Protein AF-A0A812R673-F1 (afdb_monomer)

pLDDT: mean 73.46, std 26.39, range [25.3, 98.25]

Mean predicted aligned error: 16.54 Å

Radius of gyration: 38.3 Å; Cα contacts (8 Å, |Δi|>4): 446; chains: 1; bounding box: 120×103×93 Å

Solvent-accessible surface area (backbone atoms only — not comparable to full-atom values): 29411 Å² total; per-residue (Å²): 122,59,68,70,57,53,52,60,63,57,44,80,26,54,55,66,61,60,43,48,50,53,52,46,51,51,54,51,50,53,51,51,48,54,63,72,39,43,70,60,51,56,53,49,36,55,54,49,43,68,72,67,70,51,92,73,71,56,69,68,57,50,46,28,68,72,68,40,36,44,42,67,71,54,26,68,77,39,49,78,39,70,48,79,56,46,72,45,74,73,44,93,46,26,31,48,30,37,25,42,39,27,25,50,32,30,79,77,47,77,74,57,78,71,90,54,84,81,55,72,41,72,48,46,75,46,69,60,80,48,94,73,61,86,46,89,30,67,60,64,72,54,28,63,67,53,59,49,48,31,40,35,44,42,58,36,61,46,80,79,87,62,93,72,97,59,52,66,70,58,50,53,39,63,66,45,92,74,38,51,60,64,60,36,47,51,54,47,43,54,49,51,52,54,50,50,52,53,56,59,60,41,44,37,61,43,41,47,62,26,82,59,41,81,52,67,68,49,36,50,53,41,46,67,51,58,68,45,67,48,99,84,70,48,56,38,60,49,55,56,43,78,79,78,98,61,68,61,82,80,49,43,81,41,83,39,60,27,41,76,47,71,78,51,82,48,36,17,44,31,38,32,38,31,34,38,73,50,88,65,60,85,91,47,68,90,77,58,57,48,30,30,58,46,76,48,78,42,56,30,51,30,79,66,72,75,69,71,70,73,72,78,76,77,73,75,81,76,85,74,88,78,80,86,83,86,87,86,88,82,83,89,82,86,88,76,94,74,90,78,78,82,85,75,88,77,78,87,79,84,79,78,78,87,82,81,84,80,82,86,82,83,89,81,88,84,84,90,85,83,89,84,90,82,90,83,90,89,87,83,85,90,89,84,88,86,89,86,84,87,84,83,89,84,90,86,83,87,84,86,79,80,86,79,84,81,85,81,90,80,83,92,82,83,92,78,91,82,82,88,84,83,84,89,80,85,82,84,80,91,81,86,88,83,89,81,93,83,86,86,89,84,87,87,81,90,80,91,131

Secondary structure (DSSP, 8-state):
--HHHHHHHHSSSS-HHHHHHHHHHHHHHHHHHHHHTHHHHHHHHHHHHHHH--SPPPHHHHHHHHHSEE-HHHHHHSTT-EEEEEEEEEETTEEEEEEEEEE---HHHHT---S-TT--EE-EEE-TT-TT-SSTHHHHHSGGG--EEEEEEEEEE----S-----HHHHHHHTSSSS-HHHHHHHHHHHHHHHHHHHHHTHHHHHHH-TT---HHHHHHHHT--EEE-TTS-EEE-SEE---SS-HHHHBT-EEEEEEEESSSSEEEEEEEEEEE----GGGTTTS-SEEEEEEEEEEE---------------------------------------------------------PPP---------------------------------------PPPPPPPPP---------------PPP----------------------

Structure (mmCIF, N/CA/C/O backbone):
data_AF-A0A812R673-F1
#
_entry.id   AF-A0A812R673-F1
#
loop_
_atom_site.group_PDB
_atom_site.id
_atom_site.type_symbol
_atom_site.label_atom_id
_atom_site.label_alt_id
_atom_site.label_comp_id
_atom_site.label_asym_id
_atom_site.label_entity_id
_atom_site.label_seq_id
_atom_site.pdbx_PDB_ins_code
_atom_site.Cartn_x
_atom_site.Cartn_y
_atom_site.Cartn_z
_atom_site.occupancy
_atom_site.B_iso_or_equiv
_atom_site.auth_seq_id
_atom_site.auth_comp_id
_atom_site.auth_asym_id
_atom_site.auth_atom_id
_atom_site.pdbx_PDB_model_num
ATOM 1 N N . MET A 1 1 ? -15.086 3.740 0.510 1.00 82.44 1 MET A N 1
ATOM 2 C CA . MET A 1 1 ? -14.031 4.280 -0.382 1.00 82.44 1 MET A CA 1
ATOM 3 C C . MET A 1 1 ? -14.686 5.306 -1.304 1.00 82.44 1 MET A C 1
ATOM 5 O O . MET A 1 1 ? -15.832 5.070 -1.662 1.00 82.44 1 MET A O 1
ATOM 9 N N . SER A 1 2 ? -14.056 6.445 -1.611 1.00 89.38 2 SER A N 1
ATOM 10 C CA . SER A 1 2 ? -14.635 7.411 -2.562 1.00 89.38 2 SER A CA 1
ATOM 11 C C . SER A 1 2 ? -14.553 6.874 -3.992 1.00 89.38 2 SER A C 1
ATOM 13 O O . SER A 1 2 ? -13.580 6.197 -4.334 1.00 89.38 2 SER A O 1
ATOM 15 N N . ASP A 1 3 ? -15.546 7.197 -4.822 1.00 91.00 3 ASP A N 1
ATOM 16 C CA . ASP A 1 3 ? -15.572 6.797 -6.235 1.00 91.00 3 ASP A CA 1
ATOM 17 C C . ASP A 1 3 ? -14.331 7.316 -6.981 1.00 91.00 3 ASP A C 1
ATOM 19 O O . ASP A 1 3 ? -13.692 6.561 -7.712 1.00 91.00 3 ASP A O 1
ATOM 23 N N . ASP A 1 4 ? -13.895 8.542 -6.673 1.00 94.06 4 ASP A N 1
ATOM 24 C CA . ASP A 1 4 ? -12.683 9.153 -7.233 1.00 94.06 4 ASP A CA 1
ATOM 25 C C . ASP A 1 4 ? -11.416 8.306 -6.996 1.00 94.06 4 ASP A C 1
ATOM 27 O O . ASP A 1 4 ? -10.576 8.164 -7.888 1.00 94.06 4 ASP A O 1
ATOM 31 N N . LEU A 1 5 ? -11.267 7.711 -5.801 1.00 93.94 5 LEU A N 1
ATOM 32 C CA . LEU A 1 5 ? -10.113 6.857 -5.502 1.00 93.94 5 LEU A CA 1
ATOM 33 C C . LEU A 1 5 ? -10.188 5.559 -6.312 1.00 93.94 5 LEU A C 1
ATOM 35 O O . LEU A 1 5 ? -9.176 5.106 -6.843 1.00 93.94 5 LEU A O 1
ATOM 39 N N . LEU A 1 6 ? -11.375 4.959 -6.424 1.00 94.19 6 LEU A N 1
ATOM 40 C CA . LEU A 1 6 ? -11.558 3.743 -7.216 1.00 94.19 6 LEU A CA 1
ATOM 41 C C . LEU A 1 6 ? -11.249 3.987 -8.694 1.00 94.19 6 LEU A C 1
ATOM 43 O O . LEU A 1 6 ? -10.590 3.156 -9.317 1.00 94.19 6 LEU A O 1
ATOM 47 N N . GLU A 1 7 ? -11.659 5.128 -9.248 1.00 94.81 7 GLU A N 1
ATOM 48 C CA . GLU A 1 7 ? -11.306 5.526 -10.613 1.00 94.81 7 GLU A CA 1
ATOM 49 C C . GLU A 1 7 ? -9.788 5.666 -10.793 1.00 94.81 7 GLU A C 1
ATOM 51 O O . GLU A 1 7 ? -9.229 5.105 -11.739 1.00 94.81 7 GLU A O 1
ATOM 56 N N . GLN A 1 8 ? -9.098 6.325 -9.855 1.00 95.19 8 GLN A N 1
ATOM 57 C CA . GLN A 1 8 ? -7.638 6.466 -9.880 1.00 95.19 8 GLN A CA 1
ATOM 58 C C . GLN A 1 8 ? -6.917 5.109 -9.813 1.00 95.19 8 GLN A C 1
ATOM 60 O O . GLN A 1 8 ? -5.958 4.861 -10.546 1.00 95.19 8 GLN A O 1
ATOM 65 N N . VAL A 1 9 ? -7.379 4.212 -8.943 1.00 95.94 9 VAL A N 1
ATOM 66 C CA . VAL A 1 9 ? -6.784 2.885 -8.716 1.00 95.94 9 VAL A CA 1
ATOM 67 C C . VAL A 1 9 ? -7.033 1.958 -9.917 1.00 95.94 9 VAL A C 1
ATOM 69 O O . VAL A 1 9 ? -6.160 1.158 -10.275 1.00 95.94 9 VAL A O 1
ATOM 72 N N . ARG A 1 10 ? -8.179 2.107 -10.596 1.00 94.56 10 ARG A N 1
ATOM 73 C CA . ARG A 1 10 ? -8.529 1.383 -11.832 1.00 94.56 10 ARG A CA 1
ATOM 74 C C . ARG A 1 10 ? -7.826 1.909 -13.074 1.00 94.56 10 ARG A C 1
ATOM 76 O O . ARG A 1 10 ? -7.692 1.152 -14.035 1.00 94.56 10 ARG A O 1
ATOM 83 N N . ALA A 1 11 ? -7.422 3.179 -13.083 1.00 93.44 11 ALA A N 1
ATOM 84 C CA . ALA A 1 11 ? -6.811 3.795 -14.251 1.00 93.44 11 ALA A CA 1
ATOM 85 C C . ALA A 1 11 ? -5.630 2.933 -14.739 1.00 93.44 11 ALA A C 1
ATOM 87 O O . ALA A 1 11 ? -4.723 2.645 -13.958 1.00 93.44 11 ALA A O 1
ATOM 88 N N . PRO A 1 12 ? -5.629 2.464 -15.996 1.00 89.25 12 PRO A N 1
ATOM 89 C CA . PRO A 1 12 ? -4.572 1.590 -16.479 1.00 89.25 12 PRO A CA 1
ATOM 90 C C . PRO A 1 12 ? -3.210 2.296 -16.493 1.00 89.25 12 PRO A C 1
ATOM 92 O O . PRO A 1 12 ? -3.111 3.469 -16.851 1.00 89.25 12 PRO A O 1
ATOM 95 N N . GLY A 1 13 ? -2.146 1.559 -16.161 1.00 88.19 13 GLY A N 1
ATOM 96 C CA . GLY A 1 13 ? -0.803 2.127 -16.028 1.00 88.19 13 GLY A CA 1
ATOM 97 C C . GLY A 1 13 ? -0.655 3.002 -14.780 1.00 88.19 13 GLY A C 1
ATOM 98 O O . GLY A 1 13 ? -1.366 2.807 -13.796 1.00 88.19 13 GLY A O 1
ATOM 99 N N . GLY A 1 14 ? 0.286 3.949 -14.811 1.00 93.31 14 GLY A N 1
ATOM 100 C CA . GLY A 1 14 ? 0.672 4.724 -13.627 1.00 93.31 14 GLY A CA 1
ATOM 101 C C . GLY A 1 14 ? 1.470 3.895 -12.618 1.00 93.31 14 GLY A C 1
ATOM 102 O O . GLY A 1 14 ? 1.566 2.673 -12.739 1.00 93.31 14 GLY A O 1
ATOM 103 N N . SER A 1 15 ? 2.079 4.567 -11.642 1.00 96.38 15 SER A N 1
ATOM 104 C CA . SER A 1 15 ? 2.863 3.890 -10.611 1.00 96.38 15 SER A CA 1
ATOM 105 C C . SER A 1 15 ? 1.959 3.073 -9.692 1.00 96.38 15 SER A C 1
ATOM 107 O O . SER A 1 15 ? 1.047 3.615 -9.065 1.00 96.38 15 SER A O 1
ATOM 109 N N . LEU A 1 16 ? 2.205 1.762 -9.608 1.00 96.75 16 LEU A N 1
ATOM 110 C CA . LEU A 1 16 ? 1.490 0.896 -8.668 1.00 96.75 16 LEU A CA 1
ATOM 111 C C . LEU A 1 16 ? 1.815 1.270 -7.214 1.00 96.75 16 LEU A C 1
ATOM 113 O O . LEU A 1 16 ? 0.937 1.206 -6.358 1.00 96.75 16 LEU A O 1
ATOM 117 N N . GLU A 1 17 ? 3.043 1.723 -6.951 1.00 97.38 17 GLU A N 1
ATOM 118 C CA . GLU A 1 17 ? 3.450 2.262 -5.651 1.00 97.38 17 GLU A CA 1
ATOM 119 C C . GLU A 1 17 ? 2.589 3.470 -5.255 1.00 97.38 17 GLU A C 1
ATOM 121 O O . GLU A 1 17 ? 1.993 3.459 -4.181 1.00 97.38 17 GLU A O 1
ATOM 126 N N . GLU A 1 18 ? 2.422 4.455 -6.144 1.00 97.44 18 GLU A N 1
ATOM 127 C CA . GLU A 1 18 ? 1.600 5.645 -5.859 1.00 97.44 18 GLU A CA 1
ATOM 128 C C . GLU A 1 18 ? 0.132 5.274 -5.599 1.00 97.44 18 GLU A C 1
ATOM 130 O O . GLU A 1 18 ? -0.520 5.839 -4.718 1.00 97.44 18 GLU A O 1
ATOM 135 N N . LYS A 1 19 ? -0.401 4.294 -6.343 1.00 97.69 19 LYS A N 1
ATOM 136 C CA . LYS A 1 19 ? -1.763 3.786 -6.126 1.00 97.69 19 LYS A CA 1
ATOM 137 C C . LYS A 1 19 ? -1.907 3.092 -4.773 1.00 97.69 19 LYS A C 1
ATOM 139 O O . LYS A 1 19 ? -2.900 3.320 -4.084 1.00 97.69 19 LYS A O 1
ATOM 144 N N . LEU A 1 20 ? -0.943 2.252 -4.391 1.00 97.56 20 LEU A N 1
ATOM 145 C CA . LEU A 1 20 ? -0.923 1.583 -3.088 1.00 97.56 20 LEU A CA 1
ATOM 146 C C . LEU A 1 20 ? -0.871 2.601 -1.948 1.00 97.56 20 LEU A C 1
ATOM 148 O O . LEU A 1 20 ? -1.656 2.497 -1.007 1.00 97.56 20 LEU A O 1
ATOM 152 N N . GLU A 1 21 ? -0.003 3.608 -2.051 1.00 97.69 21 GLU A N 1
ATOM 153 C CA . GLU A 1 21 ? 0.109 4.680 -1.058 1.00 97.69 21 GLU A CA 1
ATOM 154 C C . GLU A 1 21 ? -1.198 5.471 -0.920 1.00 97.69 21 GLU A C 1
ATOM 156 O O . GLU A 1 21 ? -1.676 5.667 0.199 1.00 97.69 21 GLU A O 1
ATOM 161 N N . ALA A 1 22 ? -1.844 5.827 -2.037 1.00 97.44 22 ALA A N 1
ATOM 162 C CA . ALA A 1 22 ? -3.135 6.515 -2.017 1.00 97.44 22 ALA A CA 1
ATOM 163 C C . ALA A 1 22 ? -4.229 5.696 -1.303 1.00 97.44 22 ALA A C 1
ATOM 165 O O . ALA A 1 22 ? -4.982 6.235 -0.487 1.00 97.44 22 ALA A O 1
ATOM 166 N N . VAL A 1 23 ? -4.303 4.384 -1.562 1.00 97.25 23 VAL A N 1
ATOM 167 C CA . VAL A 1 23 ? -5.256 3.491 -0.878 1.00 97.25 23 VAL A CA 1
ATOM 168 C C . VAL A 1 23 ? -4.935 3.385 0.616 1.00 97.25 23 VAL A C 1
ATOM 170 O O . VAL A 1 23 ? -5.840 3.507 1.446 1.00 97.25 23 VAL A O 1
ATOM 173 N N . ILE A 1 24 ? -3.658 3.200 0.970 1.00 96.81 24 ILE A N 1
ATOM 174 C CA . ILE A 1 24 ? -3.188 3.140 2.362 1.00 96.81 24 ILE A CA 1
ATOM 175 C C . ILE A 1 24 ? -3.589 4.406 3.122 1.00 96.81 24 ILE A C 1
ATOM 177 O O . ILE A 1 24 ? -4.087 4.316 4.247 1.00 96.81 24 ILE A O 1
ATOM 181 N N . ASP A 1 25 ? -3.397 5.579 2.525 1.00 95.81 25 ASP A N 1
ATOM 182 C CA . ASP A 1 25 ? -3.699 6.849 3.174 1.00 95.81 25 ASP A CA 1
ATOM 183 C C . ASP A 1 25 ? -5.196 7.057 3.391 1.00 95.81 25 ASP A C 1
ATOM 185 O O . ASP A 1 25 ? -5.590 7.507 4.472 1.00 95.81 25 ASP A O 1
ATOM 189 N N . VAL A 1 26 ? -6.044 6.656 2.438 1.00 96.44 26 VAL A N 1
ATOM 190 C CA . VAL A 1 26 ? -7.503 6.688 2.628 1.00 96.44 26 VAL A CA 1
ATOM 191 C C . VAL A 1 26 ? -7.931 5.738 3.745 1.00 96.44 26 VAL A C 1
ATOM 193 O O . VAL A 1 26 ? -8.687 6.143 4.628 1.00 96.44 26 VAL A O 1
ATOM 196 N N . PHE A 1 27 ? -7.412 4.509 3.778 1.00 95.31 27 PHE A N 1
ATOM 197 C CA . PHE A 1 27 ? -7.747 3.544 4.834 1.00 95.31 27 PHE A CA 1
ATOM 198 C C . PHE A 1 27 ? -7.297 4.029 6.210 1.00 95.31 27 PHE A C 1
ATOM 200 O O . PHE A 1 27 ? -8.052 3.960 7.181 1.00 95.31 27 PHE A O 1
ATOM 207 N N . ARG A 1 28 ? -6.096 4.604 6.286 1.00 94.88 28 ARG A N 1
ATOM 208 C CA . ARG A 1 28 ? -5.552 5.199 7.506 1.00 94.88 28 ARG A CA 1
ATOM 209 C C . ARG A 1 28 ? -6.363 6.417 7.954 1.00 94.88 28 ARG A C 1
ATOM 211 O O . ARG A 1 28 ? -6.562 6.609 9.153 1.00 94.88 28 ARG A O 1
ATOM 218 N N . ALA A 1 29 ? -6.841 7.244 7.024 1.00 94.81 29 ALA A N 1
ATOM 219 C CA . ALA A 1 29 ? -7.709 8.376 7.336 1.00 94.81 29 ALA A CA 1
ATOM 220 C C . ALA A 1 29 ? -9.068 7.913 7.885 1.00 94.81 29 ALA A C 1
ATOM 222 O O . ALA A 1 29 ? -9.503 8.425 8.918 1.00 94.81 29 ALA A O 1
ATOM 223 N N . SER A 1 30 ? -9.694 6.909 7.261 1.00 95.12 30 SER A N 1
ATOM 224 C CA . SER A 1 30 ? -10.937 6.293 7.747 1.00 95.12 30 SER A CA 1
ATOM 225 C C . SER A 1 30 ? -10.768 5.677 9.137 1.00 95.12 30 SER A C 1
ATOM 227 O O . SER A 1 30 ? -11.584 5.929 10.022 1.00 95.12 30 SER A O 1
ATOM 229 N N . GLN A 1 31 ? -9.672 4.949 9.370 1.00 94.38 31 GLN A N 1
ATOM 230 C CA . GLN A 1 31 ? -9.340 4.390 10.682 1.00 94.38 31 GLN A CA 1
ATOM 231 C C . GLN A 1 31 ? -9.244 5.487 11.755 1.00 94.38 31 GLN A C 1
ATOM 233 O O . GLN A 1 31 ? -9.931 5.427 12.774 1.00 94.38 31 GLN A O 1
ATOM 238 N N . ARG A 1 32 ? -8.437 6.530 11.509 1.00 94.38 32 ARG A N 1
ATOM 239 C CA . ARG A 1 32 ? -8.271 7.664 12.438 1.00 94.38 32 ARG A CA 1
ATOM 240 C C . ARG A 1 32 ? -9.584 8.395 12.701 1.00 94.38 32 ARG A C 1
ATOM 242 O O . ARG A 1 32 ? -9.807 8.871 13.812 1.00 94.38 32 ARG A O 1
ATOM 249 N N . HIS A 1 33 ? -10.445 8.502 11.689 1.00 95.56 33 HIS A N 1
ATOM 250 C CA . HIS A 1 33 ? -11.757 9.114 11.845 1.00 95.56 33 HIS A CA 1
ATOM 251 C C . HIS A 1 33 ? -12.608 8.337 12.856 1.00 95.56 33 HIS A C 1
ATOM 253 O O . HIS A 1 33 ? -13.083 8.933 13.825 1.00 95.56 33 HIS A O 1
ATOM 259 N N . LEU A 1 34 ? -12.714 7.013 12.709 1.00 95.31 34 LEU A N 1
ATOM 260 C CA . LEU A 1 34 ? -13.446 6.173 13.661 1.00 95.31 34 LEU A CA 1
ATOM 261 C C . LEU A 1 34 ? -12.851 6.234 15.072 1.00 95.31 34 LEU A C 1
ATOM 263 O O . LEU A 1 34 ? -13.588 6.388 16.048 1.00 95.31 34 LEU A O 1
ATOM 267 N N . GLU A 1 35 ? -11.521 6.217 15.187 1.00 94.00 35 GLU A N 1
ATOM 268 C CA . GLU A 1 35 ? -10.837 6.382 16.474 1.00 94.00 35 GLU A CA 1
ATOM 269 C C . GLU A 1 35 ? -11.169 7.726 17.137 1.00 94.00 35 GLU A C 1
ATOM 271 O O . GLU A 1 35 ? -11.414 7.774 18.345 1.00 94.00 35 GLU A O 1
ATOM 276 N N . SER A 1 36 ? -11.248 8.809 16.356 1.00 94.94 36 SER A N 1
ATOM 277 C CA . SER A 1 36 ? -11.633 10.136 16.855 1.00 94.94 36 SER A CA 1
ATOM 278 C C . SER A 1 36 ? -13.097 10.198 17.312 1.00 94.94 36 SER A C 1
ATOM 280 O O . SER A 1 36 ? -13.434 10.940 18.235 1.00 94.94 36 SER A O 1
ATOM 282 N N . CYS A 1 37 ? -13.965 9.372 16.719 1.00 96.50 37 CYS A N 1
ATOM 283 C CA . CYS A 1 37 ? -15.386 9.274 17.046 1.00 96.50 37 CYS A CA 1
ATOM 284 C C . CYS A 1 37 ? -15.696 8.289 18.185 1.00 96.50 37 CYS A C 1
ATOM 286 O O . CYS A 1 37 ? -16.869 8.113 18.523 1.00 96.50 37 CYS A O 1
ATOM 288 N N . ARG A 1 38 ? -14.683 7.679 18.818 1.00 94.88 38 ARG A N 1
ATOM 289 C CA . ARG A 1 38 ? -14.840 6.628 19.842 1.00 94.88 38 ARG A CA 1
ATOM 290 C C . ARG A 1 38 ? -15.888 6.952 20.906 1.00 94.88 38 ARG A C 1
ATOM 292 O O . ARG A 1 38 ? -16.752 6.127 21.180 1.00 94.88 38 ARG A O 1
ATOM 299 N N . GLU A 1 39 ? -15.839 8.144 21.497 1.00 94.94 39 GLU A N 1
ATOM 300 C CA . GLU A 1 39 ? -16.765 8.525 22.574 1.00 94.94 39 GLU A CA 1
ATOM 301 C C . GLU A 1 39 ? -18.221 8.635 22.101 1.00 94.94 39 GLU A C 1
ATOM 303 O O . GLU A 1 39 ? -19.145 8.258 22.824 1.00 94.94 39 GLU A O 1
ATOM 308 N N . ALA A 1 40 ? -18.433 9.120 20.875 1.00 96.06 40 ALA A N 1
ATOM 309 C CA . ALA A 1 40 ? -19.758 9.206 20.273 1.00 96.06 40 ALA A CA 1
ATOM 310 C C . ALA A 1 40 ? -20.302 7.812 19.931 1.00 96.06 40 ALA A C 1
ATOM 312 O O . ALA A 1 40 ? -21.448 7.507 20.259 1.00 96.06 40 ALA A O 1
ATOM 313 N N . LEU A 1 41 ? -19.461 6.951 19.350 1.00 95.31 41 LEU A N 1
ATOM 314 C CA . LEU A 1 41 ? -19.811 5.570 19.007 1.00 95.31 41 LEU A CA 1
ATOM 315 C C . LEU A 1 41 ? -20.120 4.739 20.257 1.00 95.31 41 LEU A C 1
ATOM 317 O O . LEU A 1 41 ? -21.100 3.998 20.272 1.00 95.31 41 LEU A O 1
ATOM 321 N N . ARG A 1 42 ? -19.348 4.924 21.335 1.00 94.94 42 ARG A N 1
ATOM 322 C CA . ARG A 1 42 ? -19.589 4.308 22.648 1.00 94.94 42 ARG A CA 1
ATOM 323 C C . ARG A 1 42 ? -20.978 4.652 23.186 1.00 94.94 42 ARG A C 1
ATOM 325 O O . ARG A 1 42 ? -21.727 3.755 23.564 1.00 94.94 42 ARG A O 1
ATOM 332 N N . ARG A 1 43 ? -21.341 5.939 23.187 1.00 95.50 43 ARG A N 1
ATOM 333 C CA . ARG A 1 43 ? -22.666 6.397 23.638 1.00 95.50 43 ARG A CA 1
ATOM 334 C C . ARG A 1 43 ? -23.783 5.840 22.755 1.00 95.50 43 ARG A C 1
ATOM 336 O O . ARG A 1 43 ? -24.745 5.276 23.266 1.00 95.50 43 ARG A O 1
ATOM 343 N N . GLN A 1 44 ? -23.619 5.942 21.438 1.00 95.25 44 GLN A N 1
ATOM 344 C CA . GLN A 1 44 ? -24.608 5.475 20.472 1.00 95.25 44 GLN A CA 1
ATOM 345 C C . GLN A 1 44 ? -24.842 3.960 20.563 1.00 95.25 44 GLN A C 1
ATOM 347 O O . GLN A 1 44 ? -25.973 3.506 20.403 1.00 95.25 44 GLN A O 1
ATOM 352 N N . ALA A 1 45 ? -23.798 3.172 20.834 1.00 93.19 45 ALA A N 1
ATOM 353 C CA . ALA A 1 45 ? -23.914 1.728 21.015 1.00 93.19 45 ALA A CA 1
ATOM 354 C C . ALA A 1 45 ? -24.815 1.365 22.208 1.00 93.19 45 ALA A C 1
ATOM 356 O O . ALA A 1 45 ? -25.650 0.468 22.090 1.00 93.19 45 ALA A O 1
ATOM 357 N N . LEU A 1 46 ? -24.687 2.084 23.330 1.00 93.25 46 LEU A N 1
ATOM 358 C CA . LEU A 1 46 ? -25.543 1.892 24.505 1.00 93.25 46 LEU A CA 1
ATOM 359 C C . LEU A 1 46 ? -26.997 2.291 24.210 1.00 93.25 46 LEU A C 1
ATOM 361 O O . LEU A 1 46 ? -27.917 1.526 24.493 1.00 93.25 46 LEU A O 1
ATOM 365 N N . GLU A 1 47 ? -27.207 3.445 23.572 1.00 93.81 47 GLU A N 1
ATOM 366 C CA . GLU A 1 47 ? -28.543 3.938 23.204 1.00 93.81 47 GLU A CA 1
ATOM 367 C C . GLU A 1 47 ? -29.269 2.990 22.234 1.00 93.81 47 GLU A C 1
ATOM 369 O O . GLU A 1 47 ? -30.435 2.648 22.449 1.00 93.81 47 GLU A O 1
ATOM 374 N N . ARG A 1 48 ? -28.581 2.509 21.185 1.00 90.94 48 ARG A N 1
ATOM 375 C CA . ARG A 1 48 ? -29.163 1.572 20.207 1.00 90.94 48 ARG A CA 1
ATOM 376 C C . ARG A 1 48 ? -29.586 0.258 20.856 1.00 90.94 48 ARG A C 1
ATOM 378 O O . ARG A 1 48 ? -30.673 -0.231 20.567 1.00 90.94 48 ARG A O 1
ATOM 385 N N . ARG A 1 49 ? -28.776 -0.304 21.759 1.00 89.62 49 ARG A N 1
ATOM 386 C CA . ARG A 1 49 ? -29.119 -1.558 22.457 1.00 89.62 49 ARG A CA 1
ATOM 387 C C . ARG A 1 49 ? -30.345 -1.410 23.349 1.00 89.62 49 ARG A C 1
ATOM 389 O O . ARG A 1 49 ? -31.195 -2.299 23.364 1.00 89.62 49 ARG A O 1
ATOM 396 N N . GLN A 1 50 ? -30.463 -0.280 24.045 1.00 88.75 50 GLN A N 1
ATOM 397 C CA . GLN A 1 50 ? -31.645 0.025 24.850 1.00 88.75 50 GLN A CA 1
ATOM 398 C C . GLN A 1 50 ? -32.908 0.132 23.983 1.00 88.75 50 GLN A C 1
ATOM 400 O O . GLN A 1 50 ? -33.958 -0.371 24.381 1.00 88.75 50 GLN A O 1
ATOM 405 N N . ALA A 1 51 ? -32.798 0.736 22.795 1.00 90.81 51 ALA A N 1
ATOM 406 C CA . ALA A 1 51 ? -33.916 0.911 21.869 1.00 90.81 51 ALA A CA 1
ATOM 407 C C . ALA A 1 51 ? -34.328 -0.384 21.145 1.00 90.81 51 ALA A C 1
ATOM 409 O O . ALA A 1 51 ? -35.518 -0.648 20.986 1.00 90.81 51 ALA A O 1
ATOM 410 N N . GLU A 1 52 ? -33.366 -1.196 20.700 1.00 88.69 52 GLU A N 1
ATOM 411 C CA . GLU A 1 52 ? -33.626 -2.385 19.875 1.00 88.69 52 GLU A CA 1
ATOM 412 C C . GLU A 1 52 ? -34.073 -3.609 20.689 1.00 88.69 52 GLU A C 1
ATOM 414 O O . GLU A 1 52 ? -34.536 -4.590 20.108 1.00 88.69 52 GLU A O 1
ATOM 419 N N . GLY A 1 53 ? 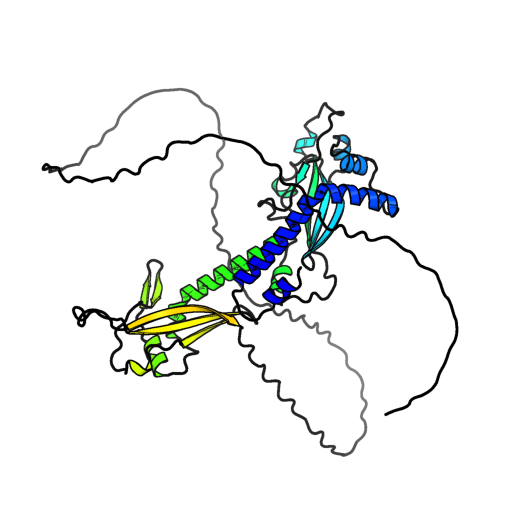-33.918 -3.593 22.019 1.00 82.62 53 GLY A N 1
ATOM 420 C CA . GLY A 1 53 ? -34.276 -4.724 22.884 1.00 82.62 53 GLY A CA 1
ATOM 421 C C . GLY A 1 53 ? -33.501 -6.016 22.586 1.00 82.62 53 GLY A C 1
ATOM 422 O O . GLY A 1 53 ? -33.895 -7.085 23.051 1.00 82.62 53 GLY A O 1
ATOM 423 N N . ARG A 1 54 ? -32.419 -5.928 21.799 1.00 75.38 54 ARG A N 1
ATOM 424 C CA . ARG A 1 54 ? -31.488 -7.030 21.516 1.00 75.38 54 ARG A CA 1
ATOM 425 C C . ARG A 1 54 ? -30.706 -7.411 22.774 1.00 75.38 54 ARG A C 1
ATOM 427 O O . ARG A 1 54 ? -30.792 -6.705 23.776 1.00 75.38 54 ARG A O 1
ATOM 434 N N . GLU A 1 55 ? -29.972 -8.530 22.708 1.00 77.06 55 GLU A N 1
ATOM 435 C CA . GLU A 1 55 ? -29.111 -9.054 23.783 1.00 77.06 55 GLU A CA 1
ATOM 436 C C . GLU A 1 55 ? -28.475 -7.923 24.595 1.00 77.06 55 GLU A C 1
ATOM 438 O O . GLU A 1 55 ? -27.576 -7.207 24.136 1.00 77.06 55 GLU A O 1
ATOM 443 N N . ARG A 1 56 ? -29.015 -7.729 25.802 1.00 85.12 56 ARG A N 1
ATOM 444 C CA . ARG A 1 56 ? -28.527 -6.711 26.722 1.00 85.12 56 ARG A CA 1
ATOM 445 C C . ARG A 1 56 ? -27.131 -7.113 27.155 1.00 85.12 56 ARG A C 1
ATOM 447 O O . ARG A 1 56 ? -26.893 -8.277 27.479 1.00 85.12 56 ARG A O 1
ATOM 454 N N . LEU A 1 57 ? -26.222 -6.143 27.154 1.00 93.56 57 LEU A N 1
ATOM 455 C CA . LEU A 1 57 ? -24.948 -6.348 27.821 1.00 93.56 57 LEU A CA 1
ATOM 456 C C . LEU A 1 57 ? -25.238 -6.581 29.309 1.00 93.56 57 LEU A C 1
ATOM 458 O O . LEU A 1 57 ? -26.229 -6.057 29.830 1.00 93.56 57 LEU A O 1
ATOM 462 N N . PRO A 1 58 ? -24.412 -7.370 30.008 1.00 96.06 58 PRO A N 1
ATOM 463 C CA . PRO A 1 58 ? -24.530 -7.456 31.452 1.00 96.06 58 PRO A CA 1
ATOM 464 C C . PRO A 1 58 ? -24.460 -6.056 32.074 1.00 96.06 58 PRO A C 1
ATOM 466 O O . PRO A 1 58 ? -23.693 -5.208 31.613 1.00 96.06 58 PRO A O 1
ATOM 469 N N . ALA A 1 59 ? -25.258 -5.809 33.114 1.00 95.19 59 ALA A N 1
ATOM 470 C CA . ALA A 1 59 ? -25.381 -4.479 33.711 1.00 95.19 59 ALA A CA 1
ATOM 471 C C . ALA A 1 59 ? -24.028 -3.928 34.193 1.00 95.19 59 ALA A C 1
ATOM 473 O O . ALA A 1 59 ? -23.769 -2.735 34.041 1.00 95.19 59 ALA A O 1
ATOM 474 N N . GLU A 1 60 ? -23.135 -4.791 34.698 1.00 97.06 60 GLU A N 1
ATOM 475 C CA . GLU A 1 60 ? -21.791 -4.362 35.097 1.00 97.06 60 GLU A CA 1
ATOM 476 C C . GLU A 1 60 ? -20.950 -3.914 33.892 1.00 97.06 60 GLU A C 1
ATOM 478 O O . GLU A 1 60 ? -20.213 -2.938 33.984 1.00 97.06 60 GLU A O 1
ATOM 483 N N . VAL A 1 61 ? -21.085 -4.573 32.737 1.00 97.00 61 VAL A N 1
ATOM 484 C CA . VAL A 1 61 ? -20.386 -4.182 31.501 1.00 97.00 61 VAL A CA 1
ATOM 485 C C . VAL A 1 61 ? -20.914 -2.827 31.016 1.00 97.00 61 VAL A C 1
ATOM 487 O O . VAL A 1 61 ? -20.123 -1.967 30.635 1.00 97.00 61 VAL A O 1
ATOM 490 N N . GLU A 1 62 ? -22.229 -2.590 31.073 1.00 96.25 62 GLU A N 1
ATOM 491 C CA . GLU A 1 62 ? -22.818 -1.286 30.730 1.00 96.25 62 GLU A CA 1
ATOM 492 C C . GLU A 1 62 ? -22.337 -0.165 31.667 1.00 96.25 62 GLU A C 1
ATOM 494 O O . GLU A 1 62 ? -22.017 0.932 31.193 1.00 96.25 62 GLU A O 1
ATOM 499 N N . GLU A 1 63 ? -22.225 -0.430 32.975 1.00 96.62 63 GLU A N 1
ATOM 500 C CA . GLU A 1 63 ? -21.651 0.517 33.942 1.00 96.62 63 GLU A CA 1
ATOM 501 C C . GLU A 1 63 ? -20.186 0.823 33.604 1.00 96.62 63 GLU A C 1
ATOM 503 O O . GLU A 1 63 ? -19.806 1.991 33.546 1.00 96.62 63 GLU A O 1
ATOM 508 N N . VAL A 1 64 ? -19.377 -0.193 33.294 1.00 97.31 64 VAL A N 1
ATOM 509 C CA . VAL A 1 64 ? -17.964 -0.006 32.926 1.00 97.31 64 VAL A CA 1
ATOM 510 C C . VAL A 1 64 ? -17.822 0.788 31.625 1.00 97.31 64 VAL A C 1
ATOM 512 O O . VAL A 1 64 ? -17.018 1.720 31.549 1.00 97.31 64 VAL A O 1
ATOM 515 N N . ILE A 1 65 ? -18.626 0.481 30.601 1.00 96.62 65 ILE A N 1
ATOM 516 C CA . ILE A 1 65 ? -18.590 1.192 29.315 1.00 96.62 65 ILE A CA 1
ATOM 517 C C . ILE A 1 65 ? -19.032 2.643 29.488 1.00 96.62 65 ILE A C 1
ATOM 519 O O . ILE A 1 65 ? -18.414 3.529 28.904 1.00 96.62 65 ILE A O 1
ATOM 523 N N . SER A 1 66 ? -20.088 2.910 30.258 1.00 96.00 66 SER A N 1
ATOM 524 C CA . SER A 1 66 ? -20.613 4.268 30.447 1.00 96.00 66 SER A CA 1
ATOM 525 C C . SER A 1 66 ? -19.745 5.101 31.394 1.00 96.00 66 SER A C 1
ATOM 527 O O . SER A 1 66 ? -19.388 6.234 31.066 1.00 96.00 66 SER A O 1
ATOM 529 N N . GLY A 1 67 ? -19.365 4.525 32.534 1.00 95.88 67 GLY A N 1
ATOM 530 C CA . GLY A 1 67 ? -18.585 5.168 33.585 1.00 95.88 67 GLY A CA 1
ATOM 531 C C . GLY A 1 67 ? -17.093 5.266 33.279 1.00 95.88 67 GLY A C 1
ATOM 532 O O . GLY A 1 67 ? -16.422 6.125 33.841 1.00 95.88 67 GLY A O 1
ATOM 533 N N . GLY A 1 68 ? -16.564 4.420 32.390 1.00 96.12 68 GLY A N 1
ATOM 534 C CA . GLY A 1 68 ? -15.139 4.395 32.053 1.00 96.12 68 GLY A CA 1
ATOM 535 C C . GLY A 1 68 ? -14.243 3.930 33.201 1.00 96.12 68 GLY A C 1
ATOM 536 O O . GLY A 1 68 ? -13.040 4.156 33.147 1.00 96.12 68 GLY A O 1
ATOM 537 N N . THR A 1 69 ? -14.810 3.291 34.227 1.00 96.94 69 THR A N 1
ATOM 538 C CA . THR A 1 69 ? -14.070 2.728 35.361 1.00 96.94 69 THR A CA 1
ATOM 539 C C . THR A 1 69 ? -14.578 1.329 35.686 1.00 96.94 69 THR A C 1
ATOM 541 O O . THR A 1 69 ? -15.746 1.035 35.447 1.00 96.94 69 THR A O 1
ATOM 544 N N . TYR A 1 70 ? -13.719 0.465 36.223 1.00 96.38 70 TYR A N 1
ATOM 545 C CA . TYR A 1 70 ? -14.056 -0.903 36.626 1.00 96.38 70 TYR A CA 1
ATOM 546 C C . TYR A 1 70 ? -13.462 -1.252 37.995 1.00 96.38 70 TYR A C 1
ATOM 548 O O . TYR A 1 70 ? -12.554 -0.582 38.486 1.00 96.38 70 TYR A O 1
ATOM 556 N N . LEU A 1 71 ? -13.993 -2.307 38.612 1.00 95.50 71 LEU A N 1
ATOM 557 C CA . LEU A 1 71 ? -13.482 -2.905 39.849 1.00 95.50 71 LEU A CA 1
ATOM 558 C C . LEU A 1 71 ? -12.769 -4.225 39.545 1.00 95.50 71 LEU A C 1
ATOM 560 O O . LEU A 1 71 ? -13.005 -4.846 38.513 1.00 95.50 71 LEU A O 1
ATOM 564 N N . ASP A 1 72 ? -11.952 -4.708 40.473 1.00 92.44 72 ASP A N 1
ATOM 565 C CA . ASP A 1 72 ? -11.276 -6.001 40.320 1.00 92.44 72 ASP A CA 1
ATOM 566 C C . ASP A 1 72 ? -12.236 -7.190 40.200 1.00 92.44 72 ASP A C 1
ATOM 568 O O . ASP A 1 72 ? -12.008 -8.090 39.393 1.00 92.44 72 ASP A O 1
ATOM 572 N N . SER A 1 73 ? -13.359 -7.159 40.922 1.00 93.50 73 SER A N 1
ATOM 573 C CA . SER A 1 73 ? -14.401 -8.188 40.819 1.00 93.50 73 SER A CA 1
ATOM 574 C C . SER A 1 73 ? -14.983 -8.305 39.406 1.00 93.50 73 SER A C 1
ATOM 576 O O . SER A 1 73 ? -15.362 -9.395 38.983 1.00 93.50 73 SER A O 1
ATOM 578 N N . PHE A 1 74 ? -15.018 -7.200 38.653 1.00 95.69 74 PHE A N 1
ATOM 579 C CA . PHE A 1 74 ? -15.443 -7.200 37.255 1.00 95.69 74 PHE A CA 1
ATOM 580 C C . PHE A 1 74 ? -14.452 -7.966 36.369 1.00 95.69 74 PHE A C 1
ATOM 582 O O . PHE A 1 74 ? -14.872 -8.734 35.506 1.00 95.69 74 PHE A O 1
ATOM 589 N N . LEU A 1 75 ? -13.144 -7.803 36.602 1.00 94.19 75 LEU A N 1
ATOM 590 C CA . LEU A 1 75 ? -12.121 -8.526 35.844 1.00 94.19 75 LEU A CA 1
ATOM 591 C C . LEU A 1 75 ? -12.195 -10.035 36.075 1.00 94.19 75 LEU A C 1
ATOM 593 O O . LEU A 1 75 ? -12.039 -10.799 35.131 1.00 94.19 75 LEU A O 1
ATOM 597 N N . GLU A 1 76 ? -12.430 -10.460 37.317 1.00 92.12 76 GLU A N 1
ATOM 598 C CA . GLU A 1 76 ? -12.563 -11.879 37.659 1.00 92.12 76 GLU A CA 1
ATOM 599 C C . GLU A 1 76 ? -13.811 -12.507 37.025 1.00 92.12 76 GLU A C 1
ATOM 601 O O . GLU A 1 76 ? -13.755 -13.637 36.540 1.00 92.12 76 GLU A O 1
ATOM 606 N N . ALA A 1 77 ? -14.928 -11.772 37.000 1.00 95.81 77 ALA A N 1
ATOM 607 C CA . ALA A 1 77 ? -16.195 -12.257 36.455 1.00 95.81 77 ALA A CA 1
ATOM 608 C C . ALA A 1 77 ? -16.183 -12.400 34.924 1.00 95.81 77 ALA A C 1
ATOM 610 O O . ALA A 1 77 ? -16.810 -13.313 34.382 1.00 95.81 77 ALA A O 1
ATOM 611 N N . TYR A 1 78 ? -15.476 -11.507 34.230 1.00 96.31 78 TYR A N 1
ATOM 612 C CA . TYR A 1 78 ? -15.514 -11.389 32.770 1.00 96.31 78 TYR A CA 1
ATOM 613 C C . TYR A 1 78 ? -14.167 -11.670 32.093 1.00 96.31 78 TYR A C 1
ATOM 615 O O . TYR A 1 78 ? -13.963 -11.283 30.945 1.00 96.31 78 TYR A O 1
ATOM 623 N N . ASP A 1 79 ? -13.251 -12.356 32.777 1.00 94.31 79 ASP A N 1
ATOM 624 C CA . ASP A 1 79 ? -11.924 -12.670 32.246 1.00 94.31 79 ASP A CA 1
ATOM 625 C C . ASP A 1 79 ? -11.976 -13.379 30.883 1.00 94.31 79 ASP A C 1
ATOM 627 O O . ASP A 1 79 ? -12.689 -14.370 30.698 1.00 94.31 79 ASP A O 1
ATOM 631 N N . GLY A 1 80 ? -11.203 -12.868 29.924 1.00 91.00 80 GLY A N 1
ATOM 632 C CA . GLY A 1 80 ? -11.100 -13.398 28.568 1.00 91.00 80 GLY A CA 1
ATOM 633 C C . GLY A 1 80 ? -12.314 -13.113 27.682 1.00 91.00 80 GLY A C 1
ATOM 634 O O . GLY A 1 80 ? -12.378 -13.632 26.566 1.00 91.00 80 GLY A O 1
ATOM 635 N N . GLN A 1 81 ? -13.281 -12.319 28.152 1.00 95.62 81 GLN A N 1
ATOM 636 C CA . GLN A 1 81 ? -14.451 -11.944 27.363 1.00 95.62 81 GLN A CA 1
ATOM 637 C C . GLN A 1 81 ? -14.219 -10.642 26.590 1.00 95.62 81 GLN A C 1
ATOM 639 O O . GLN A 1 81 ? -13.556 -9.712 27.059 1.00 95.62 81 GLN A O 1
ATOM 644 N N . SER A 1 82 ? -14.830 -10.571 25.406 1.00 94.81 82 SER A N 1
ATOM 645 C CA . SER A 1 82 ? -14.820 -9.390 24.546 1.00 94.81 82 SER A CA 1
ATOM 646 C C . SER A 1 82 ? -16.242 -8.983 24.192 1.00 94.81 82 SER A C 1
ATOM 648 O O . SER A 1 82 ? -17.003 -9.760 23.613 1.00 94.81 82 SER A O 1
ATOM 650 N N . PHE A 1 83 ? -16.589 -7.736 24.492 1.00 96.00 83 PHE A N 1
ATOM 651 C CA . PHE A 1 83 ? -17.906 -7.170 24.227 1.00 96.00 83 PHE A CA 1
ATOM 652 C C . PHE A 1 83 ? -17.814 -6.187 23.064 1.00 96.00 83 PHE A C 1
ATOM 654 O O . PHE A 1 83 ? -17.295 -5.081 23.212 1.00 96.00 83 PHE A O 1
ATOM 661 N N . LEU A 1 84 ? -18.317 -6.582 21.892 1.00 95.44 84 LEU A N 1
ATOM 662 C CA . LEU A 1 84 ? -18.356 -5.717 20.712 1.00 95.44 84 LEU A CA 1
ATOM 663 C C . LEU A 1 84 ? -19.259 -4.509 20.979 1.00 95.44 84 LEU A C 1
ATOM 665 O O . LEU A 1 84 ? -20.402 -4.689 21.378 1.00 95.44 84 LEU A O 1
ATOM 669 N N . LEU A 1 85 ? -18.787 -3.294 20.726 1.00 95.25 85 LEU A N 1
ATOM 670 C CA . LEU A 1 85 ? -19.568 -2.060 20.873 1.00 95.25 85 LEU A CA 1
ATOM 671 C C . LEU A 1 85 ? -20.010 -1.527 19.520 1.00 95.25 85 LEU A C 1
ATOM 673 O O . LEU A 1 85 ? -21.167 -1.151 19.345 1.00 95.25 85 LEU A O 1
ATOM 677 N N . HIS A 1 86 ? -19.083 -1.514 18.572 1.00 95.75 86 HIS A N 1
ATOM 678 C CA . HIS A 1 86 ? -19.302 -0.984 17.243 1.00 95.75 86 HIS A CA 1
ATOM 679 C C . HIS A 1 86 ? -18.432 -1.737 16.242 1.00 95.75 86 HIS A C 1
ATOM 681 O O . HIS A 1 86 ? -17.302 -2.108 16.551 1.00 95.75 86 HIS A O 1
ATOM 687 N N . ASN A 1 87 ? -18.954 -1.951 15.046 1.00 95.81 87 ASN A N 1
ATOM 688 C CA . ASN A 1 87 ? -18.207 -2.440 13.905 1.00 95.81 87 ASN A CA 1
ATOM 689 C C . ASN A 1 87 ? -18.648 -1.669 12.667 1.00 95.81 87 ASN A C 1
ATOM 691 O O . ASN A 1 87 ? -19.838 -1.418 12.472 1.00 95.81 87 ASN A O 1
ATOM 695 N N . GLU A 1 88 ? -17.680 -1.311 11.838 1.00 95.69 88 GLU A N 1
ATOM 696 C CA . GLU A 1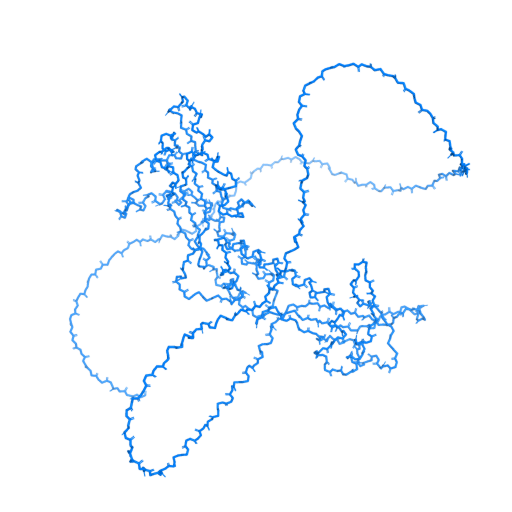 88 ? -17.931 -0.694 10.545 1.00 95.69 88 GLU A CA 1
ATOM 697 C C . GLU A 1 88 ? -16.987 -1.298 9.513 1.00 95.69 88 GLU A C 1
ATOM 699 O O . GLU A 1 88 ? -15.782 -1.434 9.745 1.00 95.69 88 GLU A O 1
ATOM 704 N N . GLU A 1 89 ? -17.544 -1.687 8.373 1.00 95.00 89 GLU A N 1
ATOM 705 C CA . GLU A 1 89 ? -16.756 -2.109 7.228 1.00 95.00 89 GLU A CA 1
ATOM 706 C C . GLU A 1 89 ? -16.217 -0.868 6.512 1.00 95.00 89 GLU A C 1
ATOM 708 O O . GLU A 1 89 ? -16.924 -0.196 5.763 1.00 95.00 89 GLU A O 1
ATOM 713 N N . ILE A 1 90 ? -14.948 -0.551 6.761 1.00 93.06 90 ILE A N 1
ATOM 714 C CA . ILE A 1 90 ? -14.268 0.585 6.119 1.00 93.06 90 ILE A CA 1
ATOM 715 C C . ILE A 1 90 ? -13.464 0.174 4.886 1.00 93.06 90 ILE A C 1
ATOM 717 O O . ILE A 1 90 ? -13.179 1.004 4.018 1.00 93.06 90 ILE A O 1
ATOM 721 N N . VAL A 1 91 ? -13.119 -1.108 4.801 1.00 92.56 91 VAL A N 1
ATOM 722 C CA . VAL A 1 91 ? -12.362 -1.720 3.714 1.00 92.56 91 VAL A CA 1
ATOM 723 C C . VAL A 1 91 ? -13.106 -2.985 3.290 1.00 92.56 91 VAL A C 1
ATOM 725 O O . VAL A 1 91 ? -13.547 -3.719 4.169 1.00 92.56 91 VAL A O 1
ATOM 728 N N . PRO A 1 92 ? -13.223 -3.279 1.985 1.00 92.31 92 PRO A N 1
ATOM 729 C CA . PRO A 1 92 ? -13.823 -4.521 1.507 1.00 92.31 92 PRO A CA 1
ATOM 730 C C . PRO A 1 92 ? -13.322 -5.760 2.254 1.00 92.31 92 PRO A C 1
ATOM 732 O O . PRO A 1 92 ? -12.108 -5.963 2.372 1.00 92.31 92 PRO A O 1
ATOM 735 N N . CYS A 1 93 ? -14.253 -6.564 2.769 1.00 92.62 93 CYS A N 1
ATOM 736 C CA . CYS A 1 93 ? -13.994 -7.768 3.572 1.00 92.62 93 CYS A CA 1
ATOM 737 C C . CYS A 1 93 ? -13.294 -7.515 4.921 1.00 92.62 93 CYS A C 1
ATOM 739 O O . CYS A 1 93 ? -12.805 -8.457 5.545 1.00 92.62 93 CYS A O 1
ATOM 741 N N . HIS A 1 94 ? -13.195 -6.269 5.387 1.00 95.00 94 HIS A N 1
ATOM 742 C CA . HIS A 1 94 ? -12.470 -5.921 6.607 1.00 95.00 94 HIS A CA 1
ATOM 743 C C . HIS A 1 94 ? -13.257 -4.913 7.451 1.00 95.00 94 HIS A C 1
ATOM 745 O O . HIS A 1 94 ? -13.413 -3.736 7.115 1.00 95.00 94 HIS A O 1
ATOM 751 N N . GLU A 1 95 ? -13.699 -5.379 8.612 1.00 95.62 95 GLU A N 1
ATOM 752 C CA . GLU A 1 95 ? -14.359 -4.549 9.609 1.00 95.62 95 GLU A CA 1
ATOM 753 C C . GLU A 1 95 ? -13.352 -3.978 10.603 1.00 95.62 95 GLU A C 1
ATOM 755 O O . GLU A 1 95 ? -12.440 -4.672 11.065 1.00 95.62 95 GLU A O 1
ATOM 760 N N . TYR A 1 96 ? -13.571 -2.725 10.994 1.00 95.81 96 TYR A N 1
ATOM 761 C CA . TYR A 1 96 ? -12.885 -2.099 12.112 1.00 95.81 96 TYR A CA 1
ATOM 762 C C . TYR A 1 96 ? -13.812 -2.079 13.325 1.00 95.81 96 TYR A C 1
ATOM 764 O O . TYR A 1 96 ? -14.870 -1.445 13.323 1.00 95.81 96 TYR A O 1
ATOM 772 N N . ARG A 1 97 ? -13.445 -2.852 14.349 1.00 95.69 97 ARG A N 1
ATOM 773 C CA . ARG A 1 97 ? -14.293 -3.183 15.494 1.00 95.69 97 ARG A CA 1
ATOM 774 C C . ARG A 1 97 ? -13.800 -2.481 16.746 1.00 95.69 97 ARG A C 1
ATOM 776 O O . ARG A 1 97 ? -12.645 -2.641 17.117 1.00 95.69 97 ARG A O 1
ATOM 783 N N . LEU A 1 98 ? -14.686 -1.764 17.422 1.00 96.06 98 LEU A N 1
ATOM 784 C CA . LEU A 1 98 ? -14.484 -1.272 18.779 1.00 96.06 98 LEU A CA 1
ATOM 785 C C . LEU A 1 98 ? -15.132 -2.252 19.750 1.00 96.06 98 LEU A C 1
ATOM 787 O O . LEU A 1 98 ? -16.341 -2.484 19.675 1.00 96.06 98 LEU A O 1
ATOM 791 N N . GLY A 1 99 ? -14.355 -2.784 20.686 1.00 95.75 99 GLY A N 1
ATOM 792 C CA . GLY A 1 99 ? -14.855 -3.658 21.743 1.00 95.75 99 GLY A CA 1
ATOM 793 C C . GLY A 1 99 ? -14.250 -3.338 23.105 1.00 95.75 99 GLY A C 1
ATOM 794 O O . GLY A 1 99 ? -13.184 -2.733 23.194 1.00 95.75 99 GLY A O 1
ATOM 795 N N . LEU A 1 100 ? -14.947 -3.745 24.166 1.00 96.31 100 LEU A N 1
ATOM 796 C CA . LEU A 1 100 ? -14.381 -3.837 25.510 1.00 96.31 100 LEU A CA 1
ATOM 797 C C . LEU A 1 100 ? -13.774 -5.234 25.680 1.00 96.31 100 LEU A C 1
ATOM 799 O O . LEU A 1 100 ? -14.507 -6.220 25.686 1.00 96.31 100 LEU A O 1
ATOM 803 N N . GLU A 1 101 ? -12.455 -5.309 25.810 1.00 94.69 101 GLU A N 1
ATOM 804 C CA . GLU A 1 101 ? -11.704 -6.535 26.090 1.00 94.69 101 GLU A CA 1
ATOM 805 C C . GLU A 1 101 ? -11.369 -6.575 27.588 1.00 94.69 101 GLU A C 1
ATOM 807 O O . GLU A 1 101 ? -10.843 -5.601 28.136 1.00 94.69 101 GLU A O 1
ATOM 812 N N . VAL A 1 102 ? -11.680 -7.686 28.261 1.00 94.88 102 VAL A N 1
ATOM 813 C CA . VAL A 1 102 ? -11.462 -7.849 29.705 1.00 94.88 102 VAL A CA 1
ATOM 814 C C . VAL A 1 102 ? -10.439 -8.949 29.957 1.00 94.88 102 VAL A C 1
ATOM 816 O O . VAL A 1 102 ? -10.602 -10.074 29.496 1.00 94.88 102 VAL A O 1
ATOM 819 N N . ASN A 1 103 ? -9.385 -8.624 30.708 1.00 92.56 103 ASN A N 1
ATOM 820 C CA . ASN A 1 103 ? -8.335 -9.569 31.077 1.00 92.56 103 ASN A CA 1
ATOM 821 C C . ASN A 1 103 ? -8.039 -9.461 32.580 1.00 92.56 103 ASN A C 1
ATOM 823 O O . ASN A 1 103 ? -7.649 -8.401 33.069 1.00 92.56 103 ASN A O 1
ATOM 827 N N . SER A 1 104 ? -8.168 -10.557 33.323 1.00 90.50 104 SER A N 1
ATOM 828 C CA . SER A 1 104 ? -7.827 -10.624 34.755 1.00 90.50 104 SER A CA 1
ATOM 829 C C . SER A 1 104 ? -6.316 -10.628 35.008 1.00 90.50 104 SER A C 1
ATOM 831 O O . SER A 1 104 ? -5.852 -10.391 36.125 1.00 90.50 104 SER A O 1
ATOM 833 N N . GLY A 1 105 ? -5.538 -10.840 33.945 1.00 83.19 105 GLY A N 1
ATOM 834 C CA . GLY A 1 105 ? -4.121 -11.120 34.038 1.00 83.19 105 GLY A CA 1
ATOM 835 C C . GLY A 1 105 ? -3.878 -12.588 34.400 1.00 83.19 105 GLY A C 1
ATOM 836 O O . GLY A 1 105 ? -4.600 -13.224 35.157 1.00 83.19 105 GLY A O 1
ATOM 837 N N . GLY A 1 106 ? -2.834 -13.166 33.826 1.00 82.44 106 GLY A N 1
ATOM 838 C CA . GLY A 1 106 ? -2.447 -14.556 34.032 1.00 82.44 106 GLY A CA 1
ATOM 839 C C . GLY A 1 106 ? -1.962 -14.858 35.449 1.00 82.44 106 GLY A C 1
ATOM 840 O O . GLY A 1 106 ? -2.099 -14.071 36.383 1.00 82.44 106 GLY A O 1
ATOM 841 N N . ALA A 1 107 ? -1.332 -16.025 35.611 1.00 82.62 107 ALA A N 1
ATOM 842 C CA . ALA A 1 107 ? -0.935 -16.570 36.914 1.00 82.62 107 ALA A CA 1
ATOM 843 C C . ALA A 1 107 ? -0.131 -15.602 37.805 1.00 82.62 107 ALA A C 1
ATOM 845 O O . ALA A 1 107 ? -0.242 -15.677 39.026 1.00 82.62 107 ALA A O 1
ATOM 846 N N . TYR A 1 108 ? 0.627 -14.678 37.207 1.00 81.56 108 TYR A N 1
ATOM 847 C CA . TYR A 1 108 ? 1.366 -13.638 37.922 1.00 81.56 108 TYR A CA 1
ATOM 848 C C . TYR A 1 108 ? 0.465 -12.770 38.819 1.00 81.56 108 TYR A C 1
ATOM 850 O O . TYR A 1 108 ? 0.818 -12.482 39.960 1.00 81.56 108 TYR A O 1
ATOM 858 N N . TRP A 1 109 ? -0.725 -12.401 38.342 1.00 83.06 109 TRP A N 1
ATOM 859 C CA . TRP A 1 109 ? -1.619 -11.485 39.052 1.00 83.06 109 TRP A CA 1
ATOM 860 C C . TRP A 1 109 ? -2.434 -12.160 40.151 1.00 83.06 109 TRP A C 1
ATOM 862 O O . TRP A 1 109 ? -2.811 -11.497 41.113 1.00 83.06 109 TRP A O 1
ATOM 872 N N . LYS A 1 110 ? -2.629 -13.483 40.070 1.00 81.94 110 LYS A N 1
ATOM 873 C CA . LYS A 1 110 ? -3.377 -14.263 41.073 1.00 81.94 110 LYS A CA 1
ATOM 874 C C . LYS A 1 110 ? -2.722 -14.265 42.459 1.00 81.94 110 LYS A C 1
ATOM 876 O O . LYS A 1 110 ? -3.407 -14.490 43.449 1.00 81.94 110 LYS A O 1
ATOM 881 N N . GLY A 1 111 ? -1.408 -14.037 42.538 1.00 79.69 111 GLY A N 1
ATOM 882 C CA . GLY A 1 111 ? -0.663 -13.974 43.803 1.00 79.69 111 GLY A CA 1
ATOM 883 C C . GLY A 1 111 ? -0.598 -12.581 44.433 1.00 79.69 111 GLY A C 1
ATOM 884 O O . GLY A 1 111 ? -0.193 -12.452 45.587 1.00 79.69 111 GLY A O 1
ATOM 885 N N . ILE A 1 112 ? -0.987 -11.537 43.695 1.00 80.69 112 ILE A N 1
ATOM 886 C CA . ILE A 1 112 ? -0.980 -10.160 44.184 1.00 80.69 112 ILE A CA 1
ATOM 887 C C . ILE A 1 112 ? -2.359 -9.898 44.786 1.00 80.69 112 ILE A C 1
ATOM 889 O O . ILE A 1 112 ? -3.294 -9.522 44.082 1.00 80.69 112 ILE A O 1
ATOM 893 N N . SER A 1 113 ? -2.494 -10.130 46.095 1.00 72.94 113 SER A N 1
ATOM 894 C CA . SER A 1 113 ? -3.711 -9.777 46.825 1.00 72.94 113 SER A CA 1
ATOM 895 C C . SER A 1 113 ? -3.861 -8.258 46.816 1.00 72.94 113 SER A C 1
ATOM 897 O O . SER A 1 113 ? -3.193 -7.559 47.584 1.00 72.94 113 SER A O 1
ATOM 899 N N . ILE A 1 114 ? -4.711 -7.739 45.937 1.00 72.88 114 ILE A N 1
ATOM 900 C CA . ILE A 1 114 ? -5.074 -6.328 45.960 1.00 72.88 114 ILE A CA 1
ATOM 901 C C . ILE A 1 114 ? -5.983 -6.150 47.173 1.00 72.88 114 ILE A C 1
ATOM 903 O O . ILE A 1 114 ? -7.141 -6.553 47.172 1.00 72.88 114 ILE A O 1
ATOM 907 N N . GLN A 1 115 ? -5.433 -5.603 48.259 1.00 67.62 115 GLN A N 1
ATOM 908 C CA . GLN A 1 115 ? -6.164 -5.349 49.510 1.00 67.62 115 GLN A CA 1
ATOM 909 C C . GLN A 1 115 ? -7.201 -4.213 49.375 1.00 67.62 115 GLN A C 1
ATOM 911 O O . GLN A 1 115 ? -7.801 -3.793 50.360 1.00 67.62 115 GLN A O 1
ATOM 916 N N . GLU A 1 116 ? -7.453 -3.740 48.156 1.00 67.44 116 GLU A N 1
ATOM 917 C CA . GLU A 1 116 ? -8.275 -2.581 47.828 1.00 67.44 116 GLU A CA 1
ATOM 918 C C . GLU A 1 116 ? -9.464 -2.973 46.938 1.00 67.44 116 GLU A C 1
ATOM 920 O O . GLU A 1 116 ? -9.629 -2.477 45.829 1.00 67.44 116 GLU A O 1
ATOM 925 N N . ALA A 1 117 ? -10.351 -3.836 47.443 1.00 67.31 117 ALA A N 1
ATOM 926 C CA . ALA A 1 117 ? -11.556 -4.281 46.725 1.00 67.31 117 ALA A CA 1
ATOM 927 C C . ALA A 1 117 ? -12.517 -3.143 46.294 1.00 67.31 117 ALA A C 1
ATOM 929 O O . ALA A 1 117 ? -13.475 -3.385 45.564 1.00 67.31 117 ALA A O 1
ATOM 930 N N . ALA A 1 118 ? -12.286 -1.908 46.753 1.00 83.38 118 ALA A N 1
ATOM 931 C CA . ALA A 1 118 ? -13.098 -0.733 46.441 1.00 83.38 118 ALA A CA 1
ATOM 932 C C . ALA A 1 118 ? -12.417 0.273 45.493 1.00 83.38 118 ALA A C 1
ATOM 934 O O . ALA A 1 118 ? -13.029 1.295 45.171 1.00 83.38 118 ALA A O 1
ATOM 935 N N . VAL A 1 119 ? -11.174 0.036 45.058 1.00 90.44 119 VAL A N 1
ATOM 936 C CA . VAL A 1 119 ? -10.493 0.959 44.141 1.00 90.44 119 VAL A CA 1
ATOM 937 C C . VAL A 1 119 ? -11.014 0.757 42.724 1.00 90.44 119 VAL A C 1
ATOM 939 O O . VAL A 1 119 ? -11.033 -0.348 42.188 1.00 90.44 119 VAL A O 1
ATOM 942 N N . ARG A 1 120 ? -11.479 1.858 42.129 1.00 94.19 120 ARG A N 1
ATOM 943 C CA . ARG A 1 120 ? -11.920 1.914 40.738 1.00 94.19 120 ARG A CA 1
ATOM 944 C C . ARG A 1 120 ? -10.722 2.215 39.847 1.00 94.19 120 ARG A C 1
ATOM 946 O O . ARG A 1 120 ? -9.991 3.172 40.096 1.00 94.19 120 ARG A O 1
ATOM 953 N N . HIS A 1 121 ? -10.551 1.414 38.808 1.00 93.62 121 HIS A N 1
ATOM 954 C CA . HIS A 1 121 ? -9.514 1.579 37.799 1.00 93.62 121 HIS A CA 1
ATOM 955 C C . HIS A 1 121 ? -10.114 2.147 36.518 1.00 93.62 121 HIS A C 1
ATOM 957 O O . HIS A 1 121 ? -11.213 1.755 36.130 1.00 93.62 121 HIS A O 1
ATOM 963 N N . ASP A 1 122 ? -9.394 3.039 35.843 1.00 96.25 122 ASP A N 1
ATOM 964 C CA . ASP A 1 122 ? -9.849 3.615 34.578 1.00 96.25 122 ASP A CA 1
ATOM 965 C C . ASP A 1 122 ? -9.746 2.599 33.432 1.00 96.25 122 ASP A C 1
ATOM 967 O O . ASP A 1 122 ? -8.742 1.894 33.276 1.00 96.25 122 ASP A O 1
ATOM 971 N N . VAL A 1 123 ? -10.778 2.559 32.590 1.00 94.81 123 VAL A N 1
ATOM 972 C CA . VAL A 1 123 ? -10.771 1.818 31.327 1.00 94.81 123 VAL A CA 1
ATOM 973 C C . VAL A 1 123 ? -9.841 2.539 30.363 1.00 94.81 123 VAL A C 1
ATOM 975 O O . VAL A 1 123 ? -10.114 3.655 29.914 1.00 94.81 123 VAL A O 1
ATOM 978 N N . GLN A 1 124 ? -8.733 1.892 30.018 1.00 92.38 124 GLN A N 1
ATOM 979 C CA . GLN A 1 124 ? -7.811 2.436 29.031 1.00 92.38 124 GLN A CA 1
ATOM 980 C C . GLN A 1 124 ? -8.366 2.234 27.628 1.00 92.38 124 GLN A C 1
ATOM 982 O O . GLN A 1 124 ? -9.078 1.270 27.356 1.00 92.38 124 GLN A O 1
ATOM 987 N N . ALA A 1 125 ? -8.015 3.133 26.717 1.00 90.06 125 ALA A N 1
ATOM 988 C CA . ALA A 1 125 ? -8.372 2.991 25.321 1.00 90.06 125 ALA A CA 1
ATOM 989 C C . ALA A 1 125 ? -7.118 2.798 24.474 1.00 90.06 125 ALA A C 1
ATOM 991 O O . ALA A 1 125 ? -6.192 3.608 24.528 1.00 90.06 125 ALA A O 1
ATOM 992 N N . VAL A 1 126 ? -7.113 1.732 23.682 1.00 87.19 126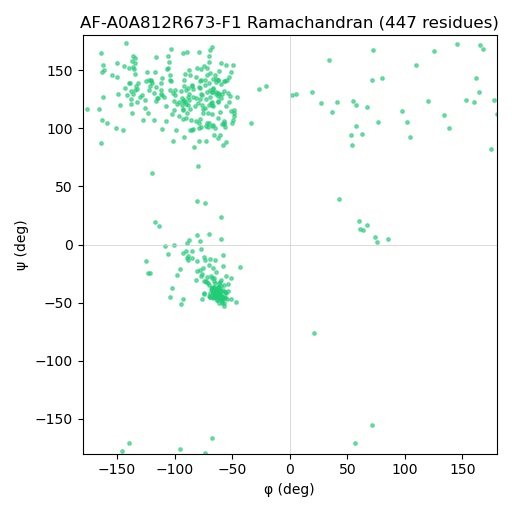 VAL A N 1
ATOM 993 C CA . VAL A 1 126 ? -6.018 1.358 22.791 1.00 87.19 126 VAL A CA 1
ATOM 994 C C . VAL A 1 126 ? -6.460 1.629 21.358 1.00 87.19 126 VAL A C 1
ATOM 996 O O . VAL A 1 126 ? -7.469 1.104 20.886 1.00 87.19 126 VAL A O 1
ATOM 999 N N . ALA A 1 127 ? -5.721 2.511 20.687 1.00 83.62 127 ALA A N 1
ATOM 1000 C CA . ALA A 1 127 ? -5.887 2.775 19.263 1.00 83.62 127 ALA A CA 1
ATOM 1001 C C . ALA A 1 127 ? -5.245 1.645 18.450 1.00 83.62 127 ALA A C 1
ATOM 1003 O O . ALA A 1 127 ? -4.152 1.191 18.799 1.00 83.62 127 ALA A O 1
ATOM 1004 N N . GLY A 1 128 ? -5.880 1.259 17.342 1.00 71.44 128 GLY A N 1
ATOM 1005 C CA . GLY A 1 128 ? -5.342 0.229 16.451 1.00 71.44 128 GLY A CA 1
ATOM 1006 C C . GLY A 1 128 ? -4.103 0.709 15.685 1.00 71.44 128 GLY A C 1
ATOM 1007 O O . GLY A 1 128 ? -3.306 -0.063 15.167 1.00 71.44 128 GLY A O 1
ATOM 1008 N N . ALA A 1 129 ? -3.881 2.025 15.622 1.00 61.19 129 ALA A N 1
ATOM 1009 C CA . ALA A 1 129 ? -2.745 2.603 14.906 1.00 61.19 129 ALA A CA 1
ATOM 1010 C C . ALA A 1 129 ? -1.399 2.513 15.657 1.00 61.19 129 ALA A C 1
ATOM 1012 O O . ALA A 1 129 ? -0.399 3.060 15.179 1.00 61.19 129 ALA A O 1
ATOM 1013 N N . SER A 1 130 ? -1.335 1.884 16.840 1.00 58.84 130 SER A N 1
ATOM 1014 C CA . SER A 1 130 ? -0.051 1.730 17.526 1.00 58.84 130 SER A CA 1
ATOM 1015 C C . SER A 1 130 ? 0.834 0.797 16.690 1.00 58.84 130 SER A C 1
ATOM 1017 O O . SER A 1 130 ? 0.477 -0.349 16.437 1.00 58.84 130 SER A O 1
ATOM 1019 N N . GLY A 1 131 ? 1.986 1.286 16.217 1.00 54.59 131 GLY A N 1
ATOM 1020 C CA . GLY A 1 131 ? 2.878 0.567 15.288 1.00 54.59 131 GLY A CA 1
ATOM 1021 C C . GLY A 1 131 ? 3.431 -0.780 15.788 1.00 54.59 131 GLY A C 1
ATOM 1022 O O . GLY A 1 131 ? 4.253 -1.387 15.107 1.00 54.59 131 GLY A O 1
ATOM 1023 N N . LEU A 1 132 ? 2.992 -1.249 16.961 1.00 51.41 132 LEU A N 1
ATOM 1024 C CA . LEU A 1 132 ? 3.215 -2.590 17.495 1.00 51.41 132 LEU A CA 1
ATOM 1025 C C . LEU A 1 132 ? 2.132 -3.616 17.102 1.00 51.41 132 LEU A C 1
ATOM 1027 O O . LEU A 1 132 ? 2.326 -4.798 17.378 1.00 51.41 132 LEU A O 1
ATOM 1031 N N . GLU A 1 133 ? 1.038 -3.238 16.426 1.00 49.94 133 GLU A N 1
ATOM 1032 C CA . GLU A 1 133 ? -0.080 -4.138 16.054 1.00 49.94 133 GLU A CA 1
ATOM 1033 C C . GLU A 1 133 ? 0.227 -5.122 14.908 1.00 49.94 133 GLU A C 1
ATOM 1035 O O . GLU A 1 133 ? -0.610 -5.525 14.104 1.00 49.94 133 GLU A O 1
ATOM 1040 N N . GLY A 1 134 ? 1.461 -5.607 14.864 1.00 41.69 134 GLY A N 1
ATOM 1041 C CA . GLY A 1 134 ? 1.901 -6.670 13.985 1.00 41.69 134 GLY A CA 1
ATOM 1042 C C . GLY A 1 134 ? 1.538 -8.073 14.476 1.00 41.69 134 GLY A C 1
ATOM 1043 O O . GLY A 1 134 ? 2.360 -8.968 14.310 1.00 41.69 134 GLY A O 1
ATOM 1044 N N . SER A 1 135 ? 0.371 -8.309 15.078 1.00 39.69 135 SER A N 1
ATOM 1045 C CA . SER A 1 135 ? -0.287 -9.624 15.275 1.00 39.69 135 SER A CA 1
ATOM 1046 C C . SER A 1 135 ? -1.448 -9.462 16.264 1.00 39.69 135 SER A C 1
ATOM 1048 O O . SER A 1 135 ? -1.523 -8.459 16.967 1.00 39.69 135 SER A O 1
ATOM 1050 N N . MET A 1 136 ? -2.304 -10.483 16.389 1.00 45.09 136 MET A N 1
ATOM 1051 C CA . MET A 1 136 ? -3.209 -10.695 17.544 1.00 45.09 136 MET A CA 1
ATOM 1052 C C . MET A 1 136 ? -2.524 -10.440 18.911 1.00 45.09 136 MET A C 1
ATOM 1054 O O . MET A 1 136 ? -3.164 -10.182 19.919 1.00 45.09 136 MET A O 1
ATOM 1058 N N . ASN A 1 137 ? -1.201 -10.472 18.883 1.00 45.00 137 ASN A N 1
ATOM 1059 C CA . ASN A 1 137 ? -0.185 -9.638 19.492 1.00 45.00 137 ASN A CA 1
ATOM 1060 C C . ASN A 1 137 ? -0.543 -8.786 20.719 1.00 45.00 137 ASN A C 1
ATOM 1062 O O . ASN A 1 137 ? -0.045 -9.124 21.754 1.00 45.00 137 ASN A O 1
ATOM 1066 N N . ILE A 1 138 ? -1.242 -7.642 20.718 1.00 49.06 138 ILE A N 1
ATOM 1067 C CA . ILE A 1 138 ? -1.121 -6.756 21.920 1.00 49.06 138 ILE A CA 1
ATOM 1068 C C . ILE A 1 138 ? -1.436 -7.491 23.247 1.00 49.06 138 ILE A C 1
ATOM 1070 O O . ILE A 1 138 ? -0.629 -7.425 24.168 1.00 49.06 138 ILE A O 1
ATOM 1074 N N . ILE A 1 139 ? -2.440 -8.371 23.297 1.00 49.94 139 ILE A N 1
ATOM 1075 C CA . ILE A 1 139 ? -2.640 -9.249 24.469 1.00 49.94 139 ILE A CA 1
ATOM 1076 C C . ILE A 1 139 ? -1.613 -10.405 24.538 1.00 49.94 139 ILE A C 1
ATOM 1078 O O . ILE A 1 139 ? -1.201 -10.810 25.615 1.00 49.94 139 ILE A O 1
ATOM 1082 N N . SER A 1 140 ? -1.121 -10.936 23.423 1.00 47.97 140 SER A N 1
ATOM 1083 C CA . SER A 1 140 ? -0.104 -12.008 23.359 1.00 47.97 140 SER A CA 1
ATOM 1084 C C . SER A 1 140 ? 1.381 -11.563 23.348 1.00 47.97 140 SER A C 1
ATOM 1086 O O . SER A 1 140 ? 2.259 -12.399 23.523 1.00 47.97 140 SER A O 1
ATOM 1088 N N . GLN A 1 141 ? 1.693 -10.275 23.198 1.00 45.47 141 GLN A N 1
ATOM 1089 C CA . GLN A 1 141 ? 3.007 -9.611 23.186 1.00 45.47 141 GLN A CA 1
ATOM 1090 C C . GLN A 1 141 ? 3.218 -8.942 24.539 1.00 45.47 141 GLN A C 1
ATOM 1092 O O . GLN A 1 141 ? 4.315 -9.036 25.080 1.00 45.47 141 GLN A O 1
ATOM 1097 N N . PHE A 1 142 ? 2.161 -8.368 25.132 1.00 50.31 142 PHE A N 1
ATOM 1098 C CA . PHE A 1 142 ? 2.122 -8.140 26.579 1.00 50.31 142 PHE A CA 1
ATOM 1099 C C . PHE A 1 142 ? 1.818 -9.430 27.359 1.00 50.31 142 PHE A C 1
ATOM 1101 O O . PHE A 1 142 ? 1.901 -9.446 28.585 1.00 50.31 142 PHE A O 1
ATOM 1108 N N . GLY A 1 143 ? 1.558 -10.533 26.647 1.00 50.41 143 GLY A N 1
ATOM 1109 C CA . GLY A 1 143 ? 1.318 -11.861 27.194 1.00 50.41 143 GLY A CA 1
ATOM 1110 C C . GLY A 1 143 ? 0.161 -11.884 28.189 1.00 50.41 143 GLY A C 1
ATOM 1111 O O . GLY A 1 143 ? -0.518 -10.893 28.450 1.00 50.41 143 GLY A O 1
ATOM 1112 N N . ALA A 1 144 ? 0.004 -13.015 28.864 1.00 54.25 144 ALA A N 1
ATOM 1113 C CA . ALA A 1 144 ? -0.845 -13.148 30.044 1.00 54.25 144 ALA A CA 1
ATOM 1114 C C . ALA A 1 144 ? -0.429 -12.218 31.219 1.00 54.25 144 ALA A C 1
ATOM 1116 O O . ALA A 1 144 ? -0.688 -12.537 32.372 1.00 54.25 144 ALA A O 1
ATOM 1117 N N . ALA A 1 145 ? 0.262 -11.100 30.986 1.00 61.78 145 ALA A N 1
ATOM 1118 C CA . ALA A 1 145 ? 0.648 -10.121 31.986 1.00 61.78 145 ALA A CA 1
ATOM 1119 C C . ALA A 1 145 ? -0.179 -8.827 31.922 1.00 61.78 145 ALA A C 1
ATOM 1121 O O . ALA A 1 145 ? -0.063 -8.032 32.851 1.00 61.78 145 ALA A O 1
ATOM 1122 N N . GLN A 1 146 ? -1.037 -8.604 30.918 1.00 77.69 146 GLN A N 1
ATOM 1123 C CA . GLN A 1 146 ? -1.943 -7.452 30.949 1.00 77.69 146 GLN A CA 1
ATOM 1124 C C . GLN A 1 146 ? -3.190 -7.771 31.787 1.00 77.69 146 GLN A C 1
ATOM 1126 O O . GLN A 1 146 ? -3.934 -8.704 31.490 1.00 77.69 146 GLN A O 1
ATOM 1131 N N . ARG A 1 147 ? -3.391 -6.997 32.855 1.00 88.56 147 ARG A N 1
ATOM 1132 C CA . ARG A 1 147 ? -4.578 -7.020 33.713 1.00 88.56 147 ARG A CA 1
ATOM 1133 C C . ARG A 1 147 ? -5.345 -5.718 33.513 1.00 88.56 147 ARG A C 1
ATOM 1135 O O . ARG A 1 147 ? -4.746 -4.647 33.595 1.00 88.56 147 ARG A O 1
ATOM 1142 N N . GLY A 1 148 ? -6.641 -5.809 33.250 1.00 92.69 148 GLY A N 1
ATOM 1143 C CA . GLY A 1 148 ? -7.534 -4.666 33.122 1.00 92.69 148 GLY A CA 1
ATOM 1144 C C . GLY A 1 148 ? -8.637 -4.848 32.084 1.00 92.69 148 GLY A C 1
ATOM 1145 O O . GLY A 1 148 ? -8.656 -5.813 31.319 1.00 92.69 148 GLY A O 1
ATOM 1146 N N . ALA A 1 149 ? -9.550 -3.880 32.063 1.00 94.38 149 ALA A N 1
ATOM 1147 C CA . ALA A 1 149 ? -10.550 -3.721 31.018 1.00 94.38 149 ALA A CA 1
ATOM 1148 C C . ALA A 1 149 ? -10.111 -2.601 30.068 1.00 94.38 149 ALA A C 1
ATOM 1150 O O . ALA A 1 149 ? -9.732 -1.510 30.510 1.00 94.38 149 ALA A O 1
ATOM 1151 N N . VAL A 1 150 ? -10.136 -2.878 28.765 1.00 94.12 150 VAL A N 1
ATOM 1152 C CA . VAL A 1 150 ? -9.594 -1.992 27.733 1.00 94.12 150 VAL A CA 1
ATOM 1153 C C . VAL A 1 150 ? -10.594 -1.841 26.594 1.00 94.12 150 VAL A C 1
ATOM 1155 O O . VAL A 1 150 ? -11.131 -2.821 26.090 1.00 94.12 150 VAL A O 1
ATOM 1158 N N . LEU A 1 151 ? -10.819 -0.604 26.157 1.00 94.25 151 LEU A N 1
ATOM 1159 C CA . LEU A 1 151 ? -11.494 -0.320 24.895 1.00 94.25 151 LEU A CA 1
ATOM 1160 C C . LEU A 1 151 ? -10.480 -0.438 23.762 1.00 94.25 151 LEU A C 1
ATOM 1162 O O . LEU A 1 151 ? -9.620 0.430 23.610 1.00 94.25 151 LEU A O 1
ATOM 1166 N N . ALA A 1 152 ? -10.574 -1.506 22.982 1.00 92.94 152 ALA A N 1
ATOM 1167 C CA . ALA A 1 152 ? -9.642 -1.794 21.905 1.00 92.94 152 ALA A CA 1
ATOM 1168 C C . ALA A 1 152 ? -10.326 -1.667 20.545 1.00 92.94 152 ALA A C 1
ATOM 1170 O O . ALA A 1 152 ? -11.462 -2.115 20.352 1.00 92.94 152 ALA A O 1
ATOM 1171 N N . TRP A 1 153 ? -9.603 -1.075 19.599 1.00 93.81 153 TRP A N 1
ATOM 1172 C CA . TRP A 1 153 ? -9.925 -1.192 18.187 1.00 93.81 153 TRP A CA 1
ATOM 1173 C C . TRP A 1 153 ? -9.202 -2.391 17.583 1.00 93.81 153 TRP A C 1
ATOM 1175 O O . TRP A 1 153 ? -8.005 -2.567 17.795 1.00 93.81 153 TRP A O 1
ATOM 1185 N N . ARG A 1 154 ? -9.924 -3.216 16.826 1.00 92.62 154 ARG A N 1
ATOM 1186 C CA . ARG A 1 154 ? -9.387 -4.404 16.164 1.00 92.62 154 ARG A CA 1
ATOM 1187 C C . ARG A 1 154 ? -9.871 -4.463 14.732 1.00 92.62 154 ARG A C 1
ATOM 1189 O O . ARG A 1 154 ? -11.064 -4.346 14.460 1.00 92.62 154 ARG A O 1
ATOM 1196 N N . TRP A 1 155 ? -8.944 -4.720 13.825 1.00 94.25 155 TRP A N 1
ATOM 1197 C CA . TRP A 1 155 ? -9.307 -5.169 12.496 1.00 94.25 155 TRP A CA 1
ATOM 1198 C C . TRP A 1 155 ? -9.780 -6.617 12.533 1.00 94.25 155 TRP A C 1
ATOM 1200 O O . TRP A 1 155 ? -9.212 -7.451 13.243 1.00 94.25 155 TRP A O 1
ATOM 1210 N N . GLN A 1 156 ? -10.793 -6.922 11.734 1.00 94.56 156 GLN A N 1
ATOM 1211 C CA . GLN A 1 156 ? -11.267 -8.277 11.531 1.00 94.56 156 GLN A CA 1
ATOM 1212 C C . GLN A 1 156 ? -11.579 -8.508 10.062 1.00 94.56 156 GLN A C 1
ATOM 1214 O O . GLN A 1 156 ? -12.392 -7.798 9.475 1.00 94.56 156 GLN A O 1
ATOM 1219 N N . HIS A 1 157 ? -10.967 -9.544 9.495 1.00 93.50 157 HIS A N 1
ATOM 1220 C CA . HIS A 1 157 ? -11.364 -10.038 8.189 1.00 93.50 157 HIS A CA 1
ATOM 1221 C C . HIS A 1 157 ? -12.720 -10.748 8.300 1.00 93.50 157 HIS A C 1
ATOM 1223 O O . HIS A 1 157 ? -12.931 -11.579 9.191 1.00 93.50 157 HIS A O 1
ATOM 1229 N N . VAL A 1 158 ? -13.639 -10.407 7.406 1.00 93.19 158 VAL A N 1
ATOM 1230 C CA . VAL A 1 158 ? -15.000 -10.942 7.355 1.00 93.19 158 VAL A CA 1
ATOM 1231 C C . VAL A 1 158 ? -15.182 -11.681 6.039 1.00 93.19 158 VAL A C 1
ATOM 1233 O O . VAL A 1 158 ? -14.551 -11.356 5.037 1.00 93.19 158 VAL A O 1
ATOM 1236 N N . LEU A 1 159 ? -16.011 -12.724 6.061 1.00 86.44 159 LEU A N 1
ATOM 1237 C CA . LEU A 1 159 ? -16.363 -13.444 4.844 1.00 86.44 159 LEU A CA 1
ATOM 1238 C C . LEU A 1 159 ? -17.035 -12.489 3.858 1.00 86.44 159 LEU A C 1
ATOM 1240 O O . LEU A 1 159 ? -17.858 -11.666 4.251 1.00 86.44 159 LEU A O 1
ATOM 1244 N N . ASP A 1 160 ? -16.645 -12.642 2.599 1.00 82.94 160 ASP A N 1
ATOM 1245 C CA . ASP A 1 160 ? -16.989 -11.773 1.481 1.00 82.94 160 ASP A CA 1
ATOM 1246 C C . ASP A 1 160 ? -18.502 -11.481 1.431 1.00 82.94 160 ASP A C 1
ATOM 1248 O O . ASP A 1 160 ? -19.318 -12.391 1.245 1.00 82.94 160 ASP A O 1
ATOM 1252 N N . ALA A 1 161 ? -18.884 -10.220 1.674 1.00 77.00 161 ALA A N 1
ATOM 1253 C CA . ALA A 1 161 ? -20.283 -9.801 1.783 1.00 77.00 161 ALA A CA 1
ATOM 1254 C C . ALA A 1 161 ? -20.924 -9.494 0.419 1.00 77.00 161 ALA A C 1
ATOM 1256 O O . ALA A 1 161 ? -22.132 -9.255 0.338 1.00 77.00 161 ALA A O 1
ATOM 1257 N N . GLY A 1 162 ? -20.150 -9.520 -0.667 1.00 77.69 162 GLY A N 1
ATOM 1258 C CA . GLY A 1 162 ? -20.671 -9.310 -2.007 1.00 77.69 162 GLY A CA 1
ATOM 1259 C C . GLY A 1 162 ? -19.575 -9.037 -3.028 1.00 77.69 162 GLY A C 1
ATOM 1260 O O . GLY A 1 162 ? -18.421 -8.847 -2.673 1.00 77.69 162 GLY A O 1
ATOM 1261 N N . PRO A 1 163 ? -19.917 -8.992 -4.322 1.00 84.94 163 PRO A N 1
ATOM 1262 C CA . PRO A 1 163 ? -18.939 -8.671 -5.346 1.00 84.94 163 PRO A CA 1
ATOM 1263 C C . PRO A 1 163 ? -18.486 -7.217 -5.182 1.00 84.94 163 PRO A C 1
ATOM 1265 O O . PRO A 1 163 ? -19.196 -6.286 -5.566 1.00 84.94 163 PRO A O 1
ATOM 1268 N N . TYR A 1 164 ? -17.299 -7.017 -4.615 1.00 88.50 164 TYR A N 1
ATOM 1269 C CA . TYR A 1 164 ? -16.651 -5.716 -4.631 1.00 88.50 164 TYR A CA 1
ATOM 1270 C C . TYR A 1 164 ? -16.047 -5.476 -6.013 1.00 88.50 164 TYR A C 1
ATOM 1272 O O . TYR A 1 164 ? -15.307 -6.304 -6.544 1.00 88.50 164 TYR A O 1
ATOM 1280 N N . ASP A 1 165 ? -16.339 -4.317 -6.594 1.00 92.25 165 ASP A N 1
ATOM 1281 C CA . ASP A 1 165 ? -15.759 -3.889 -7.866 1.00 92.25 165 ASP A CA 1
ATOM 1282 C C . ASP A 1 165 ? -14.335 -3.342 -7.645 1.00 92.25 165 ASP A C 1
ATOM 1284 O O . ASP A 1 165 ? -14.074 -2.138 -7.727 1.00 92.25 165 ASP A O 1
ATOM 1288 N N . LEU A 1 166 ? -13.408 -4.225 -7.269 1.00 94.00 166 LEU A N 1
ATOM 1289 C CA . LEU A 1 166 ? -12.011 -3.883 -7.000 1.00 94.00 166 LEU A CA 1
ATOM 1290 C C . LEU A 1 166 ? -11.104 -4.312 -8.152 1.00 94.00 166 LEU A C 1
ATOM 1292 O O . LEU A 1 166 ? -11.308 -5.381 -8.730 1.00 94.00 166 LEU A O 1
ATOM 1296 N N . PRO A 1 167 ? -10.041 -3.540 -8.444 1.00 94.94 167 PRO A N 1
ATOM 1297 C CA . PRO A 1 167 ? -8.956 -4.023 -9.284 1.00 94.94 167 PRO A CA 1
ATOM 1298 C C . PRO A 1 167 ? -8.365 -5.315 -8.724 1.00 94.94 167 PRO A C 1
ATOM 1300 O O . PRO A 1 167 ? -8.178 -5.450 -7.513 1.00 94.94 167 PRO A O 1
ATOM 1303 N N . GLU A 1 168 ? -8.028 -6.240 -9.618 1.00 93.50 168 GLU A N 1
ATOM 1304 C CA . GLU A 1 168 ? -7.554 -7.577 -9.256 1.00 93.50 168 GLU A CA 1
ATOM 1305 C C . GLU A 1 168 ? -6.337 -7.543 -8.325 1.00 93.50 168 GLU A C 1
ATOM 1307 O O . GLU A 1 168 ? -6.298 -8.279 -7.340 1.00 93.50 168 GLU A O 1
ATOM 1312 N N . TRP A 1 169 ? -5.381 -6.644 -8.575 1.00 95.56 169 TRP A N 1
ATOM 1313 C CA . TRP A 1 169 ? -4.201 -6.482 -7.723 1.00 95.56 169 TRP A CA 1
ATOM 1314 C C . TRP A 1 169 ? -4.575 -6.105 -6.281 1.00 95.56 169 TRP A C 1
ATOM 1316 O O . TRP A 1 169 ? -4.004 -6.639 -5.331 1.00 95.56 169 TRP A O 1
ATOM 1326 N N . LEU A 1 170 ? -5.575 -5.235 -6.100 1.00 96.00 170 LEU A N 1
ATOM 1327 C CA . LEU A 1 170 ? -6.012 -4.773 -4.783 1.00 96.00 170 LEU A CA 1
ATOM 1328 C C . LEU A 1 170 ? -6.803 -5.867 -4.067 1.00 96.00 170 LEU A C 1
ATOM 1330 O O . LEU A 1 170 ? -6.577 -6.117 -2.884 1.00 96.00 170 LEU A O 1
ATOM 1334 N N . ALA A 1 171 ? -7.687 -6.555 -4.794 1.00 95.31 171 ALA A N 1
ATOM 1335 C CA . ALA A 1 171 ? -8.406 -7.713 -4.276 1.00 95.31 171 ALA A CA 1
ATOM 1336 C C . ALA A 1 171 ? -7.428 -8.803 -3.808 1.00 95.31 171 ALA A C 1
ATOM 1338 O O . ALA A 1 171 ? -7.550 -9.308 -2.694 1.00 95.31 171 ALA A O 1
ATOM 1339 N N . LYS A 1 172 ? -6.401 -9.105 -4.613 1.00 95.38 172 LYS A N 1
ATOM 1340 C CA . LYS A 1 172 ? -5.347 -10.068 -4.277 1.00 95.38 172 LYS A CA 1
ATOM 1341 C C . LYS A 1 172 ? -4.552 -9.642 -3.042 1.00 95.38 172 LYS A C 1
ATOM 1343 O O . LYS A 1 172 ? -4.334 -10.472 -2.161 1.00 95.38 172 LYS A O 1
ATOM 1348 N N . ALA A 1 173 ? -4.161 -8.370 -2.949 1.00 96.25 173 ALA A N 1
ATOM 1349 C CA . ALA A 1 173 ? -3.443 -7.844 -1.790 1.00 96.25 173 ALA A CA 1
ATOM 1350 C C . ALA A 1 173 ? -4.279 -7.967 -0.503 1.00 96.25 173 ALA A C 1
ATOM 1352 O O . ALA A 1 173 ? -3.783 -8.440 0.520 1.00 96.25 173 ALA A O 1
ATOM 1353 N N . LEU A 1 174 ? -5.568 -7.618 -0.554 1.00 95.50 174 LEU A N 1
ATOM 1354 C CA . LEU A 1 174 ? -6.479 -7.710 0.593 1.00 95.50 174 LEU A CA 1
ATOM 1355 C C . LEU A 1 174 ? -6.850 -9.154 0.964 1.00 95.50 174 LEU A C 1
ATOM 1357 O O . LEU A 1 174 ? -7.091 -9.432 2.139 1.00 95.50 174 LEU A O 1
ATOM 1361 N N . ALA A 1 175 ? -6.837 -10.075 0.000 1.00 94.44 175 ALA A N 1
ATOM 1362 C CA . ALA A 1 175 ? -7.095 -11.497 0.220 1.00 94.44 175 ALA A CA 1
ATOM 1363 C C . ALA A 1 175 ? -5.932 -12.244 0.900 1.00 94.44 175 ALA A C 1
ATOM 1365 O O . ALA A 1 175 ? -6.106 -13.392 1.309 1.00 94.44 175 ALA A O 1
ATOM 1366 N N . THR A 1 176 ? -4.752 -11.625 1.034 1.00 95.00 176 THR A N 1
ATOM 1367 C CA . THR A 1 176 ? -3.632 -12.223 1.780 1.00 95.00 176 THR A CA 1
ATOM 1368 C C . THR A 1 176 ? -4.009 -12.496 3.240 1.00 95.00 176 THR A C 1
ATOM 1370 O O . THR A 1 176 ? -4.928 -11.887 3.790 1.00 95.00 176 THR A O 1
ATOM 1373 N N . GLU A 1 177 ? -3.328 -13.443 3.888 1.00 93.06 177 GLU A N 1
ATOM 1374 C CA . GLU A 1 177 ? -3.645 -13.828 5.266 1.00 93.06 177 GLU A CA 1
ATOM 1375 C C . GLU A 1 177 ? -3.451 -12.669 6.259 1.00 93.06 177 GLU A C 1
ATOM 1377 O O . GLU A 1 177 ? -2.500 -11.891 6.179 1.00 93.06 177 GLU A O 1
ATOM 1382 N N . GLY A 1 178 ? -4.354 -12.579 7.238 1.00 91.81 178 GLY A N 1
ATOM 1383 C CA . GLY A 1 178 ? -4.313 -11.584 8.307 1.00 91.81 178 GLY A CA 1
ATOM 1384 C C . GLY A 1 178 ? -5.598 -10.769 8.412 1.00 91.81 178 GLY A C 1
ATOM 1385 O O . GLY A 1 178 ? -6.447 -10.795 7.524 1.00 91.81 178 GLY A O 1
ATOM 1386 N N . ASN A 1 179 ? -5.738 -10.042 9.517 1.00 93.12 179 ASN A N 1
ATOM 1387 C CA . ASN A 1 179 ? -6.917 -9.214 9.768 1.00 93.12 179 ASN A CA 1
ATOM 1388 C C . ASN A 1 179 ? -6.713 -7.745 9.408 1.00 93.12 179 ASN A C 1
ATOM 1390 O O . ASN A 1 179 ? -7.691 -7.077 9.129 1.00 93.12 179 ASN A O 1
ATOM 1394 N N . ASP A 1 180 ? -5.482 -7.237 9.436 1.00 93.00 180 ASP A N 1
ATOM 1395 C CA . ASP A 1 180 ? -5.200 -5.815 9.227 1.00 93.00 180 ASP A CA 1
ATOM 1396 C C . ASP A 1 180 ? -4.956 -5.516 7.734 1.00 93.00 180 ASP A C 1
ATOM 1398 O O . ASP A 1 180 ? -3.903 -5.898 7.208 1.00 93.00 180 ASP A O 1
ATOM 1402 N N . PRO A 1 181 ? -5.883 -4.825 7.041 1.00 95.31 181 PRO A N 1
ATOM 1403 C CA . PRO A 1 181 ? -5.722 -4.495 5.632 1.00 95.31 181 PRO A CA 1
ATOM 1404 C C . PRO A 1 181 ? -4.569 -3.517 5.387 1.00 95.31 181 PRO A C 1
ATOM 1406 O O . PRO A 1 181 ? -3.906 -3.619 4.357 1.00 95.31 181 PRO A O 1
ATOM 1409 N N . LEU A 1 182 ? -4.262 -2.605 6.318 1.00 94.94 182 LEU A N 1
ATOM 1410 C CA . LEU A 1 182 ? -3.137 -1.684 6.153 1.00 94.94 182 LEU A CA 1
ATOM 1411 C C . LEU A 1 182 ? -1.827 -2.455 6.125 1.00 94.94 182 LEU A C 1
ATOM 1413 O O . LEU A 1 182 ? -0.986 -2.195 5.266 1.00 94.94 182 LEU A O 1
ATOM 1417 N N . ARG A 1 183 ? -1.651 -3.429 7.019 1.00 93.19 183 ARG A N 1
ATOM 1418 C CA . ARG A 1 183 ? -0.450 -4.268 7.022 1.00 93.19 183 ARG A CA 1
ATOM 1419 C C . ARG A 1 183 ? -0.300 -5.065 5.728 1.00 93.19 183 ARG A C 1
ATOM 1421 O O . ARG A 1 183 ? 0.811 -5.138 5.207 1.00 93.19 183 ARG A O 1
ATOM 1428 N N . LYS A 1 184 ? -1.395 -5.626 5.204 1.00 95.31 184 LYS A N 1
ATOM 1429 C CA . LYS A 1 184 ? -1.398 -6.331 3.912 1.00 95.31 184 LYS A CA 1
ATOM 1430 C C . LYS A 1 184 ? -0.938 -5.415 2.779 1.00 95.31 184 LYS A C 1
ATOM 1432 O O . LYS A 1 184 ? -0.038 -5.774 2.028 1.00 95.31 184 LYS A O 1
ATOM 1437 N N . LEU A 1 185 ? -1.479 -4.198 2.718 1.00 96.50 185 LEU A N 1
ATOM 1438 C CA . LEU A 1 185 ? -1.104 -3.215 1.700 1.00 96.50 185 LEU A CA 1
ATOM 1439 C C . LEU A 1 185 ? 0.346 -2.733 1.837 1.00 96.50 185 LEU A C 1
ATOM 1441 O O . LEU A 1 185 ? 1.021 -2.579 0.826 1.00 96.50 185 LEU A O 1
ATOM 1445 N N . HIS A 1 186 ? 0.862 -2.537 3.055 1.00 96.50 186 HIS A N 1
ATOM 1446 C CA . HIS A 1 186 ? 2.282 -2.205 3.244 1.00 96.50 186 HIS A CA 1
ATOM 1447 C C . HIS A 1 186 ? 3.194 -3.366 2.834 1.00 96.50 186 HIS A C 1
ATOM 1449 O O . HIS A 1 186 ? 4.251 -3.135 2.254 1.00 96.50 186 HIS A O 1
ATOM 1455 N N . ALA A 1 187 ? 2.804 -4.611 3.120 1.00 96.00 187 ALA A N 1
ATOM 1456 C CA . ALA A 1 187 ? 3.562 -5.778 2.682 1.00 96.00 187 ALA A CA 1
ATOM 1457 C C . ALA A 1 187 ? 3.619 -5.8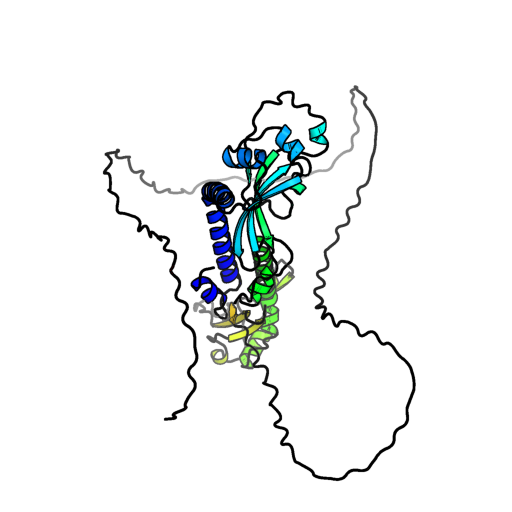68 1.148 1.00 96.00 187 ALA A C 1
ATOM 1459 O O . ALA A 1 187 ? 4.687 -6.146 0.599 1.00 96.00 187 ALA A O 1
ATOM 1460 N N . GLU A 1 188 ? 2.503 -5.574 0.474 1.00 97.75 188 GLU A N 1
ATOM 1461 C CA . GLU A 1 188 ? 2.442 -5.496 -0.987 1.00 97.75 188 GLU A CA 1
ATOM 1462 C C . GLU A 1 188 ? 3.294 -4.339 -1.528 1.00 97.75 188 GLU A C 1
ATOM 1464 O O . GLU A 1 188 ? 4.104 -4.545 -2.427 1.00 97.75 188 GLU A O 1
ATOM 1469 N N . LEU A 1 189 ? 3.213 -3.148 -0.928 1.00 97.88 189 LEU A N 1
ATOM 1470 C CA . LEU A 1 189 ? 4.044 -1.994 -1.288 1.00 97.88 189 LEU A CA 1
ATOM 1471 C C . LEU A 1 189 ? 5.543 -2.313 -1.196 1.00 97.88 189 LEU A C 1
ATOM 1473 O O . LEU A 1 189 ? 6.303 -2.046 -2.125 1.00 97.88 189 LEU A O 1
ATOM 1477 N N . GLU A 1 190 ? 5.976 -2.957 -0.114 1.00 97.81 190 GLU A N 1
ATOM 1478 C CA . GLU A 1 190 ? 7.365 -3.394 0.044 1.00 97.81 190 GLU A CA 1
ATOM 1479 C C . GLU A 1 190 ? 7.745 -4.529 -0.923 1.00 97.81 190 GLU A C 1
ATOM 1481 O O . GLU A 1 190 ? 8.916 -4.684 -1.281 1.00 97.81 190 GLU A O 1
ATOM 1486 N N . ALA A 1 191 ? 6.790 -5.355 -1.361 1.00 97.38 191 ALA A N 1
ATOM 1487 C CA . ALA A 1 191 ? 7.022 -6.337 -2.418 1.00 97.38 191 ALA A CA 1
ATOM 1488 C C . ALA A 1 191 ? 7.223 -5.657 -3.782 1.00 97.38 191 ALA A C 1
ATOM 1490 O O . ALA A 1 191 ? 8.188 -5.989 -4.475 1.00 97.38 191 ALA A O 1
ATOM 1491 N N . VAL A 1 192 ? 6.385 -4.672 -4.126 1.00 98.00 192 VAL A N 1
ATOM 1492 C CA . VAL A 1 192 ? 6.508 -3.853 -5.345 1.00 98.00 192 VAL A CA 1
ATOM 1493 C C . VAL A 1 192 ? 7.850 -3.124 -5.370 1.00 98.00 192 VAL A C 1
ATOM 1495 O O . VAL A 1 192 ? 8.584 -3.253 -6.345 1.00 98.00 192 VAL A O 1
ATOM 1498 N N . ARG A 1 193 ? 8.238 -2.451 -4.278 1.00 97.94 193 ARG A N 1
ATOM 1499 C CA . ARG A 1 193 ? 9.524 -1.736 -4.173 1.00 97.94 193 ARG A CA 1
ATOM 1500 C C . ARG A 1 193 ? 10.731 -2.644 -4.373 1.00 97.94 193 ARG A C 1
ATOM 1502 O O . ARG A 1 193 ? 11.656 -2.304 -5.109 1.00 97.94 193 ARG A O 1
ATOM 1509 N N . ARG A 1 194 ? 10.735 -3.819 -3.732 1.00 98.12 194 ARG A N 1
ATOM 1510 C CA . ARG A 1 194 ? 11.817 -4.805 -3.896 1.00 98.12 194 ARG A CA 1
ATOM 1511 C C . ARG A 1 194 ? 11.887 -5.329 -5.323 1.00 98.12 194 ARG A C 1
ATOM 1513 O O . ARG A 1 194 ? 12.984 -5.462 -5.862 1.00 98.12 194 ARG A O 1
ATOM 1520 N N . TRP A 1 195 ? 10.736 -5.615 -5.926 1.00 98.00 195 TRP A N 1
ATOM 1521 C CA . TRP A 1 195 ? 10.666 -6.041 -7.318 1.00 98.00 195 TRP A CA 1
ATOM 1522 C C . TRP A 1 195 ? 11.172 -4.949 -8.267 1.00 98.00 195 TRP A C 1
ATOM 1524 O O . TRP A 1 195 ? 12.030 -5.228 -9.099 1.00 98.00 195 TRP A O 1
ATOM 1534 N N . GLU A 1 196 ? 10.724 -3.703 -8.104 1.00 97.44 196 GLU A N 1
ATOM 1535 C CA . GLU A 1 196 ? 11.167 -2.574 -8.922 1.00 97.44 196 GLU A CA 1
ATOM 1536 C C . GLU A 1 196 ? 12.678 -2.371 -8.799 1.00 97.44 196 GLU A C 1
ATOM 1538 O O . GLU A 1 196 ? 13.376 -2.282 -9.810 1.00 97.44 196 GLU A O 1
ATOM 1543 N N . HIS A 1 197 ? 13.208 -2.389 -7.575 1.00 97.06 197 HIS A N 1
ATOM 1544 C CA . HIS A 1 197 ? 14.643 -2.280 -7.347 1.00 97.06 197 HIS A CA 1
ATOM 1545 C C . HIS A 1 197 ? 15.423 -3.401 -8.048 1.00 97.06 197 HIS A C 1
ATOM 1547 O O . HIS A 1 197 ? 16.421 -3.133 -8.716 1.00 97.06 197 HIS A O 1
ATOM 1553 N N . GLN A 1 198 ? 14.944 -4.646 -7.963 1.00 97.00 198 GLN A N 1
ATOM 1554 C CA . GLN A 1 198 ? 15.555 -5.783 -8.652 1.00 97.00 198 GLN A CA 1
ATOM 1555 C C . GLN A 1 198 ? 15.539 -5.606 -10.179 1.00 97.00 198 GLN A C 1
ATOM 1557 O O . GLN A 1 198 ? 16.542 -5.853 -10.848 1.00 97.00 198 GLN A O 1
ATOM 1562 N N . VAL A 1 199 ? 14.420 -5.146 -10.742 1.00 97.00 199 VAL A N 1
ATOM 1563 C CA . VAL A 1 199 ? 14.292 -4.873 -12.181 1.00 97.00 199 VAL A CA 1
ATOM 1564 C C . VAL A 1 199 ? 15.250 -3.761 -12.617 1.00 97.00 199 VAL A C 1
ATOM 1566 O O . VAL A 1 199 ? 15.891 -3.871 -13.664 1.00 97.00 199 VAL A O 1
ATOM 1569 N N . GLN A 1 200 ? 15.407 -2.719 -11.800 1.00 96.19 200 GLN A N 1
ATOM 1570 C CA . GLN A 1 200 ? 16.344 -1.629 -12.062 1.00 96.19 200 GLN A CA 1
ATOM 1571 C C . GLN A 1 200 ? 17.810 -2.084 -11.980 1.00 96.19 200 GLN A C 1
ATOM 1573 O O . GLN A 1 200 ? 18.618 -1.654 -12.808 1.00 96.19 200 GLN A O 1
ATOM 1578 N N . GLN A 1 201 ? 18.169 -2.980 -11.057 1.00 96.00 201 GLN A N 1
ATOM 1579 C CA . GLN A 1 201 ? 19.513 -3.575 -11.013 1.00 96.00 201 GLN A CA 1
ATOM 1580 C C . GLN A 1 201 ? 19.831 -4.372 -12.290 1.00 96.00 201 GLN A C 1
ATOM 1582 O O . GLN A 1 201 ? 20.954 -4.330 -12.791 1.00 96.00 201 GLN A O 1
ATOM 1587 N N . ASP A 1 202 ? 18.821 -4.999 -12.894 1.00 96.94 202 ASP A N 1
ATOM 1588 C CA . ASP A 1 202 ? 18.949 -5.766 -14.137 1.00 96.94 202 ASP A CA 1
ATOM 1589 C C . ASP A 1 202 ? 18.967 -4.893 -15.416 1.00 96.94 202 ASP A C 1
ATOM 1591 O O . ASP A 1 202 ? 18.958 -5.418 -16.534 1.00 96.94 202 ASP A O 1
ATOM 1595 N N . THR A 1 203 ? 19.040 -3.558 -15.302 1.00 97.25 203 THR A N 1
ATOM 1596 C CA . THR A 1 203 ? 19.004 -2.630 -16.454 1.00 97.25 203 THR A CA 1
ATOM 1597 C C . THR A 1 203 ? 20.013 -3.000 -17.547 1.00 97.25 203 THR A C 1
ATOM 1599 O O . THR A 1 203 ? 19.651 -3.053 -18.723 1.00 97.25 203 THR A O 1
ATOM 1602 N N . CYS A 1 204 ? 21.270 -3.297 -17.192 1.00 96.94 204 CYS A N 1
ATOM 1603 C CA . CYS A 1 204 ? 22.301 -3.632 -18.183 1.00 96.94 204 CYS A CA 1
ATOM 1604 C C . CYS A 1 204 ? 21.958 -4.910 -18.966 1.00 96.94 204 CYS A C 1
ATOM 1606 O O . CYS A 1 204 ? 22.080 -4.956 -20.193 1.00 96.94 204 CYS A O 1
ATOM 1608 N N . LYS A 1 205 ? 21.446 -5.927 -18.267 1.00 97.12 205 LYS A N 1
ATOM 1609 C CA . LYS A 1 205 ? 20.988 -7.188 -18.858 1.00 97.12 205 LYS A CA 1
ATOM 1610 C C . LYS A 1 205 ? 19.828 -6.964 -19.834 1.00 97.12 205 LYS A C 1
ATOM 1612 O O . LYS A 1 205 ? 19.823 -7.536 -20.928 1.00 97.12 205 LYS A O 1
ATOM 1617 N N . TYR A 1 206 ? 18.869 -6.105 -19.486 1.00 97.69 206 TYR A N 1
ATOM 1618 C CA . TYR A 1 206 ? 17.757 -5.767 -20.381 1.00 97.69 206 TYR A CA 1
ATOM 1619 C C . TYR A 1 206 ? 18.210 -4.987 -21.621 1.00 97.69 206 TYR A C 1
ATOM 1621 O O . TYR A 1 206 ? 17.748 -5.266 -22.726 1.00 97.69 206 TYR A O 1
ATOM 1629 N N . ILE A 1 207 ? 19.183 -4.084 -21.481 1.00 97.00 207 ILE A N 1
ATOM 1630 C CA . ILE A 1 207 ? 19.764 -3.340 -22.613 1.00 97.00 207 ILE A CA 1
ATOM 1631 C C . ILE A 1 207 ? 20.464 -4.267 -23.602 1.00 97.00 207 ILE A C 1
ATOM 1633 O O . ILE A 1 207 ? 20.308 -4.110 -24.813 1.00 97.00 207 ILE A O 1
ATOM 1637 N N . LYS A 1 208 ? 21.194 -5.265 -23.100 1.00 95.69 208 LYS A N 1
ATOM 1638 C CA . LYS A 1 208 ? 21.900 -6.229 -23.950 1.00 95.69 208 LYS A CA 1
ATOM 1639 C C . LYS A 1 208 ? 20.967 -7.225 -24.640 1.00 95.69 208 LYS A C 1
ATOM 1641 O O . LYS A 1 208 ? 21.276 -7.653 -25.748 1.00 95.69 208 LYS A O 1
ATOM 1646 N N . SER A 1 209 ? 19.859 -7.597 -23.995 1.00 95.31 209 SER A N 1
ATOM 1647 C CA . SER A 1 209 ? 18.871 -8.534 -24.558 1.00 95.31 209 SER A CA 1
ATOM 1648 C C . SER A 1 209 ? 17.891 -7.886 -25.536 1.00 95.31 209 SER A C 1
ATOM 1650 O O . SER A 1 209 ? 17.466 -8.569 -26.458 1.00 95.31 209 SER A O 1
ATOM 1652 N N . ASN A 1 210 ? 17.564 -6.597 -25.358 1.00 89.75 210 ASN A N 1
ATOM 1653 C CA . ASN A 1 210 ? 16.898 -5.710 -26.328 1.00 89.75 210 ASN A CA 1
ATOM 1654 C C . ASN A 1 210 ? 15.705 -6.291 -27.120 1.00 89.75 210 ASN A C 1
ATOM 1656 O O . ASN A 1 210 ? 15.514 -5.968 -28.297 1.00 89.75 210 ASN A O 1
ATOM 1660 N N . ASN A 1 211 ? 14.859 -7.086 -26.461 1.00 89.62 211 ASN A N 1
ATOM 1661 C CA . ASN A 1 211 ? 13.787 -7.849 -27.110 1.00 89.62 211 ASN A CA 1
ATOM 1662 C C . ASN A 1 211 ? 12.755 -6.978 -27.856 1.00 89.62 211 ASN A C 1
ATOM 1664 O O . ASN A 1 211 ? 12.231 -7.399 -28.886 1.00 89.62 211 ASN A O 1
ATOM 1668 N N . GLU A 1 212 ? 12.483 -5.758 -27.378 1.00 93.00 212 GLU A N 1
ATOM 1669 C CA . GLU A 1 212 ? 11.455 -4.870 -27.953 1.00 93.00 212 GLU A CA 1
ATOM 1670 C C . GLU A 1 212 ? 11.984 -3.968 -29.085 1.00 93.00 212 GLU A C 1
ATOM 1672 O O . GLU A 1 212 ? 11.215 -3.349 -29.830 1.00 93.00 212 GLU A O 1
ATOM 1677 N N . VAL A 1 213 ? 13.308 -3.872 -29.252 1.00 95.81 213 VAL A N 1
ATOM 1678 C CA . VAL A 1 213 ? 13.923 -2.918 -30.185 1.00 95.81 213 VAL A CA 1
ATOM 1679 C C . VAL A 1 213 ? 13.838 -3.453 -31.612 1.00 95.81 213 VAL A C 1
ATOM 1681 O O . VAL A 1 213 ? 14.601 -4.337 -31.996 1.00 95.81 213 VAL A O 1
ATOM 1684 N N . LYS A 1 214 ? 12.929 -2.910 -32.429 1.00 95.88 214 LYS A N 1
ATOM 1685 C CA . LYS A 1 214 ? 12.731 -3.339 -33.831 1.00 95.88 214 LYS A CA 1
ATOM 1686 C C . LYS A 1 214 ? 13.846 -2.898 -34.785 1.00 95.88 214 LYS A C 1
ATOM 1688 O O . LYS A 1 214 ? 14.114 -3.590 -35.761 1.00 95.88 214 LYS A O 1
ATOM 1693 N N . ASP A 1 215 ? 14.469 -1.752 -34.523 1.00 95.94 215 ASP A N 1
ATOM 1694 C CA . ASP A 1 215 ? 15.539 -1.209 -35.364 1.00 95.94 215 ASP A CA 1
ATOM 1695 C C . ASP A 1 215 ? 16.846 -1.983 -35.129 1.00 95.94 215 ASP A C 1
ATOM 1697 O O . ASP A 1 215 ? 17.396 -1.979 -34.026 1.00 95.94 215 ASP A O 1
ATOM 1701 N N . ILE A 1 216 ? 17.336 -2.650 -36.177 1.00 94.75 216 ILE A N 1
ATOM 1702 C CA . ILE A 1 216 ? 18.513 -3.528 -36.129 1.00 94.75 216 ILE A CA 1
ATOM 1703 C C . ILE A 1 216 ? 19.776 -2.749 -35.739 1.00 94.75 216 ILE A C 1
ATOM 1705 O O . ILE A 1 216 ? 20.601 -3.267 -34.987 1.00 94.75 216 ILE A O 1
ATOM 1709 N N . TYR A 1 217 ? 19.926 -1.502 -36.197 1.00 93.31 217 TYR A N 1
ATOM 1710 C CA . TYR A 1 217 ? 21.119 -0.703 -35.910 1.00 93.31 217 TYR A CA 1
ATOM 1711 C C . TYR A 1 217 ? 21.172 -0.308 -34.439 1.00 93.31 217 TYR A C 1
ATOM 1713 O O . TYR A 1 217 ? 22.197 -0.459 -33.781 1.00 93.31 217 TYR A O 1
ATOM 1721 N N . ILE A 1 218 ? 20.042 0.147 -33.903 1.00 95.50 218 ILE A N 1
ATOM 1722 C CA . ILE A 1 218 ? 19.923 0.519 -32.492 1.00 95.50 218 ILE A CA 1
ATOM 1723 C C . ILE A 1 218 ? 20.137 -0.712 -31.614 1.00 95.50 218 ILE A C 1
ATOM 1725 O O . ILE A 1 218 ? 20.852 -0.641 -30.614 1.00 95.50 218 ILE A O 1
ATOM 1729 N N . ARG A 1 219 ? 19.538 -1.842 -31.998 1.00 95.81 219 ARG A N 1
ATOM 1730 C CA . ARG A 1 219 ? 19.700 -3.112 -31.296 1.00 95.81 219 ARG A CA 1
ATOM 1731 C C . ARG A 1 219 ? 21.177 -3.474 -31.151 1.00 95.81 219 ARG A C 1
ATOM 1733 O O . ARG A 1 219 ? 21.625 -3.784 -30.051 1.00 95.81 219 ARG A O 1
ATOM 1740 N N . GLU A 1 220 ? 21.939 -3.364 -32.235 1.00 94.50 220 GLU A N 1
ATOM 1741 C CA . GLU A 1 220 ? 23.367 -3.672 -32.226 1.00 94.50 220 GLU A CA 1
ATOM 1742 C C . GLU A 1 220 ? 24.177 -2.689 -31.367 1.00 94.50 220 GLU A C 1
ATOM 1744 O O . GLU A 1 220 ? 25.017 -3.119 -30.575 1.00 94.50 220 GLU A O 1
ATOM 1749 N N . VAL A 1 221 ? 23.872 -1.385 -31.437 1.00 95.88 221 VAL A N 1
ATOM 1750 C CA . VAL A 1 221 ? 24.507 -0.368 -30.577 1.00 95.88 221 VAL A CA 1
ATOM 1751 C C . VAL A 1 221 ? 24.272 -0.661 -29.094 1.00 95.88 221 VAL A C 1
ATOM 1753 O O . VAL A 1 221 ? 25.210 -0.599 -28.303 1.00 95.88 221 VAL A O 1
ATOM 1756 N N . LEU A 1 222 ? 23.039 -0.998 -28.704 1.00 96.75 222 LEU A N 1
ATOM 1757 C CA . LEU A 1 222 ? 22.704 -1.321 -27.314 1.00 96.75 222 LEU A CA 1
ATOM 1758 C C . LEU A 1 222 ? 23.339 -2.644 -26.860 1.00 96.75 222 LEU A C 1
ATOM 1760 O O . LEU A 1 222 ? 23.826 -2.733 -25.735 1.00 96.75 222 LEU A O 1
ATOM 1764 N N . ARG A 1 223 ? 23.395 -3.654 -27.740 1.00 96.38 223 ARG A N 1
ATOM 1765 C CA . ARG A 1 223 ? 24.025 -4.956 -27.464 1.00 96.38 223 ARG A CA 1
ATOM 1766 C C . ARG A 1 223 ? 25.518 -4.827 -27.160 1.00 96.38 223 ARG A C 1
ATOM 1768 O O . ARG A 1 223 ? 26.029 -5.517 -26.281 1.00 96.38 223 ARG A O 1
ATOM 1775 N N . LEU A 1 224 ? 26.205 -3.965 -27.907 1.00 95.62 224 LEU A N 1
ATOM 1776 C CA . LEU A 1 224 ? 27.640 -3.707 -27.776 1.00 95.62 224 LEU A CA 1
ATOM 1777 C C . LEU A 1 224 ? 27.964 -2.598 -26.772 1.00 95.62 224 LEU A C 1
ATOM 1779 O O . LEU A 1 224 ? 29.135 -2.258 -26.595 1.00 95.62 224 LEU A O 1
ATOM 1783 N N . TRP A 1 225 ? 26.951 -2.022 -26.120 1.00 97.00 225 TRP A N 1
ATOM 1784 C CA . TRP A 1 225 ? 27.170 -0.923 -25.199 1.00 97.00 225 TRP A CA 1
ATOM 1785 C C . TRP A 1 225 ? 28.058 -1.376 -24.031 1.00 97.00 225 TRP A C 1
ATOM 1787 O O . TRP A 1 225 ? 27.756 -2.385 -23.384 1.00 97.00 225 TRP A O 1
ATOM 1797 N N . PRO A 1 226 ? 29.157 -0.658 -23.736 1.00 96.69 226 PRO A N 1
ATOM 1798 C CA . PRO A 1 226 ? 30.105 -1.102 -22.733 1.00 96.69 226 PRO A CA 1
ATOM 1799 C C . PRO A 1 226 ? 29.478 -1.087 -21.341 1.00 96.69 226 PRO A C 1
ATOM 1801 O O . PRO A 1 226 ? 28.737 -0.171 -20.967 1.00 96.69 226 PRO A O 1
ATOM 1804 N N . SER A 1 227 ? 29.835 -2.090 -20.554 1.00 97.25 227 SER A N 1
ATOM 1805 C CA . SER A 1 227 ? 29.454 -2.229 -19.156 1.00 97.25 227 SER A CA 1
ATOM 1806 C C . SER A 1 227 ? 30.676 -2.178 -18.243 1.00 97.25 227 SER A C 1
ATOM 1808 O O . SER A 1 227 ? 31.823 -2.330 -18.672 1.00 97.25 227 SER A O 1
ATOM 1810 N N . GLU A 1 228 ? 30.425 -1.906 -16.973 1.00 96.56 228 GLU A N 1
ATOM 1811 C CA . GLU A 1 228 ? 31.385 -1.989 -15.885 1.00 96.56 228 GLU A CA 1
ATOM 1812 C C . GLU A 1 228 ? 30.726 -2.661 -14.686 1.00 96.56 228 GLU A C 1
ATOM 1814 O O . GLU A 1 228 ? 29.508 -2.620 -14.530 1.00 96.56 228 GLU A O 1
ATOM 1819 N N . THR A 1 229 ? 31.526 -3.314 -13.859 1.00 97.06 229 THR A N 1
ATOM 1820 C CA . THR A 1 229 ? 31.044 -3.900 -12.613 1.00 97.06 229 THR A CA 1
ATOM 1821 C C . THR A 1 229 ? 31.132 -2.842 -11.523 1.00 97.06 229 THR A C 1
ATOM 1823 O O . THR A 1 229 ? 32.187 -2.229 -11.342 1.00 97.06 229 THR A O 1
ATOM 1826 N N . ASP A 1 230 ? 30.032 -2.603 -10.818 1.00 95.19 230 ASP A N 1
ATOM 1827 C CA . ASP A 1 230 ? 30.018 -1.686 -9.689 1.00 95.19 230 ASP A CA 1
ATOM 1828 C C . ASP A 1 230 ? 30.713 -2.286 -8.449 1.00 95.19 230 ASP A C 1
ATOM 1830 O O . ASP A 1 230 ? 31.221 -3.409 -8.446 1.00 95.19 230 ASP A O 1
ATOM 1834 N N . HIS A 1 231 ? 30.744 -1.520 -7.360 1.00 95.12 231 HIS A N 1
ATOM 1835 C CA . HIS A 1 231 ? 31.345 -1.937 -6.091 1.00 95.12 231 HIS A CA 1
ATOM 1836 C C . HIS A 1 231 ? 30.631 -3.127 -5.419 1.00 95.12 231 HIS A C 1
ATOM 1838 O O . HIS A 1 231 ? 31.185 -3.709 -4.488 1.00 95.12 231 HIS A O 1
ATOM 1844 N N . GLN A 1 232 ? 29.427 -3.486 -5.870 1.00 93.94 232 GLN A N 1
ATOM 1845 C CA . GLN A 1 232 ? 28.624 -4.600 -5.364 1.00 93.94 232 GLN A CA 1
ATOM 1846 C C . GLN A 1 232 ? 28.716 -5.840 -6.264 1.00 93.94 232 GLN A C 1
ATOM 1848 O O . GLN A 1 232 ? 28.121 -6.869 -5.950 1.00 93.94 232 GLN A O 1
ATOM 1853 N N . GLY A 1 233 ? 29.476 -5.775 -7.363 1.00 93.88 233 GLY A N 1
ATOM 1854 C CA . GLY A 1 233 ? 29.566 -6.870 -8.324 1.00 93.88 233 GLY A CA 1
ATOM 1855 C C . GLY A 1 233 ? 28.460 -6.858 -9.385 1.00 93.88 233 GLY A C 1
ATOM 1856 O O . GLY A 1 233 ? 28.399 -7.785 -10.192 1.00 93.88 233 GLY A O 1
ATOM 1857 N N . VAL A 1 234 ? 27.597 -5.837 -9.406 1.00 94.69 234 VAL A N 1
ATOM 1858 C CA . VAL A 1 234 ? 26.482 -5.711 -10.352 1.00 94.69 234 VAL A CA 1
ATOM 1859 C C . VAL A 1 234 ? 26.976 -5.068 -11.645 1.00 94.69 234 VAL A C 1
ATOM 1861 O O . VAL A 1 234 ? 27.755 -4.115 -11.640 1.00 94.69 234 VAL A O 1
ATOM 1864 N N . GLU A 1 235 ? 26.541 -5.603 -12.784 1.00 96.19 235 GLU A N 1
ATOM 1865 C CA . GLU A 1 235 ? 26.911 -5.072 -14.091 1.00 96.19 235 GLU A CA 1
ATOM 1866 C C . GLU A 1 235 ? 26.068 -3.837 -14.449 1.00 96.19 235 GLU A C 1
ATOM 1868 O O . GLU A 1 235 ? 24.845 -3.906 -14.560 1.00 96.19 235 GLU A O 1
ATOM 1873 N N . VAL A 1 236 ? 26.730 -2.705 -14.690 1.00 96.19 236 VAL A N 1
ATOM 1874 C CA . VAL A 1 236 ? 26.107 -1.416 -15.005 1.00 96.19 236 VAL A CA 1
ATOM 1875 C C . VAL A 1 236 ? 26.591 -0.922 -16.368 1.00 96.19 236 VAL A C 1
ATOM 1877 O O . VAL A 1 236 ? 27.776 -0.983 -16.690 1.00 96.19 236 VAL A O 1
ATOM 1880 N N . CYS A 1 237 ? 25.685 -0.411 -17.206 1.00 96.06 237 CYS A N 1
ATOM 1881 C CA . CYS A 1 237 ? 26.068 0.225 -18.469 1.00 96.06 237 CYS A CA 1
ATOM 1882 C C . CYS A 1 237 ? 26.854 1.515 -18.210 1.00 96.06 237 CYS A C 1
ATOM 1884 O O . CYS A 1 237 ? 26.413 2.379 -17.447 1.00 96.06 237 CYS A O 1
ATOM 1886 N N . LYS A 1 238 ? 27.968 1.711 -18.922 1.00 96.56 238 LYS A N 1
ATOM 1887 C CA . LYS A 1 238 ? 28.689 2.986 -18.873 1.00 96.56 238 LYS A CA 1
ATOM 1888 C C . LYS A 1 238 ? 27.798 4.110 -19.388 1.00 96.56 238 LYS A C 1
ATOM 1890 O O . LYS A 1 238 ? 27.092 3.956 -20.380 1.00 96.56 238 LYS A O 1
ATOM 1895 N N . LYS A 1 239 ? 27.873 5.287 -18.768 1.00 94.94 239 LYS A N 1
ATOM 1896 C CA . LYS A 1 239 ? 27.061 6.446 -19.190 1.00 94.94 239 LYS A CA 1
ATOM 1897 C C . LYS A 1 239 ? 27.432 6.960 -20.584 1.00 94.94 239 LYS A C 1
ATOM 1899 O O . LYS A 1 239 ? 26.575 7.516 -21.265 1.00 94.94 239 LYS A O 1
ATOM 1904 N N . CYS A 1 240 ? 28.686 6.785 -21.004 1.00 94.31 240 CYS A N 1
ATOM 1905 C CA . CYS A 1 240 ? 29.198 7.281 -22.279 1.00 94.31 240 CYS A CA 1
ATOM 1906 C C . CYS A 1 240 ? 30.016 6.210 -23.009 1.00 94.31 240 CYS A C 1
ATOM 1908 O O . CYS A 1 240 ? 30.713 5.424 -22.364 1.00 94.31 240 CYS A O 1
ATOM 1910 N N . ALA A 1 241 ? 29.968 6.221 -24.341 1.00 93.62 241 ALA A N 1
ATOM 1911 C CA . ALA A 1 241 ? 30.706 5.288 -25.187 1.00 93.62 241 ALA A CA 1
ATOM 1912 C C . ALA A 1 241 ? 31.081 5.905 -26.544 1.00 93.62 241 ALA A C 1
ATOM 1914 O O . ALA A 1 241 ? 30.446 6.853 -27.018 1.00 93.62 241 ALA A O 1
ATOM 1915 N N . TRP A 1 242 ? 32.127 5.352 -27.159 1.00 92.00 242 TRP A N 1
ATOM 1916 C CA . TRP A 1 242 ? 32.424 5.547 -28.575 1.00 92.00 242 TRP A CA 1
ATOM 1917 C C . TRP A 1 242 ? 31.612 4.540 -29.386 1.00 92.00 242 TRP A C 1
ATOM 1919 O O . TRP A 1 242 ? 31.520 3.374 -29.011 1.00 92.00 242 TRP A O 1
ATOM 1929 N N . VAL A 1 243 ? 31.014 5.004 -30.479 1.00 91.25 243 VAL A N 1
ATOM 1930 C CA . VAL A 1 243 ? 30.315 4.154 -31.446 1.00 9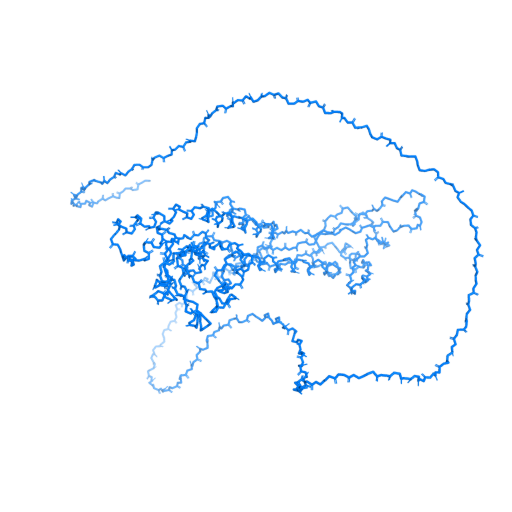1.25 243 VAL A CA 1
ATOM 1931 C C . VAL A 1 243 ? 30.973 4.408 -32.794 1.00 91.25 243 VAL A C 1
ATOM 1933 O O . VAL A 1 243 ? 30.906 5.524 -33.311 1.00 91.25 243 VAL A O 1
ATOM 1936 N N . GLU A 1 244 ? 31.649 3.393 -33.322 1.00 89.88 244 GLU A N 1
ATOM 1937 C CA . GLU A 1 244 ? 32.372 3.442 -34.594 1.00 89.88 244 GLU A CA 1
ATOM 1938 C C . GLU A 1 244 ? 31.620 2.649 -35.669 1.00 89.88 244 GLU A C 1
ATOM 1940 O O . GLU A 1 244 ? 30.904 1.695 -35.369 1.00 89.88 244 GLU A O 1
ATOM 1945 N N . GLY A 1 245 ? 31.770 3.044 -36.936 1.00 87.75 245 GLY A N 1
ATOM 1946 C CA . GLY A 1 245 ? 31.228 2.292 -38.076 1.00 87.75 245 GLY A CA 1
ATOM 1947 C C . GLY A 1 245 ? 29.716 2.409 -38.310 1.00 87.75 245 GLY A C 1
ATOM 1948 O O . GLY A 1 245 ? 29.210 1.801 -39.250 1.00 87.75 245 GLY A O 1
ATOM 1949 N N . LEU A 1 246 ? 28.994 3.202 -37.511 1.00 89.25 246 LEU A N 1
ATOM 1950 C CA . LEU A 1 246 ? 27.563 3.468 -37.681 1.00 89.25 246 LEU A CA 1
ATOM 1951 C C . LEU A 1 246 ? 27.293 4.965 -37.838 1.00 89.25 246 LEU A C 1
ATOM 1953 O O . LEU A 1 246 ? 27.902 5.794 -37.162 1.00 89.25 246 LEU A O 1
ATOM 1957 N N . ASP A 1 247 ? 26.346 5.308 -38.710 1.00 90.19 247 ASP A N 1
ATOM 1958 C CA . ASP A 1 247 ? 25.891 6.687 -38.870 1.00 90.19 247 ASP A CA 1
ATOM 1959 C C . ASP A 1 247 ? 25.103 7.130 -37.627 1.00 90.19 247 ASP A C 1
ATOM 1961 O O . ASP A 1 247 ? 24.063 6.562 -37.282 1.00 90.19 247 ASP A O 1
ATOM 1965 N N . ALA A 1 248 ? 25.602 8.177 -36.966 1.00 90.62 248 ALA A N 1
ATOM 1966 C CA . ALA A 1 248 ? 25.017 8.772 -35.770 1.00 90.62 248 ALA A CA 1
ATOM 1967 C C . ALA A 1 248 ? 23.542 9.153 -35.942 1.00 90.62 248 ALA A C 1
ATOM 1969 O O . ALA A 1 248 ? 22.756 9.058 -34.996 1.00 90.62 248 ALA A O 1
ATOM 1970 N N . THR A 1 249 ? 23.146 9.583 -37.141 1.00 92.00 249 THR A N 1
ATOM 1971 C CA . THR A 1 249 ? 21.774 10.030 -37.421 1.00 92.00 249 THR A CA 1
ATOM 1972 C C . THR A 1 249 ? 20.744 8.898 -37.325 1.00 92.00 249 THR A C 1
ATOM 1974 O O . THR A 1 249 ? 19.559 9.153 -37.097 1.00 92.00 249 THR A O 1
ATOM 1977 N N . LEU A 1 250 ? 21.188 7.639 -37.427 1.00 91.69 250 LEU A N 1
ATOM 1978 C CA . LEU A 1 250 ? 20.319 6.466 -37.343 1.00 91.69 250 LEU A CA 1
ATOM 1979 C C . LEU A 1 250 ? 19.910 6.126 -35.907 1.00 91.69 250 LEU A C 1
ATOM 1981 O O . LEU A 1 250 ? 18.838 5.560 -35.708 1.00 91.69 250 LEU A O 1
ATOM 1985 N N . PHE A 1 251 ? 20.723 6.474 -34.906 1.00 92.88 251 PHE A N 1
ATOM 1986 C CA . PHE A 1 251 ? 20.492 6.046 -33.520 1.00 92.88 251 PHE A CA 1
ATOM 1987 C C . PHE A 1 251 ? 20.411 7.186 -32.499 1.00 92.88 251 PHE A C 1
ATOM 1989 O O . PHE A 1 251 ? 19.947 6.964 -31.382 1.00 92.88 251 PHE A O 1
ATOM 1996 N N . THR A 1 252 ? 20.834 8.404 -32.845 1.00 94.19 252 THR A N 1
ATOM 1997 C CA . THR A 1 252 ? 20.777 9.543 -31.916 1.00 94.19 252 THR A CA 1
ATOM 1998 C C . THR A 1 252 ? 19.388 10.181 -31.826 1.00 94.19 252 THR A C 1
ATOM 2000 O O . THR A 1 252 ? 18.603 10.145 -32.773 1.00 94.19 252 THR A O 1
ATOM 2003 N N . SER A 1 253 ? 19.084 10.784 -30.670 1.00 91.31 253 SER A N 1
ATOM 2004 C CA . SER A 1 253 ? 17.863 11.571 -30.405 1.00 91.31 253 SER A CA 1
ATOM 2005 C C . SER A 1 253 ? 16.543 10.803 -30.550 1.00 91.31 253 SER A C 1
ATOM 2007 O O . SER A 1 253 ? 15.482 11.407 -30.706 1.00 91.31 253 SER A O 1
ATOM 2009 N N . ARG A 1 254 ? 16.588 9.469 -30.475 1.00 93.50 254 ARG A N 1
ATOM 2010 C CA . ARG A 1 254 ? 15.404 8.605 -30.442 1.00 93.50 254 ARG A CA 1
ATOM 2011 C C . ARG A 1 254 ? 15.192 8.100 -29.020 1.00 93.50 254 ARG A C 1
ATOM 2013 O O . ARG A 1 254 ? 16.137 7.633 -28.391 1.00 93.50 254 ARG A O 1
ATOM 2020 N N . ASN A 1 255 ? 13.957 8.184 -28.530 1.00 96.19 255 ASN A N 1
ATOM 2021 C CA . ASN A 1 255 ? 13.537 7.495 -27.312 1.00 96.19 255 ASN A CA 1
ATOM 2022 C C . ASN A 1 255 ? 12.948 6.138 -27.707 1.00 96.19 255 ASN A C 1
ATOM 2024 O O . ASN A 1 255 ? 12.037 6.070 -28.532 1.00 96.19 255 ASN A O 1
ATOM 2028 N N . ILE A 1 256 ? 13.509 5.069 -27.158 1.00 96.69 256 ILE A N 1
ATOM 2029 C CA . ILE A 1 256 ? 13.317 3.711 -27.649 1.00 96.69 256 ILE A CA 1
ATOM 2030 C C . ILE A 1 256 ? 12.890 2.844 -26.483 1.00 96.69 256 ILE A C 1
ATOM 2032 O O . ILE A 1 256 ? 13.549 2.829 -25.445 1.00 96.69 256 ILE A O 1
ATOM 2036 N N . LEU A 1 257 ? 11.802 2.106 -26.670 1.00 97.38 257 LEU A N 1
ATOM 2037 C CA . LEU A 1 257 ? 11.398 1.064 -25.741 1.00 97.38 257 LEU A CA 1
ATOM 2038 C C . LEU A 1 257 ? 12.333 -0.139 -25.907 1.00 97.38 257 LEU A C 1
ATOM 2040 O O . LEU A 1 257 ? 12.388 -0.740 -26.978 1.00 97.38 257 LEU A O 1
ATOM 2044 N N . VAL A 1 258 ? 13.071 -0.467 -24.852 1.00 97.38 258 VAL A N 1
ATOM 2045 C CA . VAL A 1 258 ? 14.063 -1.549 -24.841 1.00 97.38 258 VAL A CA 1
ATOM 2046 C C . VAL A 1 258 ? 13.454 -2.856 -24.354 1.00 97.38 258 VAL A C 1
ATOM 2048 O O . VAL A 1 258 ? 13.673 -3.906 -24.957 1.00 97.38 258 VAL A O 1
ATOM 2051 N N . GLN A 1 259 ? 12.707 -2.783 -23.254 1.00 97.50 259 GLN A N 1
ATOM 2052 C CA . GLN A 1 259 ? 12.119 -3.937 -22.586 1.00 97.50 259 GLN A CA 1
ATOM 2053 C C . GLN A 1 259 ? 10.881 -3.509 -21.800 1.00 97.50 259 GLN A C 1
ATOM 2055 O O . GLN A 1 259 ? 10.852 -2.421 -21.222 1.00 97.50 259 GLN A O 1
ATOM 2060 N N . ARG A 1 260 ? 9.886 -4.395 -21.732 1.00 96.88 260 ARG A N 1
ATOM 2061 C CA . ARG A 1 260 ? 8.798 -4.339 -20.750 1.00 96.88 260 ARG A CA 1
ATOM 2062 C C . ARG A 1 260 ? 8.929 -5.508 -19.787 1.00 96.88 260 ARG A C 1
ATOM 2064 O O . ARG A 1 260 ? 9.142 -6.637 -20.227 1.00 96.88 260 ARG A O 1
ATOM 2071 N N . VAL A 1 261 ? 8.826 -5.239 -18.494 1.00 97.06 261 VAL A N 1
ATOM 2072 C CA . VAL A 1 261 ? 8.873 -6.259 -17.446 1.00 97.06 261 VAL A CA 1
ATOM 2073 C C . VAL A 1 261 ? 7.533 -6.227 -16.711 1.00 97.06 261 VAL A C 1
ATOM 2075 O O . VAL A 1 261 ? 7.262 -5.244 -16.016 1.00 97.06 261 VAL A O 1
ATOM 2078 N N . PRO A 1 262 ? 6.659 -7.231 -16.907 1.00 96.12 262 PRO A N 1
ATOM 2079 C CA . PRO A 1 262 ? 5.359 -7.262 -16.249 1.00 96.12 262 PRO A CA 1
ATOM 2080 C C . PRO A 1 262 ? 5.519 -7.516 -14.747 1.00 96.12 262 PRO A C 1
ATOM 2082 O O . PRO A 1 262 ? 6.337 -8.345 -14.341 1.00 96.12 262 PRO A O 1
ATOM 2085 N N . TYR A 1 263 ? 4.733 -6.799 -13.942 1.00 95.50 263 TYR A N 1
ATOM 2086 C CA . TYR A 1 263 ? 4.526 -7.109 -12.526 1.00 95.50 263 TYR A CA 1
ATOM 2087 C C . TYR A 1 263 ? 3.271 -7.970 -12.358 1.00 95.50 263 TYR A C 1
ATOM 2089 O O . TYR A 1 263 ? 3.316 -9.045 -11.762 1.00 95.50 263 TYR A O 1
ATOM 2097 N N . ASP A 1 264 ? 2.171 -7.501 -12.950 1.00 94.00 264 ASP A N 1
ATOM 2098 C CA . ASP A 1 264 ? 0.871 -8.163 -13.003 1.00 94.00 264 ASP A CA 1
ATOM 2099 C C . ASP A 1 264 ? 0.229 -7.976 -14.397 1.00 94.00 264 ASP A C 1
ATOM 2101 O O . ASP A 1 264 ? 0.862 -7.484 -15.338 1.00 94.00 264 ASP A O 1
ATOM 2105 N N . ASP A 1 265 ? -1.038 -8.367 -14.539 1.00 91.94 265 ASP A N 1
ATOM 2106 C CA . ASP A 1 265 ? -1.784 -8.311 -15.804 1.00 91.94 265 ASP A CA 1
ATOM 2107 C C . ASP A 1 265 ? -2.107 -6.882 -16.285 1.00 91.94 265 ASP A C 1
ATOM 2109 O O . ASP A 1 265 ? -2.522 -6.673 -17.427 1.00 91.94 265 ASP A O 1
ATOM 2113 N N . SER A 1 266 ? -1.920 -5.879 -15.429 1.00 93.06 266 SER A N 1
ATOM 2114 C CA . SER A 1 266 ? -2.279 -4.477 -15.658 1.00 93.06 266 SER A CA 1
ATOM 2115 C C . SER A 1 266 ? -1.098 -3.504 -15.567 1.00 93.06 266 SER A C 1
ATOM 2117 O O . SER A 1 266 ? -1.130 -2.461 -16.227 1.00 93.06 266 SER A O 1
ATOM 2119 N N . HIS A 1 267 ? -0.030 -3.854 -14.848 1.00 95.69 267 HIS A N 1
ATOM 2120 C CA . HIS A 1 267 ? 1.132 -3.010 -14.587 1.00 95.69 267 HIS A CA 1
ATOM 2121 C C . HIS A 1 267 ? 2.425 -3.669 -15.068 1.00 95.69 267 HIS A C 1
ATOM 2123 O O . HIS A 1 267 ? 2.721 -4.831 -14.782 1.00 95.69 267 HIS A O 1
ATOM 2129 N N . ALA A 1 268 ? 3.240 -2.887 -15.771 1.00 96.88 268 ALA A N 1
ATOM 2130 C CA . ALA A 1 268 ? 4.580 -3.275 -16.180 1.00 96.88 268 ALA A CA 1
ATOM 2131 C C . ALA A 1 268 ? 5.546 -2.095 -16.035 1.00 96.88 268 ALA A C 1
ATOM 2133 O O . ALA A 1 268 ? 5.159 -0.936 -16.193 1.00 96.88 268 ALA A O 1
ATOM 2134 N N . LEU A 1 269 ? 6.823 -2.393 -15.806 1.00 97.56 269 LEU A N 1
ATOM 2135 C CA . LEU A 1 269 ? 7.900 -1.415 -15.916 1.00 97.56 269 LEU A CA 1
ATOM 2136 C C . LEU A 1 269 ? 8.478 -1.445 -17.331 1.00 97.56 269 LEU A C 1
ATOM 2138 O O . LEU A 1 269 ? 8.916 -2.487 -17.824 1.00 97.56 269 LEU A O 1
ATOM 2142 N N . ALA A 1 270 ? 8.483 -0.294 -17.995 1.00 97.56 270 ALA A N 1
ATOM 2143 C CA . ALA A 1 270 ? 9.087 -0.104 -19.304 1.00 97.56 270 ALA A CA 1
ATOM 2144 C C . ALA A 1 270 ? 10.453 0.567 -19.176 1.00 97.56 270 ALA A C 1
ATOM 2146 O O . ALA A 1 270 ? 10.568 1.678 -18.652 1.00 97.56 270 ALA A O 1
ATOM 2147 N N . LEU A 1 271 ? 11.476 -0.089 -19.720 1.00 98.25 271 LEU A N 1
ATOM 2148 C CA . LEU A 1 271 ? 12.800 0.487 -19.886 1.00 98.25 271 LEU A CA 1
ATOM 2149 C C . LEU A 1 271 ? 12.859 1.254 -21.199 1.00 98.25 271 LEU A C 1
ATOM 2151 O O . LEU A 1 271 ? 12.778 0.675 -22.285 1.00 98.25 271 LEU A O 1
ATOM 2155 N N . HIS A 1 272 ? 13.066 2.555 -21.082 1.00 98.06 272 HIS A N 1
ATOM 2156 C CA . HIS A 1 272 ? 13.341 3.438 -22.196 1.00 98.06 272 HIS A CA 1
ATOM 2157 C C . HIS A 1 272 ? 14.827 3.780 -22.252 1.00 98.06 272 HIS A C 1
ATOM 2159 O O . HIS A 1 272 ? 15.460 4.016 -21.221 1.00 98.06 272 HIS A O 1
ATOM 2165 N N . ALA A 1 273 ? 15.377 3.831 -23.461 1.00 97.81 273 ALA A N 1
ATOM 2166 C CA . ALA A 1 273 ? 16.734 4.284 -23.721 1.00 97.81 273 ALA A CA 1
ATOM 2167 C C . ALA A 1 273 ? 16.738 5.419 -24.747 1.00 97.81 273 ALA A C 1
ATOM 2169 O O . ALA A 1 273 ? 16.012 5.392 -25.741 1.00 97.81 273 ALA A O 1
ATOM 2170 N N . CYS A 1 274 ? 17.598 6.403 -24.511 1.00 97.38 274 CYS A N 1
ATOM 2171 C CA . CYS A 1 274 ? 17.894 7.485 -25.434 1.00 97.38 274 CYS A CA 1
ATOM 2172 C C . CYS A 1 274 ? 19.408 7.614 -25.581 1.00 97.38 274 CYS A C 1
ATOM 2174 O O . CYS A 1 274 ? 20.130 7.734 -24.588 1.00 97.38 274 CYS A O 1
ATOM 2176 N N . ILE A 1 275 ? 19.887 7.595 -26.824 1.00 96.81 275 ILE A N 1
ATOM 2177 C CA . ILE A 1 275 ? 21.292 7.844 -27.139 1.00 96.81 275 ILE A CA 1
ATOM 2178 C C . ILE A 1 275 ? 21.404 9.287 -27.621 1.00 96.81 275 ILE A C 1
ATOM 2180 O O . ILE A 1 275 ? 20.843 9.668 -28.648 1.00 96.81 275 ILE A O 1
ATOM 2184 N N . ALA A 1 276 ? 22.128 10.107 -26.869 1.00 95.50 276 ALA A N 1
ATOM 2185 C CA . ALA A 1 276 ? 22.336 11.513 -27.180 1.00 95.50 276 ALA A CA 1
ATOM 2186 C C . ALA A 1 276 ? 23.791 11.761 -27.574 1.00 95.50 276 ALA A C 1
ATOM 2188 O O . ALA A 1 276 ? 24.716 11.196 -26.986 1.00 95.50 276 ALA A O 1
ATOM 2189 N N . ARG A 1 277 ? 24.008 12.653 -28.543 1.00 93.38 277 ARG A N 1
ATOM 2190 C CA . ARG A 1 277 ? 25.349 13.164 -28.830 1.00 93.38 277 ARG A CA 1
ATOM 2191 C C . ARG A 1 277 ? 25.754 14.118 -27.708 1.00 93.38 277 ARG A C 1
ATOM 2193 O O . ARG A 1 277 ? 25.039 15.071 -27.407 1.00 93.38 277 ARG A O 1
ATOM 2200 N N . ARG A 1 278 ? 26.895 13.862 -27.079 1.00 87.69 278 ARG A N 1
ATOM 2201 C CA . ARG A 1 278 ? 27.493 14.766 -26.104 1.00 87.69 278 ARG A CA 1
ATOM 2202 C C . ARG A 1 278 ? 27.976 16.007 -26.847 1.00 87.69 278 ARG A C 1
ATOM 2204 O O . ARG A 1 278 ? 28.708 15.901 -27.829 1.00 87.69 278 ARG A O 1
ATOM 2211 N N . GLN A 1 279 ? 27.562 17.179 -26.381 1.00 81.00 279 GLN A N 1
ATOM 2212 C CA . GLN A 1 279 ? 28.151 18.432 -26.829 1.00 81.00 279 GLN A CA 1
ATOM 2213 C C . GLN A 1 279 ? 29.569 18.477 -26.252 1.00 81.00 279 GLN A C 1
ATOM 2215 O O . GLN A 1 279 ? 29.748 18.594 -25.041 1.00 81.00 279 GLN A O 1
ATOM 2220 N N . VAL A 1 280 ? 30.562 18.233 -27.102 1.00 75.62 280 VAL A N 1
ATOM 2221 C CA . VAL A 1 280 ? 31.974 18.332 -26.732 1.00 75.62 280 VAL A CA 1
ATOM 2222 C C . VAL A 1 280 ? 32.420 19.736 -27.113 1.00 75.62 280 VAL A C 1
ATOM 2224 O O . VAL A 1 280 ? 32.313 20.111 -28.284 1.00 75.62 280 VAL A O 1
ATOM 2227 N N . ASP A 1 281 ? 32.869 20.515 -26.129 1.00 71.75 281 ASP A N 1
ATOM 2228 C CA . ASP A 1 281 ? 33.501 21.807 -26.385 1.00 71.75 281 ASP A CA 1
ATOM 2229 C C . ASP A 1 281 ? 34.702 21.601 -27.308 1.00 71.75 281 ASP A C 1
ATOM 2231 O O . ASP A 1 281 ? 35.432 20.617 -27.182 1.00 71.75 281 ASP A O 1
ATOM 2235 N N . GLU A 1 282 ? 34.917 22.512 -28.263 1.00 64.81 282 GLU A N 1
ATOM 2236 C CA . GLU A 1 282 ? 35.828 22.249 -29.384 1.00 64.81 282 GLU A CA 1
ATOM 2237 C C . GLU A 1 282 ? 37.270 21.910 -28.991 1.00 64.81 282 GLU A C 1
ATOM 2239 O O . GLU A 1 282 ? 37.999 21.332 -29.794 1.00 64.81 282 GLU A O 1
ATOM 2244 N N . LYS A 1 283 ? 37.667 22.249 -27.764 1.00 72.81 283 LYS A N 1
ATOM 2245 C CA . LYS A 1 283 ? 39.000 22.003 -27.216 1.00 72.81 283 LYS A CA 1
ATOM 2246 C C . LYS A 1 283 ? 39.247 20.542 -26.814 1.00 72.81 283 LYS A C 1
ATOM 2248 O O . LYS A 1 283 ? 40.403 20.142 -26.786 1.00 72.81 283 LYS A O 1
ATOM 2253 N N . ASP A 1 284 ? 38.195 19.749 -26.593 1.00 67.06 284 ASP A N 1
ATOM 2254 C CA . ASP A 1 284 ? 38.289 18.374 -26.069 1.00 67.06 284 ASP A CA 1
ATOM 2255 C C . ASP A 1 284 ? 37.848 17.301 -27.085 1.00 67.06 284 ASP A C 1
ATOM 2257 O O . ASP A 1 284 ? 37.581 16.150 -26.711 1.00 67.06 284 ASP A O 1
ATOM 2261 N N . LYS A 1 285 ? 37.755 17.662 -28.377 1.00 62.12 285 LYS A N 1
ATOM 2262 C CA . LYS A 1 285 ? 37.237 16.790 -29.453 1.00 62.12 285 LYS A CA 1
ATOM 2263 C C . LYS A 1 285 ? 37.959 15.438 -29.553 1.00 62.12 285 LYS A C 1
ATOM 2265 O O . LYS A 1 285 ? 37.325 14.465 -29.949 1.00 62.12 285 LYS A O 1
ATOM 2270 N N . ASP A 1 286 ? 39.220 15.365 -29.129 1.00 64.38 286 ASP A N 1
ATOM 2271 C CA . ASP A 1 286 ? 40.056 14.171 -29.297 1.00 64.38 286 ASP A CA 1
ATOM 2272 C C . ASP A 1 286 ? 40.026 13.192 -28.106 1.00 64.38 286 ASP A C 1
ATOM 2274 O O . ASP A 1 286 ? 40.577 12.100 -28.216 1.00 64.38 286 ASP A O 1
ATOM 2278 N N . GLN A 1 287 ? 39.400 13.532 -26.965 1.00 65.56 287 GLN A N 1
ATOM 2279 C CA . GLN A 1 287 ? 39.525 12.711 -25.740 1.00 65.56 287 GLN A CA 1
ATOM 2280 C C . GLN A 1 287 ? 38.207 12.205 -25.133 1.00 65.56 287 GLN A C 1
ATOM 2282 O O . GLN A 1 287 ? 38.210 11.185 -24.443 1.00 65.56 287 GLN A O 1
ATOM 2287 N N . SER A 1 288 ? 37.070 12.869 -25.362 1.00 65.19 288 SER A N 1
ATOM 2288 C CA . SER A 1 288 ? 35.808 12.502 -24.696 1.00 65.19 288 SER A CA 1
ATOM 2289 C C . SER A 1 288 ? 34.880 11.649 -25.571 1.00 65.19 288 SER A C 1
ATOM 2291 O O . SER A 1 288 ? 34.595 12.056 -26.696 1.00 65.19 288 SER A O 1
ATOM 2293 N N . PRO A 1 289 ? 34.301 10.540 -25.050 1.00 73.38 289 PRO A N 1
ATOM 2294 C CA . PRO A 1 289 ? 33.328 9.747 -25.794 1.00 73.38 289 PRO A CA 1
ATOM 2295 C C . PRO A 1 289 ? 32.122 10.594 -26.247 1.00 73.38 289 PRO A C 1
ATOM 2297 O O . PRO A 1 289 ? 31.549 11.321 -25.423 1.00 73.38 289 PRO A O 1
ATOM 2300 N N . PRO A 1 290 ? 31.717 10.507 -27.527 1.00 86.19 290 PRO A N 1
ATOM 2301 C CA . PRO A 1 290 ? 30.796 11.445 -28.154 1.00 86.19 290 PRO A CA 1
ATOM 2302 C C . PRO A 1 290 ? 29.333 11.092 -27.914 1.00 86.19 290 PRO A C 1
ATOM 2304 O O . PRO A 1 290 ? 28.473 11.918 -28.209 1.00 86.19 290 PRO A O 1
ATOM 2307 N N . TYR A 1 291 ? 29.022 9.904 -27.389 1.00 94.75 291 TYR A N 1
ATOM 2308 C CA . TYR A 1 291 ? 27.646 9.471 -27.161 1.00 94.75 291 TYR A CA 1
ATOM 2309 C C . TYR A 1 291 ? 27.393 9.164 -25.693 1.00 94.75 291 TYR A C 1
ATOM 2311 O O . TYR A 1 291 ? 28.233 8.587 -25.002 1.00 94.75 291 TYR A O 1
ATOM 2319 N N . ARG A 1 292 ? 26.203 9.548 -25.234 1.00 95.69 292 ARG A N 1
ATOM 2320 C CA . ARG A 1 292 ? 25.689 9.312 -23.890 1.00 95.69 292 ARG A CA 1
ATOM 2321 C C . ARG A 1 292 ? 24.438 8.448 -23.979 1.00 95.69 292 ARG A C 1
ATOM 2323 O O . ARG A 1 292 ? 23.520 8.793 -24.720 1.00 95.69 292 ARG A O 1
ATOM 2330 N N . LEU A 1 293 ? 24.392 7.383 -23.189 1.00 96.81 293 LEU A N 1
ATOM 2331 C CA . LEU A 1 293 ? 23.197 6.569 -22.997 1.00 96.81 293 LEU A CA 1
ATOM 2332 C C . LEU A 1 293 ? 22.445 7.071 -21.765 1.00 96.81 293 LEU A C 1
ATOM 2334 O O . LEU A 1 293 ? 23.012 7.218 -20.680 1.00 96.81 293 LEU A O 1
ATOM 2338 N N . ILE A 1 294 ? 21.168 7.374 -21.956 1.00 97.19 294 ILE A N 1
ATOM 2339 C CA . ILE A 1 294 ? 20.240 7.785 -20.909 1.00 97.19 294 ILE A CA 1
ATOM 2340 C C . ILE A 1 294 ? 19.161 6.716 -20.837 1.00 97.19 294 ILE A C 1
ATOM 2342 O O . ILE A 1 294 ? 18.512 6.428 -21.839 1.00 97.19 294 ILE A O 1
ATOM 2346 N N . THR A 1 295 ? 18.984 6.135 -19.659 1.00 97.62 295 THR A N 1
ATOM 2347 C CA . THR A 1 295 ? 17.996 5.088 -19.401 1.00 97.62 295 THR A CA 1
ATOM 2348 C C . THR A 1 295 ? 16.983 5.593 -18.393 1.00 97.62 295 THR A C 1
ATOM 2350 O O . THR A 1 295 ? 17.364 6.192 -17.387 1.00 97.62 295 THR A O 1
ATOM 2353 N N . THR A 1 296 ? 15.706 5.343 -18.647 1.00 97.75 296 THR A N 1
ATOM 2354 C CA . THR A 1 296 ? 14.610 5.739 -17.760 1.00 97.75 296 THR A CA 1
ATOM 2355 C C . THR A 1 296 ? 13.626 4.591 -17.633 1.00 97.75 296 THR A C 1
ATOM 2357 O O . THR A 1 296 ? 13.177 4.052 -18.645 1.00 97.75 296 THR A O 1
ATOM 2360 N N . TRP A 1 297 ? 13.283 4.240 -16.398 1.00 97.88 297 TRP A N 1
ATOM 2361 C CA . TRP A 1 297 ? 12.202 3.310 -16.099 1.00 97.88 297 TRP A CA 1
ATOM 2362 C C . TRP A 1 297 ? 10.913 4.087 -15.891 1.00 97.88 297 TRP A C 1
ATOM 2364 O O . TRP A 1 297 ? 10.917 5.134 -15.246 1.00 97.88 297 TRP A O 1
ATOM 2374 N N . MET A 1 298 ? 9.824 3.595 -16.471 1.00 97.12 298 MET A N 1
ATOM 2375 C CA . MET A 1 298 ? 8.503 4.187 -16.303 1.00 97.12 298 MET A CA 1
ATOM 2376 C C . MET A 1 298 ? 7.463 3.090 -16.153 1.00 97.12 298 MET A C 1
ATOM 2378 O O . MET A 1 298 ? 7.490 2.098 -16.885 1.00 97.12 298 MET A O 1
ATOM 2382 N N . TRP A 1 299 ? 6.516 3.297 -15.248 1.00 97.06 299 TRP A N 1
ATOM 2383 C CA . TRP A 1 299 ? 5.338 2.452 -15.165 1.00 97.06 299 TRP A CA 1
ATOM 2384 C C . TRP A 1 299 ? 4.448 2.647 -16.393 1.00 97.06 299 TRP A C 1
ATOM 2386 O O . TRP A 1 299 ? 4.142 3.771 -16.797 1.00 97.06 299 TRP A O 1
ATOM 2396 N N . VAL A 1 300 ? 4.035 1.538 -16.997 1.00 96.44 300 VAL A N 1
ATOM 2397 C CA . VAL A 1 300 ? 3.146 1.500 -18.157 1.00 96.44 300 VAL A CA 1
ATOM 2398 C C . VAL A 1 300 ? 2.063 0.452 -17.951 1.00 96.44 300 VAL A C 1
ATOM 2400 O O . VAL A 1 300 ? 2.204 -0.472 -17.149 1.00 96.44 300 VAL A O 1
ATOM 2403 N N . GLN A 1 301 ? 0.977 0.578 -18.708 1.00 94.81 301 GLN A N 1
ATOM 2404 C CA . GLN A 1 301 ? -0.018 -0.481 -18.775 1.00 94.81 301 GLN A CA 1
ATOM 2405 C C . GLN A 1 301 ? 0.610 -1.733 -19.399 1.00 94.81 301 GLN A C 1
ATOM 2407 O O . GLN A 1 301 ? 1.245 -1.653 -20.459 1.00 94.81 301 GLN A O 1
ATOM 2412 N N . CYS A 1 302 ? 0.413 -2.885 -18.758 1.00 91.88 302 CYS A N 1
ATOM 2413 C CA . CYS A 1 302 ? 0.785 -4.160 -19.353 1.00 91.88 302 CYS A CA 1
ATOM 2414 C C . CYS A 1 302 ? -0.050 -4.351 -20.633 1.00 91.88 302 CYS A C 1
ATOM 2416 O O . CYS A 1 302 ? -1.281 -4.240 -20.579 1.00 91.88 302 CYS A O 1
ATOM 2418 N N . PRO A 1 303 ? 0.571 -4.549 -21.811 1.00 86.38 303 PRO A N 1
ATOM 2419 C CA . PRO A 1 303 ? -0.188 -4.837 -23.013 1.00 86.38 303 PRO A CA 1
ATOM 2420 C C . PRO A 1 303 ? -0.908 -6.154 -22.764 1.00 86.38 303 PRO A C 1
ATOM 2422 O O . PRO A 1 303 ? -0.276 -7.205 -22.714 1.00 86.38 303 PRO A O 1
ATOM 2425 N N . ARG A 1 304 ? -2.229 -6.092 -22.594 1.00 82.94 304 ARG A N 1
ATOM 2426 C CA . ARG A 1 304 ? -3.056 -7.289 -22.590 1.00 82.94 304 ARG A CA 1
ATOM 2427 C C . ARG A 1 304 ? -2.815 -7.918 -23.951 1.00 82.94 304 ARG A C 1
ATOM 2429 O O . ARG A 1 304 ? -3.262 -7.356 -24.954 1.00 82.94 304 ARG A O 1
ATOM 2436 N N . GLU A 1 305 ? -2.022 -8.992 -24.001 1.00 77.88 305 GLU A N 1
ATOM 2437 C CA . GLU A 1 305 ? -1.936 -9.806 -25.205 1.00 77.88 305 GLU A CA 1
ATOM 2438 C C . GLU A 1 305 ? -3.384 -10.050 -25.571 1.00 77.88 305 GLU A C 1
ATOM 2440 O O . GLU A 1 305 ? -4.157 -10.552 -24.750 1.00 77.88 305 GLU A O 1
ATOM 2445 N N . ALA A 1 306 ? -3.794 -9.532 -26.730 1.00 69.19 306 ALA A N 1
ATOM 2446 C CA . ALA A 1 306 ? -5.110 -9.802 -27.247 1.00 69.19 306 ALA A CA 1
ATOM 2447 C C . ALA A 1 306 ? -5.102 -11.310 -27.419 1.00 69.19 306 ALA A C 1
ATOM 2449 O O . ALA A 1 306 ? -4.540 -11.799 -28.398 1.00 69.19 306 ALA A O 1
ATOM 2450 N N . VAL A 1 307 ? -5.590 -12.024 -26.395 1.00 65.06 307 VAL A N 1
ATOM 2451 C CA . VAL A 1 307 ? -5.788 -13.462 -26.401 1.00 65.06 307 VAL A CA 1
ATOM 2452 C C . VAL A 1 307 ? -6.545 -13.647 -27.682 1.00 65.06 307 VAL A C 1
ATOM 2454 O O . VAL A 1 307 ? -7.674 -13.165 -27.776 1.00 65.06 307 VAL A O 1
ATOM 2457 N N . ALA A 1 308 ? -5.846 -14.151 -28.701 1.00 62.31 308 ALA A N 1
ATOM 2458 C CA . ALA A 1 308 ? -6.390 -14.257 -30.032 1.00 62.31 308 ALA A CA 1
ATOM 2459 C C . ALA A 1 308 ? -7.635 -15.093 -29.826 1.00 62.31 308 ALA A C 1
ATOM 2461 O O . ALA A 1 308 ? -7.515 -16.270 -29.479 1.00 62.31 308 ALA A O 1
ATOM 2462 N N . GLU A 1 309 ? -8.794 -14.428 -29.865 1.00 62.97 309 GLU A N 1
ATOM 2463 C CA . GLU A 1 309 ? -10.069 -15.031 -29.530 1.00 62.97 309 GLU A CA 1
ATOM 2464 C C . GLU A 1 309 ? -10.091 -16.294 -30.378 1.00 62.97 309 GLU A C 1
ATOM 2466 O O . GLU A 1 309 ? -9.910 -16.156 -31.594 1.00 62.97 309 GLU A O 1
ATOM 2471 N N . PRO A 1 310 ? -10.088 -17.502 -29.773 1.00 61.75 310 PRO A N 1
ATOM 2472 C CA . PRO A 1 310 ? -9.822 -18.722 -30.512 1.00 61.75 310 PRO A CA 1
ATOM 2473 C C . PRO A 1 310 ? -10.861 -18.742 -31.608 1.00 61.75 310 PRO A C 1
ATOM 2475 O O . PRO A 1 310 ? -12.043 -18.871 -31.288 1.00 61.75 310 PRO A O 1
ATOM 2478 N N . ALA A 1 311 ? -10.412 -18.467 -32.843 1.00 60.25 311 ALA A N 1
ATOM 2479 C CA . ALA A 1 311 ? -11.283 -18.093 -33.941 1.00 60.25 311 ALA A CA 1
ATOM 2480 C C . ALA A 1 311 ? -12.396 -19.115 -33.926 1.00 60.25 311 ALA A C 1
ATOM 2482 O O . ALA A 1 311 ? -12.094 -20.300 -34.097 1.00 60.25 311 ALA A O 1
ATOM 2483 N N . GLN A 1 312 ? -13.614 -18.688 -33.564 1.00 56.31 312 GLN A N 1
ATOM 2484 C CA . GLN A 1 312 ? -14.721 -19.611 -33.410 1.00 56.31 312 GLN A CA 1
ATOM 2485 C C . GLN A 1 312 ? -14.820 -20.297 -34.757 1.00 56.31 312 GLN A C 1
ATOM 2487 O O . GLN A 1 312 ? -15.230 -19.696 -35.752 1.00 56.31 312 GLN A O 1
ATOM 2492 N N . VAL A 1 313 ? -14.330 -21.535 -34.809 1.00 55.34 313 VAL A N 1
ATOM 2493 C CA . VAL A 1 313 ? -14.451 -22.379 -35.973 1.00 55.34 313 VAL A CA 1
ATOM 2494 C C . VAL A 1 313 ? -15.943 -22.600 -36.020 1.00 55.34 313 VAL A C 1
ATOM 2496 O O . VAL A 1 313 ? -16.479 -23.439 -35.298 1.00 55.34 313 VAL A O 1
ATOM 2499 N N . HIS A 1 314 ? -16.628 -21.768 -36.804 1.00 51.81 314 HIS A N 1
ATOM 2500 C CA . HIS A 1 314 ? -17.970 -22.022 -37.268 1.00 51.81 314 HIS A CA 1
ATOM 2501 C C . HIS A 1 314 ? -17.878 -23.345 -38.020 1.00 51.81 314 HIS A C 1
ATOM 2503 O O . HIS A 1 314 ? -17.656 -23.400 -39.230 1.00 51.81 314 HIS A O 1
ATOM 2509 N N . ALA A 1 315 ? -17.986 -24.435 -37.263 1.00 52.31 315 ALA A N 1
ATOM 2510 C CA . ALA A 1 315 ? -18.277 -25.747 -37.766 1.00 52.31 315 ALA A CA 1
ATOM 2511 C C . ALA A 1 315 ? -19.657 -25.612 -38.397 1.00 52.31 315 ALA A C 1
ATOM 2513 O O . ALA A 1 315 ? -20.691 -25.704 -37.738 1.00 52.31 315 ALA A O 1
ATOM 2514 N N . ALA A 1 316 ? -19.659 -25.298 -39.689 1.00 53.50 316 ALA A N 1
ATOM 2515 C CA . ALA A 1 316 ? -20.814 -25.459 -40.532 1.00 53.50 316 ALA A CA 1
ATOM 2516 C C . ALA A 1 316 ? -21.222 -26.930 -40.423 1.00 53.50 316 ALA A C 1
ATOM 2518 O O . ALA A 1 316 ? -20.598 -27.814 -41.016 1.00 53.50 316 ALA A O 1
ATOM 2519 N N . SER A 1 317 ? -22.253 -27.177 -39.618 1.00 48.44 317 SER A N 1
ATOM 2520 C CA . SER A 1 317 ? -22.986 -28.429 -39.537 1.00 48.44 317 SER A CA 1
ATOM 2521 C C . SER A 1 317 ? -23.503 -28.783 -40.927 1.00 48.44 317 SER A C 1
ATOM 2523 O O . SER A 1 317 ? -24.608 -28.414 -41.321 1.00 48.44 317 SER A O 1
ATOM 2525 N N . ARG A 1 318 ? -22.686 -29.501 -41.702 1.00 48.91 318 ARG A N 1
ATOM 2526 C CA . ARG A 1 318 ? -23.157 -30.253 -42.860 1.00 48.91 318 ARG A CA 1
ATOM 2527 C C . ARG A 1 318 ? -23.947 -31.438 -42.331 1.00 48.91 318 ARG A C 1
ATOM 2529 O O . ARG A 1 318 ? -23.388 -32.448 -41.914 1.00 48.91 318 ARG A O 1
ATOM 2536 N N . SER A 1 319 ? -25.262 -31.283 -42.376 1.00 52.47 319 SER A N 1
ATOM 2537 C CA . SER A 1 319 ? -26.228 -32.367 -42.345 1.00 52.47 319 SER A CA 1
ATOM 2538 C C . SER A 1 319 ? -25.846 -33.433 -43.379 1.00 52.47 319 SER A C 1
ATOM 2540 O O . SER A 1 319 ? -25.983 -33.251 -44.588 1.00 52.47 319 SER A O 1
ATOM 2542 N N . ARG A 1 320 ? -25.353 -34.576 -42.899 1.00 46.56 320 ARG A N 1
ATOM 2543 C CA . ARG A 1 320 ? -25.363 -35.828 -43.655 1.00 46.56 320 ARG A CA 1
ATOM 2544 C C . ARG A 1 320 ? -26.345 -36.770 -42.980 1.00 46.56 320 ARG A C 1
ATOM 2546 O O . ARG A 1 320 ? -26.059 -37.396 -41.968 1.00 46.56 320 ARG A O 1
ATOM 2553 N N . THR A 1 321 ? -27.527 -36.817 -43.574 1.00 56.28 321 THR A N 1
ATOM 2554 C CA . THR A 1 321 ? -28.468 -37.927 -43.507 1.00 56.28 321 THR A CA 1
ATOM 2555 C C . THR A 1 321 ? -27.752 -39.226 -43.889 1.00 56.28 321 THR A C 1
ATOM 2557 O O . THR A 1 321 ? -27.109 -39.297 -44.936 1.00 56.28 321 THR A O 1
ATOM 2560 N N . GLY A 1 322 ? -27.848 -40.265 -43.055 1.00 43.72 322 GLY A N 1
ATOM 2561 C CA . GLY A 1 322 ? -27.242 -41.553 -43.391 1.00 43.72 322 GLY A CA 1
ATOM 2562 C C . GLY A 1 322 ? -27.308 -42.628 -42.311 1.00 43.72 322 GLY A C 1
ATOM 2563 O O . GLY A 1 322 ? -26.313 -42.865 -41.648 1.00 43.72 322 GLY A O 1
ATOM 2564 N N . LYS A 1 323 ? -28.464 -43.303 -42.249 1.00 40.69 323 LYS A N 1
ATOM 2565 C CA . LYS A 1 323 ? -28.693 -44.726 -41.913 1.00 40.69 323 LYS A CA 1
ATOM 2566 C C . LYS A 1 323 ? -28.212 -45.311 -40.568 1.00 40.69 323 LYS A C 1
ATOM 2568 O O . LYS A 1 323 ? -27.027 -45.467 -40.309 1.00 40.69 323 LYS A O 1
ATOM 2573 N N . ALA A 1 324 ? -29.211 -45.797 -39.824 1.00 46.75 324 ALA A N 1
ATOM 2574 C CA . ALA A 1 324 ? -29.135 -46.855 -38.811 1.00 46.75 324 ALA A CA 1
ATOM 2575 C C . ALA A 1 324 ? -28.535 -48.168 -39.368 1.00 46.75 324 ALA A C 1
ATOM 2577 O O . ALA A 1 324 ? -28.610 -48.405 -40.580 1.00 46.75 324 ALA A O 1
ATOM 2578 N N . PRO A 1 325 ? -27.936 -49.001 -38.498 1.00 56.84 325 PRO A N 1
ATOM 2579 C CA . PRO A 1 325 ? -28.677 -50.102 -37.853 1.00 56.84 325 PRO A CA 1
ATOM 2580 C C . PRO A 1 325 ? -28.410 -50.167 -36.332 1.00 56.84 325 PRO A C 1
ATOM 2582 O O . PRO A 1 325 ? -27.353 -49.772 -35.855 1.00 56.84 325 PRO A O 1
ATOM 2585 N N . GLU A 1 326 ? -29.434 -50.357 -35.503 1.00 44.56 326 GLU A N 1
ATOM 2586 C CA . GLU A 1 326 ? -29.933 -51.647 -34.985 1.00 44.56 326 GLU A CA 1
ATOM 2587 C C . GLU A 1 326 ? -28.934 -52.436 -34.106 1.00 44.56 326 GLU A C 1
ATOM 2589 O O . GLU A 1 326 ? -28.075 -53.159 -34.590 1.00 44.56 326 GLU A O 1
ATOM 2594 N N . ALA A 1 327 ? -29.105 -52.210 -32.796 1.00 50.12 327 ALA A N 1
ATOM 2595 C CA . ALA A 1 327 ? -29.024 -53.109 -31.640 1.00 50.12 327 ALA A CA 1
ATOM 2596 C C . ALA A 1 327 ? -27.923 -54.184 -31.536 1.00 50.12 327 ALA A C 1
ATOM 2598 O O . ALA A 1 327 ? -27.954 -55.189 -32.233 1.00 50.12 327 ALA A O 1
ATOM 2599 N N . GLU A 1 328 ? -27.150 -54.109 -30.444 1.00 40.25 328 GLU A N 1
ATOM 2600 C CA . GLU A 1 328 ? -26.968 -55.283 -29.583 1.00 40.25 328 GLU A CA 1
ATOM 2601 C C . GLU A 1 328 ? -26.757 -54.882 -28.113 1.00 40.25 328 GLU A C 1
ATOM 2603 O O . GLU A 1 328 ? -25.966 -54.001 -27.775 1.00 40.25 328 GLU A O 1
ATOM 2608 N N . VAL A 1 329 ? -27.540 -55.521 -27.245 1.00 45.97 329 VAL A N 1
ATOM 2609 C CA . VAL A 1 329 ? -27.544 -55.413 -25.785 1.00 45.97 329 VAL A CA 1
ATOM 2610 C C . VAL A 1 329 ? -26.735 -56.582 -25.236 1.00 45.97 329 VAL A C 1
ATOM 2612 O O . VAL A 1 329 ? -27.162 -57.716 -25.418 1.00 45.97 329 VAL A O 1
ATOM 2615 N N . VAL A 1 330 ? -25.657 -56.330 -24.484 1.00 45.16 330 VAL A N 1
ATOM 2616 C CA . VAL A 1 330 ? -25.140 -57.274 -23.475 1.00 45.16 330 VAL A CA 1
ATOM 2617 C C . VAL A 1 330 ? -24.620 -56.507 -22.257 1.00 45.16 330 VAL A C 1
ATOM 2619 O O . VAL A 1 330 ? -23.939 -55.490 -22.358 1.00 45.16 330 VAL A O 1
ATOM 2622 N N . GLN A 1 331 ? -25.016 -57.016 -21.094 1.00 42.69 331 GLN A N 1
ATOM 2623 C CA . GLN A 1 331 ? -24.763 -56.521 -19.749 1.00 42.69 331 GLN A CA 1
ATOM 2624 C C . GLN A 1 331 ? -23.352 -56.852 -19.223 1.00 42.69 331 GLN A C 1
ATOM 2626 O O . GLN A 1 331 ? -22.724 -57.819 -19.640 1.00 42.69 331 GLN A O 1
ATOM 2631 N N . LEU A 1 332 ? -23.007 -56.146 -18.138 1.00 38.06 332 LEU A N 1
ATOM 2632 C CA . LEU A 1 332 ? -22.253 -56.625 -16.968 1.00 38.06 332 LEU A CA 1
ATOM 2633 C C . LEU A 1 332 ? -20.722 -56.796 -17.085 1.00 38.06 332 LEU A C 1
ATOM 2635 O O . LEU A 1 332 ? -20.231 -57.832 -17.514 1.00 38.06 332 LEU A O 1
ATOM 2639 N N . ALA A 1 333 ? -19.974 -55.867 -16.471 1.00 35.91 333 ALA A N 1
ATOM 2640 C CA . ALA A 1 333 ? -18.923 -56.206 -15.499 1.00 35.91 333 ALA A CA 1
ATOM 2641 C C . ALA A 1 333 ? -18.450 -54.984 -14.681 1.00 35.91 333 ALA A C 1
ATOM 2643 O O . ALA A 1 333 ? -17.890 -54.024 -15.196 1.00 35.91 333 ALA A O 1
ATOM 2644 N N . LYS A 1 334 ? -18.695 -55.081 -13.371 1.00 34.88 334 LYS A N 1
ATOM 2645 C CA . LYS A 1 334 ? -17.882 -54.631 -12.228 1.00 34.88 334 LYS A CA 1
ATOM 2646 C C . LYS A 1 334 ? -16.556 -53.893 -12.512 1.00 34.88 334 LYS A C 1
ATOM 2648 O O . LYS A 1 334 ? -15.611 -54.476 -13.028 1.00 34.88 334 LYS A O 1
ATOM 2653 N N . GLY A 1 335 ? -16.441 -52.731 -11.862 1.00 33.50 335 GLY A N 1
ATOM 2654 C CA . GLY A 1 335 ? -15.314 -52.427 -10.976 1.00 33.50 335 GLY A CA 1
ATOM 2655 C C . GLY A 1 335 ? -14.221 -51.523 -11.537 1.00 33.50 335 GLY A C 1
ATOM 2656 O O . GLY A 1 335 ? -13.352 -51.997 -12.254 1.00 33.50 335 GLY A O 1
ATOM 2657 N N . LYS A 1 336 ? -14.191 -50.264 -11.081 1.00 35.38 336 LYS A N 1
ATOM 2658 C CA . LYS A 1 336 ? -13.032 -49.666 -10.392 1.00 35.38 336 LYS A CA 1
ATOM 2659 C C . LYS A 1 336 ? -13.377 -48.252 -9.928 1.00 35.38 336 LYS A C 1
ATOM 2661 O O . LYS A 1 336 ? -13.629 -47.375 -10.747 1.00 35.38 336 LYS A O 1
ATOM 2666 N N . GLU A 1 337 ? -13.365 -48.044 -8.616 1.00 38.75 337 GLU A N 1
ATOM 2667 C CA . GLU A 1 337 ? -13.184 -46.716 -8.036 1.00 38.75 337 GLU A CA 1
ATOM 2668 C C . GLU A 1 337 ? -11.837 -46.162 -8.508 1.00 38.75 337 GLU A C 1
ATOM 2670 O O . GLU A 1 337 ? -10.796 -46.805 -8.352 1.00 38.75 337 GLU A O 1
ATOM 2675 N N . VAL A 1 338 ? -11.861 -44.969 -9.095 1.00 38.47 338 VAL A N 1
ATOM 2676 C CA . VAL A 1 338 ? -10.674 -44.139 -9.285 1.00 38.47 338 VAL A CA 1
ATOM 2677 C C . VAL A 1 338 ? -11.005 -42.774 -8.708 1.00 38.47 338 VAL A C 1
ATOM 2679 O O . VAL A 1 338 ? -11.791 -42.012 -9.265 1.00 38.47 338 VAL A O 1
ATOM 2682 N N . SER A 1 339 ? -10.400 -42.493 -7.558 1.00 37.69 339 SER A N 1
ATOM 2683 C CA . SER A 1 339 ? -10.296 -41.162 -6.980 1.00 37.69 339 SER A CA 1
ATOM 2684 C C . SER A 1 339 ? -9.540 -40.242 -7.948 1.00 37.69 339 SER A C 1
ATOM 2686 O O . SER A 1 339 ? -8.350 -40.447 -8.184 1.00 37.69 339 SER A O 1
ATOM 2688 N N . GLY A 1 340 ? -10.208 -39.230 -8.503 1.00 31.06 340 GLY A N 1
ATOM 2689 C CA . GLY A 1 340 ? -9.565 -38.054 -9.104 1.00 31.06 340 GLY A CA 1
ATOM 2690 C C . GLY A 1 340 ? -9.606 -36.935 -8.068 1.00 31.06 340 GLY A C 1
ATOM 2691 O O . GLY A 1 340 ? -10.681 -36.454 -7.742 1.00 31.06 340 GLY A O 1
ATOM 2692 N N . VAL A 1 341 ? -8.531 -36.688 -7.317 1.00 35.47 341 VAL A N 1
ATOM 2693 C CA . VAL A 1 341 ? -7.410 -35.795 -7.665 1.00 35.47 341 VAL A CA 1
ATOM 2694 C C . VAL A 1 341 ? -7.906 -34.392 -8.026 1.00 35.47 341 VAL A C 1
ATOM 2696 O O . VAL A 1 341 ? -8.096 -34.048 -9.192 1.00 35.47 341 VAL A O 1
ATOM 2699 N N . ASN A 1 342 ? -8.070 -33.582 -6.978 1.00 29.38 342 ASN A N 1
ATOM 2700 C CA . ASN A 1 342 ? -8.087 -32.127 -7.053 1.00 29.38 342 ASN A CA 1
ATOM 2701 C C . ASN A 1 342 ? -6.796 -31.648 -7.729 1.00 29.38 342 ASN A C 1
ATOM 2703 O O . ASN A 1 342 ? -5.694 -31.887 -7.232 1.00 29.38 342 ASN A O 1
ATOM 2707 N N . ARG A 1 343 ? -6.929 -30.966 -8.869 1.00 29.16 343 ARG A N 1
ATOM 2708 C CA . ARG A 1 343 ? -5.845 -30.189 -9.472 1.00 29.16 343 ARG A CA 1
ATOM 2709 C C . ARG A 1 343 ? -5.731 -28.861 -8.729 1.00 29.16 343 ARG A C 1
ATOM 2711 O O . ARG A 1 343 ? -6.346 -27.875 -9.117 1.00 29.16 343 ARG A O 1
ATOM 2718 N N . THR A 1 344 ? -4.928 -28.852 -7.674 1.00 29.55 344 THR A N 1
ATOM 2719 C CA . THR A 1 344 ? -4.354 -27.621 -7.128 1.00 29.55 344 THR A CA 1
ATOM 2720 C C . THR A 1 344 ? -3.227 -27.190 -8.064 1.00 29.55 344 THR A C 1
ATOM 2722 O O . THR A 1 344 ? -2.227 -27.893 -8.209 1.00 29.55 344 THR A O 1
ATOM 2725 N N . LEU A 1 345 ? -3.411 -26.062 -8.750 1.00 28.22 345 LEU A N 1
ATOM 2726 C CA . LEU A 1 345 ? -2.342 -25.370 -9.467 1.00 28.22 345 LEU A CA 1
ATOM 2727 C C . LEU A 1 345 ? -1.437 -24.700 -8.428 1.00 28.22 345 LEU A C 1
ATOM 2729 O O . LEU A 1 345 ? -1.669 -23.569 -8.015 1.00 28.22 345 LEU A O 1
ATOM 2733 N N . SER A 1 346 ? -0.425 -25.432 -7.972 1.00 25.52 346 SER A N 1
ATOM 2734 C CA . SER A 1 346 ? 0.652 -24.890 -7.148 1.00 25.52 346 SER A CA 1
ATOM 2735 C C . SER A 1 346 ? 1.628 -24.131 -8.046 1.00 25.52 346 SER A C 1
ATOM 2737 O O . SER A 1 346 ? 2.365 -24.738 -8.821 1.00 25.52 346 SER A O 1
ATOM 2739 N N . ILE A 1 347 ? 1.631 -22.803 -7.948 1.00 31.30 347 ILE A N 1
ATOM 2740 C CA . ILE A 1 347 ? 2.697 -21.947 -8.480 1.00 31.30 347 ILE A CA 1
ATOM 2741 C C . ILE A 1 347 ? 3.888 -22.064 -7.511 1.00 31.30 347 ILE A C 1
ATOM 2743 O O . ILE A 1 347 ? 3.720 -21.750 -6.332 1.00 31.30 347 ILE A O 1
ATOM 2747 N N . PRO A 1 348 ? 5.082 -22.517 -7.935 1.00 29.58 348 PRO A N 1
ATOM 2748 C CA . PRO A 1 348 ? 6.226 -22.593 -7.040 1.00 29.58 348 PRO A CA 1
ATOM 2749 C C . PRO A 1 348 ? 6.927 -21.228 -6.967 1.00 29.58 348 PRO A C 1
ATOM 2751 O O . PRO A 1 348 ? 7.740 -20.895 -7.822 1.00 29.58 348 PRO A O 1
ATOM 2754 N N . TYR A 1 349 ? 6.650 -20.455 -5.916 1.00 32.97 349 TYR A N 1
ATOM 2755 C CA . TYR A 1 349 ? 7.607 -19.475 -5.395 1.00 32.97 349 TYR A CA 1
ATOM 2756 C C . TYR A 1 349 ? 8.261 -20.072 -4.149 1.00 32.97 349 TYR A C 1
ATOM 2758 O O . TYR A 1 349 ? 7.780 -19.926 -3.029 1.00 32.97 349 TYR A O 1
ATOM 2766 N N . GLU A 1 350 ? 9.361 -20.793 -4.355 1.00 25.30 350 GLU A N 1
ATOM 2767 C CA . GLU A 1 350 ? 10.216 -21.277 -3.274 1.00 25.30 350 GLU A CA 1
ATOM 2768 C C . GLU A 1 350 ? 11.176 -20.142 -2.872 1.00 25.30 350 GLU A C 1
ATOM 2770 O O . GLU A 1 350 ? 12.307 -20.046 -3.347 1.00 25.30 350 GLU A O 1
ATOM 2775 N N . ILE A 1 351 ? 10.712 -19.230 -2.012 1.00 34.62 351 ILE A N 1
ATOM 2776 C CA . ILE A 1 351 ? 11.606 -18.322 -1.284 1.00 34.62 351 ILE A CA 1
ATOM 2777 C C . ILE A 1 351 ? 12.221 -19.149 -0.156 1.00 34.62 351 ILE A C 1
ATOM 2779 O O . ILE A 1 351 ? 11.577 -19.405 0.859 1.00 34.62 351 ILE A O 1
ATOM 2783 N N . ARG A 1 352 ? 13.463 -19.604 -0.340 1.00 28.45 352 ARG A N 1
ATOM 2784 C CA . ARG A 1 352 ? 14.236 -20.258 0.723 1.00 28.45 352 ARG A CA 1
ATOM 2785 C C . ARG A 1 352 ? 14.568 -19.242 1.825 1.00 28.45 352 ARG A C 1
ATOM 2787 O O . ARG A 1 352 ? 15.280 -18.280 1.538 1.00 28.45 352 ARG A O 1
ATOM 2794 N N . PRO A 1 353 ? 14.145 -19.450 3.083 1.00 30.72 353 PRO A N 1
ATOM 2795 C CA . PRO A 1 353 ? 14.677 -18.691 4.204 1.00 30.72 353 PRO A CA 1
ATOM 2796 C C . PRO A 1 353 ? 16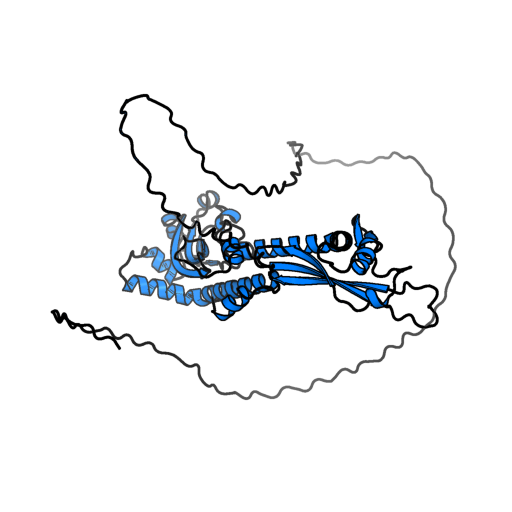.072 -19.219 4.566 1.00 30.72 353 PRO A C 1
ATOM 2798 O O . PRO A 1 353 ? 16.274 -20.417 4.767 1.00 30.72 353 PRO A O 1
ATOM 2801 N N . SER A 1 354 ? 17.051 -18.320 4.657 1.00 28.73 354 SER A N 1
ATOM 2802 C CA . SER A 1 354 ? 18.384 -18.621 5.176 1.00 28.73 354 SER A CA 1
ATOM 2803 C C . SER A 1 354 ? 18.300 -18.928 6.675 1.00 28.73 354 SER A C 1
ATOM 2805 O O . SER A 1 354 ? 18.189 -18.024 7.503 1.00 28.73 354 SER A O 1
ATOM 2807 N N . THR A 1 355 ? 18.356 -20.205 7.040 1.00 30.64 355 THR A N 1
ATOM 2808 C CA . THR A 1 355 ? 18.524 -20.645 8.428 1.00 30.64 355 THR A CA 1
ATOM 2809 C C . THR A 1 355 ? 19.952 -20.362 8.891 1.00 30.64 355 THR A C 1
ATOM 2811 O O . THR A 1 355 ? 20.885 -21.075 8.526 1.00 30.64 355 THR A O 1
ATOM 2814 N N . PHE A 1 356 ? 20.119 -19.322 9.707 1.00 28.72 356 PHE A N 1
ATOM 2815 C CA . PHE A 1 356 ? 21.324 -19.085 10.498 1.00 28.72 356 PHE A CA 1
ATOM 2816 C C . PHE A 1 356 ? 21.197 -19.877 11.808 1.00 28.72 356 PHE A C 1
ATOM 2818 O O . PHE A 1 356 ? 20.495 -19.471 12.732 1.00 28.72 356 PHE A O 1
ATOM 2825 N N . SER A 1 357 ? 21.818 -21.056 11.869 1.00 30.38 357 SER A N 1
ATOM 2826 C CA . SER A 1 357 ? 21.857 -21.900 13.067 1.00 30.38 357 SER A CA 1
ATOM 2827 C C . SER A 1 357 ? 23.028 -21.491 13.965 1.00 30.38 357 SER A C 1
ATOM 2829 O O . SER A 1 357 ? 24.166 -21.897 13.734 1.00 30.38 357 SER A O 1
ATOM 2831 N N . GLY A 1 358 ? 22.751 -20.692 14.995 1.00 30.38 358 GLY A N 1
ATOM 2832 C CA . GLY A 1 358 ? 23.662 -20.473 16.117 1.00 30.38 358 GLY A CA 1
ATOM 2833 C C . GLY A 1 358 ? 23.353 -21.451 17.251 1.00 30.38 358 GLY A C 1
ATOM 2834 O O . GLY A 1 358 ? 22.336 -21.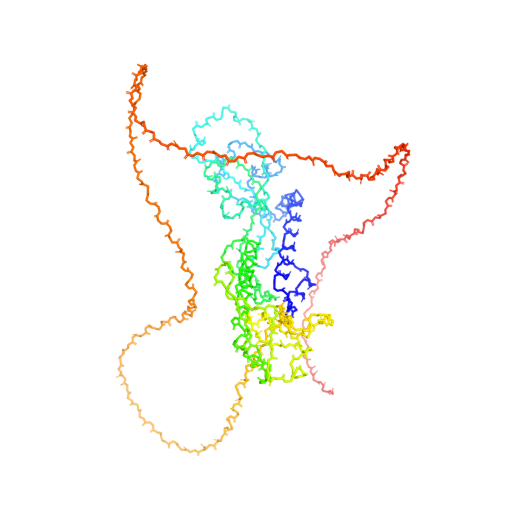322 17.924 1.00 30.38 358 GLY A O 1
ATOM 2835 N N . THR A 1 359 ? 24.221 -22.436 17.460 1.00 33.44 359 THR A N 1
ATOM 2836 C CA . THR A 1 359 ? 24.251 -23.296 18.655 1.00 33.44 359 THR A CA 1
ATOM 2837 C C . THR A 1 359 ? 24.655 -22.493 19.898 1.00 33.44 359 THR A C 1
ATOM 2839 O O . THR A 1 359 ? 25.694 -21.833 19.850 1.00 33.44 359 THR A O 1
ATOM 2842 N N . PRO A 1 360 ? 23.937 -22.586 21.034 1.00 37.22 360 PRO A N 1
ATOM 2843 C CA . PRO A 1 360 ? 24.431 -22.085 22.308 1.00 37.22 360 PRO A CA 1
ATOM 2844 C C . PRO A 1 360 ? 25.181 -23.194 23.061 1.00 37.22 360 PRO A C 1
ATOM 2846 O O . PRO A 1 360 ? 24.634 -24.258 23.353 1.00 37.22 360 PRO A O 1
ATOM 2849 N N . HIS A 1 361 ? 26.444 -22.933 23.398 1.00 33.84 361 HIS A N 1
ATOM 2850 C CA . HIS A 1 361 ? 27.203 -23.720 24.366 1.00 33.84 361 HIS A CA 1
ATOM 2851 C C . HIS A 1 361 ? 27.102 -23.084 25.757 1.00 33.84 361 HIS A C 1
ATOM 2853 O O . HIS A 1 361 ? 27.401 -21.905 25.917 1.00 33.84 361 HIS A O 1
ATOM 2859 N N . GLY A 1 362 ? 26.802 -23.916 26.758 1.00 30.94 362 GLY A N 1
ATOM 2860 C CA . GLY A 1 362 ? 27.455 -23.836 28.067 1.00 30.94 362 GLY A CA 1
ATOM 2861 C C . GLY A 1 362 ? 26.650 -23.227 29.211 1.00 30.94 362 GLY A C 1
ATOM 2862 O O . GLY A 1 362 ? 26.749 -22.038 29.487 1.00 30.94 362 GLY A O 1
ATOM 2863 N N . ALA A 1 363 ? 25.953 -24.088 29.952 1.00 33.97 363 ALA A N 1
ATOM 2864 C CA . ALA A 1 363 ? 25.617 -23.862 31.352 1.00 33.97 363 ALA A CA 1
ATOM 2865 C C . ALA A 1 363 ? 26.846 -24.150 32.234 1.00 33.97 363 ALA A C 1
ATOM 2867 O O . ALA A 1 363 ? 27.468 -25.198 32.067 1.00 33.97 363 ALA A O 1
ATOM 2868 N N . ILE A 1 364 ? 27.155 -23.272 33.195 1.00 38.50 364 ILE A N 1
ATOM 2869 C CA . ILE A 1 364 ? 27.981 -23.591 34.372 1.00 38.50 364 ILE A CA 1
ATOM 2870 C C . ILE A 1 364 ? 27.340 -22.928 35.603 1.00 38.50 364 ILE A C 1
ATOM 2872 O O . ILE A 1 364 ? 27.148 -21.715 35.645 1.00 38.50 364 ILE A O 1
ATOM 2876 N N . GLN A 1 365 ? 26.986 -23.762 36.584 1.00 33.94 365 GLN A N 1
ATOM 2877 C CA . GLN A 1 365 ? 26.672 -23.407 37.972 1.00 33.94 365 GLN A CA 1
ATOM 2878 C C . GLN A 1 365 ? 27.956 -23.061 38.748 1.00 33.94 365 GLN A C 1
ATOM 2880 O O . GLN A 1 365 ? 28.989 -23.674 38.490 1.00 33.94 365 GLN A O 1
ATOM 2885 N N . GLY A 1 366 ? 27.852 -22.224 39.790 1.00 30.78 366 GLY A N 1
ATOM 2886 C CA . GLY A 1 366 ? 28.693 -22.384 40.990 1.00 30.78 366 GLY A CA 1
ATOM 2887 C C . GLY A 1 366 ? 29.293 -21.121 41.621 1.00 30.78 366 GLY A C 1
ATOM 2888 O O . GLY A 1 366 ? 30.324 -20.643 41.177 1.00 30.78 366 GLY A O 1
ATOM 2889 N N . GLU A 1 367 ? 28.637 -20.671 42.694 1.00 31.31 367 GLU A N 1
ATOM 2890 C CA . GLU A 1 367 ? 29.168 -20.238 44.007 1.00 31.31 367 GLU A CA 1
ATOM 2891 C C . GLU A 1 367 ? 30.259 -19.150 44.203 1.00 31.31 367 GLU A C 1
ATOM 2893 O O . GLU A 1 367 ? 31.407 -19.238 43.788 1.00 31.31 367 GLU A O 1
ATOM 2898 N N . VAL A 1 368 ? 29.833 -18.157 44.999 1.00 39.31 368 VAL A N 1
ATOM 2899 C CA . VAL A 1 368 ? 30.461 -17.419 46.121 1.00 39.31 368 VAL A CA 1
ATOM 2900 C C . VAL A 1 368 ? 31.939 -17.696 46.472 1.00 39.31 368 VAL A C 1
ATOM 2902 O O . VAL A 1 368 ? 32.311 -18.807 46.832 1.00 39.31 368 VAL A O 1
ATOM 2905 N N . GLY A 1 369 ? 32.737 -16.624 46.595 1.00 29.06 369 GLY A N 1
ATOM 2906 C CA . GLY A 1 369 ? 34.005 -16.637 47.339 1.00 29.06 369 GLY A CA 1
ATOM 2907 C C . GLY A 1 369 ? 34.769 -15.308 47.288 1.00 29.06 369 GLY A C 1
ATOM 2908 O O . GLY A 1 369 ? 35.044 -14.786 46.215 1.00 29.06 369 GLY A O 1
ATOM 2909 N N . ALA A 1 370 ? 35.086 -14.748 48.455 1.00 34.69 370 ALA A N 1
ATOM 2910 C CA . ALA A 1 370 ? 35.700 -13.437 48.658 1.00 34.69 370 ALA A CA 1
ATOM 2911 C C . ALA A 1 370 ? 37.245 -13.458 48.745 1.00 34.69 370 ALA A C 1
ATOM 2913 O O . ALA A 1 370 ? 37.836 -14.478 49.077 1.00 34.69 370 ALA A O 1
ATOM 2914 N N . MET A 1 371 ? 37.826 -12.253 48.611 1.00 32.06 371 MET A N 1
ATOM 2915 C CA . MET A 1 371 ? 39.165 -11.783 49.033 1.00 32.06 371 MET A CA 1
ATOM 2916 C C . MET A 1 371 ? 40.430 -12.273 48.303 1.00 32.06 371 MET A C 1
ATOM 2918 O O . MET A 1 371 ? 40.635 -13.456 48.078 1.00 32.06 371 MET A O 1
ATOM 2922 N N . GLY A 1 372 ? 41.375 -11.333 48.133 1.00 28.73 372 GLY A N 1
ATOM 2923 C CA . GLY A 1 372 ? 42.811 -11.622 48.262 1.00 28.73 372 GLY A CA 1
ATOM 2924 C C . GLY A 1 372 ? 43.714 -11.065 47.162 1.00 28.73 372 GLY A C 1
ATOM 2925 O O . GLY A 1 372 ? 43.695 -11.533 46.034 1.00 28.73 372 GLY A O 1
ATOM 2926 N N . ALA A 1 373 ? 44.542 -10.083 47.517 1.00 32.59 373 ALA A N 1
ATOM 2927 C CA . ALA A 1 373 ? 45.564 -9.450 46.686 1.00 32.59 373 ALA A CA 1
ATOM 2928 C C . ALA A 1 373 ? 46.779 -10.355 46.378 1.00 32.59 373 ALA A C 1
ATOM 2930 O O . ALA A 1 373 ? 47.104 -11.218 47.186 1.00 32.59 373 ALA A O 1
ATOM 2931 N N . THR A 1 374 ? 47.509 -10.070 45.285 1.00 31.36 374 THR A N 1
ATOM 2932 C CA . THR A 1 374 ? 48.969 -9.757 45.205 1.00 31.36 374 THR A CA 1
ATOM 2933 C C . THR A 1 374 ? 49.618 -10.119 43.849 1.00 31.36 374 THR A C 1
ATOM 2935 O O . THR A 1 374 ? 49.554 -11.243 43.380 1.00 31.36 374 THR A O 1
ATOM 2938 N N . SER A 1 375 ? 50.248 -9.108 43.228 1.00 29.47 375 SER A N 1
ATOM 2939 C CA . SER A 1 375 ? 51.615 -9.074 42.654 1.00 29.47 375 SER A CA 1
ATOM 2940 C C . SER A 1 375 ? 52.289 -10.372 42.141 1.00 29.47 375 SER A C 1
ATOM 2942 O O . SER A 1 375 ? 52.663 -11.209 42.955 1.00 29.47 375 SER A O 1
ATOM 2944 N N . ALA A 1 376 ? 52.684 -10.416 40.853 1.00 29.25 376 ALA A N 1
ATOM 2945 C CA . ALA A 1 376 ? 54.088 -10.260 40.390 1.00 29.25 376 ALA A CA 1
ATOM 2946 C C . ALA A 1 376 ? 54.326 -10.724 38.925 1.00 29.25 376 ALA A C 1
ATOM 2948 O O . ALA A 1 376 ? 53.960 -11.824 38.534 1.00 29.25 376 ALA A O 1
ATOM 2949 N N . SER A 1 377 ? 55.000 -9.845 38.172 1.00 27.66 377 SER A N 1
ATOM 2950 C CA . SER A 1 377 ? 55.983 -10.008 37.079 1.00 27.66 377 SER A CA 1
ATOM 2951 C C . SER A 1 377 ? 56.127 -11.313 36.273 1.00 27.66 377 SER A C 1
ATOM 2953 O O . SER A 1 377 ? 56.491 -12.346 36.821 1.00 27.66 377 SER A O 1
ATOM 2955 N N . SER A 1 378 ? 56.148 -11.183 34.936 1.00 25.50 378 SER A N 1
ATOM 2956 C CA . SER A 1 378 ? 57.293 -11.631 34.115 1.00 25.50 378 SER A CA 1
ATOM 2957 C C . SER A 1 378 ? 57.301 -10.982 32.719 1.00 25.50 378 SER A C 1
ATOM 2959 O O . SER A 1 378 ? 56.263 -10.621 32.171 1.00 25.50 378 SER A O 1
ATOM 2961 N N . THR A 1 379 ? 58.503 -10.816 32.178 1.00 29.12 379 THR A N 1
ATOM 2962 C CA . THR A 1 379 ? 58.951 -9.856 31.156 1.00 29.12 379 THR A CA 1
ATOM 2963 C C . THR A 1 379 ? 59.490 -10.591 29.927 1.00 29.12 379 THR A C 1
ATOM 2965 O O . THR A 1 379 ? 60.252 -11.517 30.142 1.00 29.12 379 THR A O 1
ATOM 2968 N N . TYR A 1 380 ? 59.236 -10.121 28.692 1.00 28.55 380 TYR A N 1
ATOM 2969 C CA . TYR A 1 380 ? 60.142 -10.193 27.511 1.00 28.55 380 TYR A CA 1
ATOM 2970 C C . TYR A 1 380 ? 59.711 -9.097 26.499 1.00 28.55 380 TYR A C 1
ATOM 2972 O O . TYR A 1 380 ? 58.563 -9.081 26.068 1.00 28.55 380 TYR A O 1
ATOM 2980 N N . LEU A 1 381 ? 60.448 -7.979 26.374 1.00 27.69 381 LEU A N 1
ATOM 2981 C CA . LEU A 1 381 ? 61.475 -7.638 25.354 1.00 27.69 381 LEU A CA 1
ATOM 2982 C C . LEU A 1 381 ? 60.966 -7.672 23.891 1.00 27.69 381 LEU A C 1
ATOM 2984 O O . LEU A 1 381 ? 60.680 -8.735 23.363 1.00 27.69 381 LEU A O 1
ATOM 2988 N N . VAL A 1 382 ? 60.671 -6.518 23.269 1.00 28.48 382 VAL A N 1
ATOM 2989 C CA . VAL A 1 382 ? 61.544 -5.596 22.482 1.00 28.48 382 VAL A CA 1
ATOM 2990 C C . VAL A 1 382 ? 61.445 -5.833 20.970 1.00 28.48 382 VAL A C 1
ATOM 2992 O O . VAL A 1 382 ? 61.889 -6.860 20.471 1.00 28.48 382 VAL A O 1
ATOM 2995 N N . SER A 1 383 ? 60.925 -4.832 20.240 1.00 26.12 383 SER A N 1
ATOM 2996 C CA . SER A 1 383 ? 61.607 -4.161 19.108 1.00 26.12 383 SER A CA 1
ATOM 2997 C C . SER A 1 383 ? 60.736 -3.055 18.477 1.00 26.12 383 SER A C 1
ATOM 2999 O O . SER A 1 383 ? 59.721 -3.312 17.838 1.00 26.12 383 SER A O 1
ATOM 3001 N N . ARG A 1 384 ? 61.185 -1.805 18.640 1.00 35.12 384 ARG A N 1
ATOM 3002 C CA . ARG A 1 384 ? 61.012 -0.634 17.750 1.00 35.12 384 ARG A CA 1
ATOM 3003 C C . ARG A 1 384 ? 62.444 -0.156 17.446 1.00 35.12 384 ARG A C 1
ATOM 3005 O O . ARG A 1 384 ? 63.291 -0.345 18.323 1.00 35.12 384 ARG A O 1
ATOM 3012 N N . PRO A 1 385 ? 62.761 0.421 16.271 1.00 45.00 385 PRO A N 1
ATOM 3013 C CA . PRO A 1 385 ? 62.481 1.839 15.954 1.00 45.00 385 PRO A CA 1
ATOM 3014 C C . PRO A 1 385 ? 62.126 2.017 14.446 1.00 45.00 385 PRO A C 1
ATOM 3016 O O . PRO A 1 385 ? 62.000 1.029 13.741 1.00 45.00 385 PRO A O 1
ATOM 3019 N N . SER A 1 386 ? 61.868 3.176 13.833 1.00 27.05 386 SER A N 1
ATOM 3020 C CA . SER A 1 386 ? 62.364 4.532 14.058 1.00 27.05 386 SER A CA 1
ATOM 3021 C C . SER A 1 386 ? 61.476 5.583 13.370 1.00 27.05 386 SER A C 1
ATOM 3023 O O . SER A 1 386 ? 60.903 5.353 12.310 1.00 27.05 386 SER A O 1
ATOM 3025 N N . THR A 1 387 ? 61.424 6.750 14.000 1.00 37.22 387 THR A N 1
ATOM 3026 C CA . THR A 1 387 ? 60.891 8.054 13.580 1.00 37.22 387 THR A CA 1
ATOM 3027 C C . THR A 1 387 ? 61.922 8.893 12.815 1.00 37.22 387 THR A C 1
ATOM 3029 O O . THR A 1 387 ? 63.097 8.831 13.163 1.00 37.22 387 THR A O 1
ATOM 3032 N N . ALA A 1 388 ? 61.466 9.751 11.890 1.00 32.38 388 ALA A N 1
ATOM 3033 C CA . ALA A 1 388 ? 61.869 11.161 11.650 1.00 32.38 388 ALA A CA 1
ATOM 3034 C C . ALA A 1 388 ? 61.413 11.578 10.226 1.00 32.38 388 ALA A C 1
ATOM 3036 O O . ALA A 1 388 ? 61.446 10.757 9.323 1.00 32.38 388 ALA A O 1
ATOM 3037 N N . GLY A 1 389 ? 60.968 12.800 9.925 1.00 29.70 389 GLY A N 1
ATOM 3038 C CA . GLY A 1 389 ? 61.131 14.042 10.660 1.00 29.70 389 GLY A CA 1
ATOM 3039 C C . GLY A 1 389 ? 60.164 15.153 10.226 1.00 29.70 389 GLY A C 1
ATOM 3040 O O . GLY A 1 389 ? 59.495 15.099 9.198 1.00 29.70 389 GLY A O 1
ATOM 3041 N N . SER A 1 390 ? 60.118 16.136 11.117 1.00 34.62 390 SER A N 1
ATOM 3042 C CA . SER A 1 390 ? 59.437 17.430 11.094 1.00 34.62 390 SER A CA 1
ATOM 3043 C C . SER A 1 390 ? 60.098 18.419 10.128 1.00 34.62 390 SER A C 1
ATOM 3045 O O . SER A 1 390 ? 61.313 18.352 9.985 1.00 34.62 390 SER A O 1
ATOM 3047 N N . LEU A 1 391 ? 59.329 19.371 9.573 1.00 38.97 391 LEU A N 1
ATOM 3048 C CA . LEU A 1 391 ? 59.731 20.780 9.384 1.00 38.97 391 LEU A CA 1
ATOM 3049 C C . LEU A 1 391 ? 58.498 21.688 9.110 1.00 38.97 391 LEU A C 1
ATOM 3051 O O . LEU A 1 391 ? 57.867 21.629 8.063 1.00 38.97 391 LEU A O 1
ATOM 3055 N N . SER A 1 392 ? 58.152 22.491 10.122 1.00 35.38 392 SER A N 1
ATOM 3056 C CA . SER A 1 392 ? 57.879 23.947 10.131 1.00 35.38 392 SER A CA 1
ATOM 3057 C C . SER A 1 392 ? 57.159 24.680 8.964 1.00 35.38 392 SER A C 1
ATOM 3059 O O . SER A 1 392 ? 57.761 24.873 7.919 1.00 35.38 392 SER A O 1
ATOM 3061 N N . ARG A 1 393 ? 55.940 25.205 9.261 1.00 35.78 393 ARG A N 1
ATOM 3062 C CA . ARG A 1 393 ? 55.345 26.590 9.121 1.00 35.78 393 ARG A CA 1
ATOM 3063 C C . ARG A 1 393 ? 55.730 27.529 7.930 1.00 35.78 393 ARG A C 1
ATOM 3065 O O . ARG A 1 393 ? 56.857 27.429 7.476 1.00 35.78 393 ARG A O 1
ATOM 3072 N N . PRO A 1 394 ? 54.928 28.574 7.541 1.00 48.19 394 PRO A N 1
ATOM 3073 C CA . PRO A 1 394 ? 53.818 29.227 8.271 1.00 48.19 394 PRO A CA 1
ATOM 3074 C C . PRO A 1 394 ? 52.555 29.682 7.472 1.00 48.19 394 PRO A C 1
ATOM 3076 O O . PRO A 1 394 ? 52.481 29.676 6.251 1.00 48.19 394 PRO A O 1
ATOM 3079 N N . LEU A 1 395 ? 51.581 30.126 8.279 1.00 37.03 395 LEU A N 1
ATOM 3080 C CA . LEU A 1 395 ? 50.417 31.010 8.082 1.00 37.03 395 LEU A CA 1
ATOM 3081 C C . LEU A 1 395 ? 50.419 31.984 6.883 1.00 37.03 395 LEU A C 1
ATOM 3083 O O . LEU A 1 395 ? 51.339 32.782 6.738 1.00 37.03 395 LEU A O 1
ATOM 3087 N N . SER A 1 396 ? 49.283 32.076 6.181 1.00 35.81 396 SER A N 1
ATOM 3088 C CA . SER A 1 396 ? 48.343 33.224 6.210 1.00 35.81 396 SER A CA 1
ATOM 3089 C C . SER A 1 396 ? 47.450 33.235 4.962 1.00 35.81 396 SER A C 1
ATOM 3091 O O . SER A 1 396 ? 47.948 33.315 3.848 1.00 35.81 396 SER A O 1
ATOM 3093 N N . LEU A 1 397 ? 46.124 33.199 5.135 1.00 37.16 397 LEU A N 1
ATOM 3094 C CA . LEU A 1 397 ? 45.196 33.866 4.218 1.00 37.16 397 LEU A CA 1
ATOM 3095 C C . LEU A 1 397 ? 43.824 34.031 4.872 1.00 37.16 397 LEU A C 1
ATOM 3097 O O . LEU A 1 397 ? 43.240 33.108 5.433 1.00 37.16 397 LEU A O 1
ATOM 3101 N N . GLN A 1 398 ? 43.392 35.285 4.840 1.00 33.69 398 GLN A N 1
ATOM 3102 C CA . GLN A 1 398 ? 42.192 35.846 5.429 1.00 33.69 398 GLN A CA 1
ATOM 3103 C C . GLN A 1 398 ? 40.926 35.206 4.854 1.00 33.69 398 GLN A C 1
ATOM 3105 O O . GLN A 1 398 ? 40.716 35.215 3.643 1.00 33.69 398 GLN A O 1
ATOM 3110 N N . GLN A 1 399 ? 40.032 34.754 5.731 1.00 37.69 399 GLN A N 1
ATOM 3111 C CA . GLN A 1 399 ? 38.642 34.480 5.382 1.00 37.69 399 GLN A CA 1
ATOM 3112 C C . GLN A 1 399 ? 37.806 35.706 5.768 1.00 37.69 399 GLN A C 1
ATOM 3114 O O . GLN A 1 399 ? 37.665 36.051 6.940 1.00 37.69 399 GLN A O 1
ATOM 3119 N N . LYS A 1 400 ? 37.314 36.413 4.750 1.00 41.59 400 LYS A N 1
ATOM 3120 C CA . LYS A 1 400 ? 36.464 37.598 4.866 1.00 41.59 400 LYS A CA 1
ATOM 3121 C C . LYS A 1 400 ? 35.011 37.134 5.001 1.00 41.59 400 LYS A C 1
ATOM 3123 O O . LYS A 1 400 ? 34.428 36.653 4.035 1.00 41.59 400 LYS A O 1
ATOM 3128 N N . VAL A 1 401 ? 34.450 37.260 6.201 1.00 42.66 401 VAL A N 1
ATOM 3129 C CA . VAL A 1 401 ? 33.028 37.029 6.500 1.00 42.66 401 VAL A CA 1
ATOM 3130 C C . VAL A 1 401 ? 32.264 38.338 6.260 1.00 42.66 401 VAL A C 1
ATOM 3132 O O . VAL A 1 401 ? 32.637 39.350 6.855 1.00 42.66 401 VAL A O 1
ATOM 3135 N N . PRO A 1 402 ? 31.213 38.379 5.423 1.00 50.34 402 PRO A N 1
ATOM 3136 C CA . PRO A 1 402 ? 30.280 39.497 5.431 1.00 50.34 402 PRO A CA 1
ATOM 3137 C C . PRO A 1 402 ? 29.250 39.321 6.554 1.00 50.34 402 PRO A C 1
ATOM 3139 O O . PRO A 1 402 ? 28.578 38.296 6.660 1.00 50.34 402 PRO A O 1
ATOM 3142 N N . ALA A 1 403 ? 29.150 40.349 7.394 1.00 36.97 403 ALA A N 1
ATOM 3143 C CA . ALA A 1 403 ? 28.170 40.480 8.460 1.00 36.97 403 ALA A CA 1
ATOM 3144 C C . ALA A 1 403 ? 26.739 40.519 7.892 1.00 36.97 403 ALA A C 1
ATOM 3146 O O . ALA A 1 403 ? 26.410 41.397 7.093 1.00 36.97 403 ALA A O 1
ATOM 3147 N N . GLN A 1 404 ? 25.886 39.590 8.328 1.00 41.91 404 GLN A N 1
ATOM 3148 C CA . GLN A 1 404 ? 24.436 39.721 8.203 1.00 41.91 404 GLN A CA 1
ATOM 3149 C C . GLN A 1 404 ? 23.909 40.557 9.370 1.00 41.91 404 GLN A C 1
ATOM 3151 O O . GLN A 1 404 ? 24.201 40.293 10.536 1.00 41.91 404 GLN A O 1
ATOM 3156 N N . ALA A 1 405 ? 23.154 41.594 9.021 1.00 44.38 405 ALA A N 1
ATOM 3157 C CA . ALA A 1 405 ? 22.482 42.487 9.945 1.00 44.38 405 ALA A CA 1
ATOM 3158 C C . ALA A 1 405 ? 21.332 41.766 10.665 1.00 44.38 405 ALA A C 1
ATOM 3160 O O . ALA A 1 405 ? 20.501 41.116 10.032 1.00 44.38 405 ALA A O 1
ATOM 3161 N N . MET A 1 406 ? 21.271 41.923 11.988 1.00 45.34 406 MET A N 1
ATOM 3162 C CA . MET A 1 406 ? 20.107 41.560 12.796 1.00 45.34 406 MET A CA 1
ATOM 3163 C C . MET A 1 406 ? 19.023 42.640 12.674 1.00 45.34 406 MET A C 1
ATOM 3165 O O . MET A 1 406 ? 19.349 43.822 12.815 1.00 45.34 406 MET A O 1
ATOM 3169 N N . PRO A 1 407 ? 17.741 42.283 12.492 1.00 54.53 407 PRO A N 1
ATOM 3170 C CA . PRO A 1 407 ? 16.648 4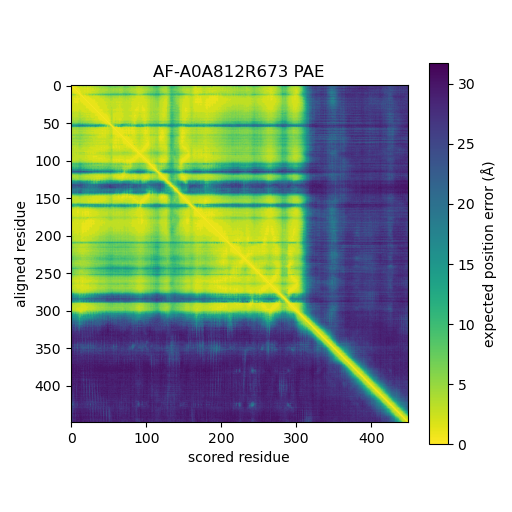3.207 12.738 1.00 54.53 407 PRO A CA 1
ATOM 3171 C C . PRO A 1 407 ? 16.249 43.224 14.225 1.00 54.53 407 PRO A C 1
ATOM 3173 O O . PRO A 1 407 ? 16.105 42.195 14.882 1.00 54.53 407 PRO A O 1
ATOM 3176 N N . VAL A 1 408 ? 16.088 44.449 14.722 1.00 49.34 408 VAL A N 1
ATOM 3177 C CA . VAL A 1 408 ? 15.573 44.860 16.037 1.00 49.34 408 VAL A CA 1
ATOM 3178 C C . VAL A 1 408 ? 14.088 44.469 16.187 1.00 49.34 408 VAL A C 1
ATOM 3180 O O . VAL A 1 408 ? 13.353 44.530 15.199 1.00 49.34 408 VAL A O 1
ATOM 3183 N N . PRO A 1 409 ? 13.613 44.104 17.396 1.00 50.94 409 PRO A N 1
ATOM 3184 C CA . PRO A 1 409 ? 12.219 43.744 17.641 1.00 50.94 409 PRO A CA 1
ATOM 3185 C C . PRO A 1 409 ? 11.318 44.986 17.745 1.00 50.94 409 PRO A C 1
ATOM 3187 O O . PRO A 1 409 ? 11.687 45.984 18.361 1.00 50.94 409 PRO A O 1
ATOM 3190 N N . VAL A 1 410 ? 10.108 44.902 17.186 1.00 46.22 410 VAL A N 1
ATOM 3191 C CA . VAL A 1 410 ? 9.041 45.912 17.320 1.00 46.22 410 VAL A CA 1
ATOM 3192 C C . VAL A 1 410 ? 7.819 45.245 17.980 1.00 46.22 410 VAL A C 1
ATOM 3194 O O . VAL A 1 410 ? 7.556 44.075 17.694 1.00 46.22 410 VAL A O 1
ATOM 3197 N N . PRO A 1 411 ? 7.123 45.926 18.914 1.00 53.75 411 PRO A N 1
ATOM 3198 C CA . PRO A 1 411 ? 6.300 45.279 19.932 1.00 53.75 411 PRO A CA 1
ATOM 3199 C C . PRO A 1 411 ? 4.843 45.020 19.519 1.00 53.75 411 PRO A C 1
ATOM 3201 O O . PRO A 1 411 ? 4.322 45.577 18.556 1.00 53.75 411 PRO A O 1
ATOM 3204 N N . MET A 1 412 ? 4.206 44.170 20.331 1.00 47.69 412 MET A N 1
ATOM 3205 C CA . MET A 1 412 ? 2.798 43.770 20.312 1.00 47.69 412 MET A CA 1
ATOM 3206 C C . MET A 1 412 ? 1.793 44.936 20.325 1.00 47.69 412 MET A C 1
ATOM 3208 O O . MET A 1 412 ? 1.953 45.906 21.063 1.00 47.69 412 MET A O 1
ATOM 3212 N N . GLY A 1 413 ? 0.682 44.736 19.610 1.00 36.47 413 GLY A N 1
ATOM 3213 C CA . GLY A 1 413 ? -0.576 45.484 19.713 1.00 36.47 413 GLY A CA 1
ATOM 3214 C C . GLY A 1 413 ? -1.735 44.695 19.071 1.00 36.47 413 GLY A C 1
ATOM 3215 O O . GLY A 1 413 ? -1.463 43.814 18.260 1.00 36.47 413 GLY A O 1
ATOM 3216 N N . PRO A 1 414 ? -3.002 44.916 19.476 1.00 47.41 414 PRO A N 1
ATOM 3217 C CA . PRO A 1 414 ? -3.865 43.820 19.924 1.00 47.41 414 PRO A CA 1
ATOM 3218 C C . PRO A 1 414 ? -4.935 43.319 18.937 1.00 47.41 414 PRO A C 1
ATOM 3220 O O . PRO A 1 414 ? -5.251 43.931 17.922 1.00 47.41 414 PRO A O 1
ATOM 3223 N N . ALA A 1 415 ? -5.487 42.174 19.349 1.00 39.12 415 ALA A N 1
ATOM 3224 C CA . ALA A 1 415 ? -6.632 41.411 18.867 1.00 39.12 415 ALA A CA 1
ATOM 3225 C C . ALA A 1 415 ? -7.744 42.180 18.132 1.00 39.12 415 ALA A C 1
ATOM 3227 O O . ALA A 1 415 ? -8.316 43.138 18.650 1.00 39.12 415 ALA A O 1
ATOM 3228 N N . VAL A 1 416 ? -8.162 41.615 16.995 1.00 38.81 416 VAL A N 1
ATOM 3229 C CA . VAL A 1 416 ? -9.480 41.851 16.400 1.00 38.81 416 VAL A CA 1
ATOM 3230 C C . VAL A 1 416 ? -10.147 40.498 16.176 1.00 38.81 416 VAL A C 1
ATOM 3232 O O . VAL A 1 416 ? -9.641 39.642 15.451 1.00 38.81 416 VAL A O 1
ATOM 3235 N N . ALA A 1 417 ? -11.276 40.314 16.855 1.00 36.41 417 ALA A N 1
ATOM 3236 C CA . ALA A 1 417 ? -12.181 39.192 16.696 1.00 36.41 417 ALA A CA 1
ATOM 3237 C C . ALA A 1 417 ? -12.748 39.168 15.270 1.00 36.41 417 ALA A C 1
ATOM 3239 O O . ALA A 1 417 ? -13.269 40.179 14.797 1.00 36.41 417 ALA A O 1
ATOM 3240 N N . SER A 1 418 ? -12.684 38.012 14.607 1.00 35.19 418 SER A N 1
ATOM 3241 C CA . SER A 1 418 ? -13.445 37.764 13.385 1.00 35.19 418 SER A CA 1
ATOM 3242 C C . SER A 1 418 ? -14.526 36.730 13.651 1.00 35.19 418 SER A C 1
ATOM 3244 O O . SER A 1 418 ? -14.305 35.688 14.267 1.00 35.19 418 SER A O 1
ATOM 3246 N N . VAL A 1 419 ? -15.718 37.132 13.242 1.00 33.47 419 VAL A N 1
ATOM 3247 C CA . VAL A 1 419 ? -17.026 36.574 13.532 1.00 33.47 419 VAL A CA 1
ATOM 3248 C C . VAL A 1 419 ? -17.316 35.382 12.624 1.00 33.47 419 VAL A C 1
ATOM 3250 O O . VAL A 1 419 ? -16.963 35.354 11.448 1.00 33.47 419 VAL A O 1
ATOM 3253 N N . ALA A 1 420 ? -17.997 34.411 13.224 1.00 33.00 420 ALA A N 1
ATOM 3254 C CA . ALA A 1 420 ? -18.524 33.189 12.645 1.00 33.00 420 ALA A CA 1
ATOM 3255 C C . ALA A 1 420 ? -19.368 33.388 11.374 1.00 33.00 420 ALA A C 1
ATOM 3257 O O . ALA A 1 420 ? -20.155 34.326 11.278 1.00 33.00 420 ALA A O 1
ATOM 3258 N N . THR A 1 421 ? -19.318 32.404 10.474 1.00 33.50 421 THR A N 1
ATOM 3259 C CA . THR A 1 421 ? -20.457 32.013 9.623 1.00 33.50 421 THR A CA 1
ATOM 3260 C C . THR A 1 421 ? -20.469 30.491 9.401 1.00 33.50 421 THR A C 1
ATOM 3262 O O . THR A 1 421 ? -19.434 29.846 9.571 1.00 33.50 421 THR A O 1
ATOM 3265 N N . PRO A 1 422 ? -21.648 29.889 9.143 1.00 36.28 422 PRO A N 1
ATOM 3266 C CA . PRO A 1 422 ? -22.005 28.618 9.765 1.00 36.28 422 PRO A CA 1
ATOM 3267 C C . PRO A 1 422 ? -21.941 27.392 8.848 1.00 36.28 422 PRO A C 1
ATOM 3269 O O . PRO A 1 422 ? -22.209 27.444 7.647 1.00 36.28 422 PRO A O 1
ATOM 3272 N N . SER A 1 423 ? -21.688 26.258 9.498 1.00 28.97 423 SER A N 1
ATOM 3273 C CA . SER A 1 423 ? -21.853 24.897 8.999 1.00 28.97 423 SER A CA 1
ATOM 3274 C C . SER A 1 423 ? -23.300 24.620 8.576 1.00 28.97 423 SER A C 1
ATOM 3276 O O . SER A 1 423 ? -24.242 24.840 9.339 1.00 28.97 423 SER A O 1
ATOM 3278 N N . LYS A 1 424 ? -23.473 24.085 7.363 1.00 29.31 424 LYS A N 1
ATOM 3279 C CA . LYS A 1 424 ? -24.729 23.485 6.893 1.00 29.31 424 LYS A CA 1
ATOM 3280 C C . LYS A 1 424 ? -25.003 22.203 7.681 1.00 29.31 424 LYS A C 1
ATOM 3282 O O . LYS A 1 424 ? -24.295 21.214 7.526 1.00 29.31 424 LYS A O 1
ATOM 3287 N N . VAL A 1 425 ? -26.046 22.240 8.500 1.00 28.19 425 VAL A N 1
ATOM 3288 C CA . VAL A 1 425 ? -26.640 21.085 9.178 1.00 28.19 425 VAL A CA 1
ATOM 3289 C C . VAL A 1 425 ? -27.724 20.514 8.263 1.00 28.19 425 VAL A C 1
ATOM 3291 O O . VAL A 1 425 ? -28.665 21.225 7.914 1.00 28.19 425 VAL A O 1
ATOM 3294 N N . TRP A 1 426 ? -27.602 19.246 7.872 1.00 29.73 426 TRP A N 1
ATOM 3295 C CA . TRP A 1 426 ? -28.695 18.490 7.258 1.00 29.73 426 TRP A CA 1
ATOM 3296 C C . TRP A 1 426 ? -29.448 17.741 8.360 1.00 29.73 426 TRP A C 1
ATOM 3298 O O . TRP A 1 426 ? -28.883 16.884 9.035 1.00 29.73 426 TRP A O 1
ATOM 3308 N N . PHE A 1 427 ? -30.720 18.091 8.549 1.00 27.66 427 PHE A N 1
ATOM 3309 C CA . PHE A 1 427 ? -31.669 17.332 9.359 1.00 27.66 427 PHE A CA 1
ATOM 3310 C C . PHE A 1 427 ? -32.348 16.282 8.473 1.00 27.66 427 PHE A C 1
ATOM 3312 O O . PHE A 1 427 ? -33.041 16.639 7.522 1.00 27.66 427 PHE A O 1
ATOM 3319 N N . CYS A 1 428 ? -32.205 15.001 8.814 1.00 27.28 428 CYS A N 1
ATOM 3320 C CA . CYS A 1 428 ? -33.127 13.957 8.372 1.00 27.28 428 CYS A CA 1
ATOM 3321 C C . CYS A 1 428 ? -34.211 13.799 9.443 1.00 27.28 428 CYS A C 1
ATOM 3323 O O . CYS A 1 428 ? -33.917 13.421 10.576 1.00 27.28 428 CYS A O 1
ATOM 3325 N N . ALA A 1 429 ? -35.458 14.111 9.092 1.00 30.28 429 ALA A N 1
ATOM 3326 C CA . ALA A 1 429 ? -36.627 13.796 9.905 1.00 30.28 429 ALA A CA 1
ATOM 3327 C C . ALA A 1 429 ? -37.134 12.373 9.581 1.00 30.28 429 ALA A C 1
ATOM 3329 O O . ALA A 1 429 ? -37.073 11.968 8.418 1.00 30.28 429 ALA A O 1
ATOM 3330 N N . PRO A 1 430 ? -37.664 11.623 10.566 1.00 32.78 430 PRO A N 1
ATOM 3331 C CA . PRO A 1 430 ? -38.281 10.323 10.343 1.00 32.78 430 PRO A CA 1
ATOM 3332 C C . PRO A 1 430 ? -39.773 10.489 10.013 1.00 32.78 430 PRO A C 1
ATOM 3334 O O . PRO A 1 430 ? -40.491 11.227 10.686 1.00 32.78 430 PRO A O 1
ATOM 3337 N N . GLY A 1 431 ? -40.255 9.780 8.993 1.00 31.75 431 GLY A N 1
ATOM 3338 C CA . GLY A 1 431 ? -41.666 9.760 8.607 1.00 31.75 431 GLY A CA 1
ATOM 3339 C C . GLY A 1 431 ? -42.075 8.384 8.094 1.00 31.75 431 GLY A C 1
ATOM 3340 O O . GLY A 1 431 ? -41.811 8.042 6.947 1.00 31.75 431 GLY A O 1
ATOM 3341 N N . SER A 1 432 ? -42.693 7.604 8.978 1.00 33.19 432 SER A N 1
ATOM 3342 C CA . SER A 1 432 ? -43.338 6.309 8.720 1.00 33.19 432 SER A CA 1
ATOM 3343 C C . SER A 1 432 ? -44.623 6.440 7.865 1.00 33.19 432 SER A C 1
ATOM 3345 O O . SER A 1 432 ? -45.116 7.553 7.673 1.00 33.19 432 SER A O 1
ATOM 3347 N N . PRO A 1 433 ? -45.166 5.321 7.334 1.00 52.38 433 PRO A N 1
ATOM 3348 C CA . PRO A 1 433 ? -46.000 5.279 6.129 1.00 52.38 433 PRO A CA 1
ATOM 3349 C C . PRO A 1 433 ? -47.507 5.317 6.435 1.00 52.38 433 PRO A C 1
ATOM 3351 O O . PRO A 1 433 ? -47.912 5.326 7.600 1.00 52.38 433 PRO A O 1
ATOM 3354 N N . PRO A 1 434 ? -48.355 5.192 5.396 1.00 53.88 434 PRO A N 1
ATOM 3355 C CA . PRO A 1 434 ? -49.496 4.303 5.568 1.00 53.88 434 PRO A CA 1
ATOM 3356 C C . PRO A 1 434 ? -49.761 3.348 4.398 1.00 53.88 434 PRO A C 1
ATOM 3358 O O . PRO A 1 434 ? -49.391 3.560 3.246 1.00 53.88 434 PRO A O 1
ATOM 3361 N N . MET A 1 435 ? -50.443 2.274 4.791 1.00 40.25 435 MET A N 1
ATOM 3362 C CA . MET A 1 435 ? -51.015 1.195 4.000 1.00 40.25 435 MET A CA 1
ATOM 3363 C C . MET A 1 435 ? -51.870 1.646 2.810 1.00 40.25 435 MET A C 1
ATOM 3365 O O . MET A 1 435 ? -52.568 2.655 2.867 1.00 40.25 435 MET A O 1
ATOM 3369 N N . GLY A 1 436 ? -51.945 0.765 1.812 1.00 36.72 436 GLY A N 1
ATOM 3370 C CA . GLY A 1 436 ? -53.006 0.745 0.811 1.00 36.72 436 GLY A CA 1
ATOM 3371 C C . GLY A 1 436 ? -53.027 -0.580 0.055 1.00 36.72 436 GLY A C 1
ATOM 3372 O O . GLY A 1 436 ? -52.399 -0.719 -0.987 1.00 36.72 436 GLY A O 1
ATOM 3373 N N . THR A 1 437 ? -53.740 -1.565 0.594 1.00 42.31 437 THR A N 1
ATOM 3374 C CA . THR A 1 437 ? -54.189 -2.777 -0.101 1.00 42.31 437 THR A CA 1
ATOM 3375 C C . THR A 1 437 ? -55.232 -2.414 -1.158 1.00 42.31 437 THR A C 1
ATOM 3377 O O . THR A 1 437 ? -56.285 -1.901 -0.797 1.00 42.31 437 THR A O 1
ATOM 3380 N N . VAL A 1 438 ? -55.011 -2.758 -2.433 1.00 43.56 438 VAL A N 1
ATOM 3381 C CA . VAL A 1 438 ? -56.104 -2.995 -3.395 1.00 43.56 438 VAL A CA 1
ATOM 3382 C C . VAL A 1 438 ? -55.757 -4.174 -4.306 1.00 43.56 438 VAL A C 1
ATOM 3384 O O . VAL A 1 438 ? -54.685 -4.272 -4.893 1.00 43.56 438 VAL A O 1
ATOM 3387 N N . THR A 1 439 ? -56.719 -5.081 -4.364 1.00 43.19 439 THR A N 1
ATOM 3388 C CA . THR A 1 439 ? -56.852 -6.308 -5.142 1.00 43.19 439 THR A CA 1
ATOM 3389 C C . THR A 1 439 ? -57.050 -6.086 -6.647 1.00 43.19 439 THR A C 1
ATOM 3391 O O . THR A 1 439 ? -57.843 -5.234 -7.035 1.00 43.19 439 THR A O 1
ATOM 3394 N N . GLY A 1 440 ? -56.530 -7.010 -7.463 1.00 33.59 440 GLY A N 1
ATOM 3395 C CA . GLY A 1 440 ? -57.284 -7.573 -8.598 1.00 33.59 440 GLY A CA 1
ATOM 3396 C C . GLY A 1 440 ? -56.858 -7.189 -10.028 1.00 33.59 440 GLY A C 1
ATOM 3397 O O . GLY A 1 440 ? -56.237 -6.153 -10.226 1.00 33.59 440 GLY A O 1
ATOM 3398 N N . PRO A 1 441 ? -57.156 -8.049 -11.029 1.00 57.72 441 PRO A N 1
ATOM 3399 C CA . PRO A 1 441 ? -56.288 -8.298 -12.182 1.00 57.72 441 PRO A CA 1
ATOM 3400 C C . PRO A 1 441 ? -56.770 -7.649 -13.491 1.00 57.72 441 PRO A C 1
ATOM 3402 O O . PRO A 1 441 ? -57.963 -7.435 -13.693 1.00 57.72 441 PRO A O 1
ATOM 3405 N N . GLY A 1 442 ? -55.844 -7.422 -14.428 1.00 33.28 442 GLY A N 1
ATOM 3406 C CA . GLY A 1 442 ? -56.148 -6.890 -15.758 1.00 33.28 442 GLY A CA 1
ATOM 3407 C C . GLY A 1 442 ? -55.151 -7.360 -16.812 1.00 33.28 442 GLY A C 1
ATOM 3408 O O . GLY A 1 442 ? -54.049 -6.840 -16.921 1.00 33.28 442 GLY A O 1
ATOM 3409 N N . SER A 1 443 ? -55.568 -8.371 -17.566 1.00 36.84 443 SER A N 1
ATOM 3410 C CA . SER A 1 443 ? -54.967 -8.844 -18.812 1.00 36.84 443 SER A CA 1
ATOM 3411 C C . SER A 1 443 ? -55.171 -7.829 -19.957 1.00 36.84 443 SER A C 1
ATOM 3413 O O . SER A 1 443 ? -56.118 -7.048 -19.908 1.00 36.84 443 SER A O 1
ATOM 3415 N N . VAL A 1 444 ? -54.358 -7.972 -21.018 1.00 39.62 444 VAL A N 1
ATOM 3416 C CA . VAL A 1 444 ? -54.617 -7.687 -22.456 1.00 39.62 444 VAL A CA 1
ATOM 3417 C C . VAL A 1 444 ? -53.714 -6.639 -23.159 1.00 39.62 444 VAL A C 1
ATOM 3419 O O . VAL A 1 444 ? -53.703 -5.465 -22.816 1.00 39.62 444 VAL A O 1
ATOM 3422 N N . ALA A 1 445 ? -53.086 -7.138 -24.245 1.00 39.88 445 ALA A N 1
ATOM 3423 C CA . ALA A 1 445 ? -52.585 -6.519 -25.497 1.00 39.88 445 ALA A CA 1
ATOM 3424 C C . ALA A 1 445 ? -51.400 -5.527 -25.423 1.00 39.88 445 ALA A C 1
ATOM 3426 O O . ALA A 1 445 ? -51.462 -4.506 -24.761 1.00 39.88 445 ALA A O 1
ATOM 3427 N N . SER A 1 446 ? -50.238 -5.776 -26.048 1.00 39.12 446 SER A N 1
ATOM 3428 C CA . SER A 1 446 ? -49.945 -5.950 -27.489 1.00 39.12 446 SER A CA 1
ATOM 3429 C C . SER A 1 446 ? -50.445 -4.806 -28.371 1.00 39.12 446 SER A C 1
ATOM 3431 O O . SER A 1 446 ? -51.564 -4.879 -28.860 1.00 39.12 446 SER A O 1
ATOM 3433 N N . VAL A 1 447 ? -49.582 -3.824 -28.661 1.00 40.00 447 VAL A N 1
ATOM 3434 C CA . VAL A 1 447 ? -49.521 -3.149 -29.969 1.00 40.00 447 VAL A CA 1
ATOM 3435 C C . VAL A 1 447 ? -48.070 -2.739 -30.247 1.00 40.00 447 VAL A C 1
ATOM 3437 O O . VAL A 1 447 ? -47.468 -1.969 -29.507 1.00 40.00 447 VAL A O 1
ATOM 3440 N N . ARG A 1 448 ? -47.530 -3.276 -31.345 1.00 34.22 448 ARG A N 1
ATOM 3441 C CA . ARG A 1 448 ? -46.352 -2.777 -32.063 1.00 34.22 448 ARG A CA 1
ATOM 3442 C C . ARG A 1 448 ? -46.633 -1.392 -32.651 1.00 34.22 448 ARG A C 1
ATOM 3444 O O . ARG A 1 448 ? -47.656 -1.234 -33.317 1.00 34.22 448 ARG A O 1
ATOM 3451 N N . ARG A 1 449 ? -45.652 -0.496 -32.590 1.00 49.50 449 ARG A N 1
ATOM 3452 C CA . ARG A 1 449 ? -45.103 0.185 -33.771 1.00 49.50 449 ARG A CA 1
ATOM 3453 C C . ARG A 1 449 ? -43.661 0.568 -33.512 1.00 49.50 449 ARG A C 1
ATOM 3455 O O . ARG A 1 449 ? -43.396 1.027 -32.383 1.00 49.50 449 ARG A O 1
#

Sequence (449 aa):
MSDDLLEQVRAPGGSLEEKLEAVIDVFRASQRHLESCREALRRQALERRQAEGRERLPAEVEEVISGGTYLDSFLEAYDGQSFLLHNEEIVPCHEYRLGLEVNSGGAYWKGISIQEAAVRHDVQAVAGASGLEGSMNIISQFGAAQRGAVLAWRWQHVLDAGPYDLPEWLAKALATEGNDPLRKLHAELEAVRRWEHQVQQDTCKYIKSNNEVKDIYIREVLRLWPSETDHQGVEVCKKCAWVEGLDATLFTSRNILVQRVPYDDSHALALHACIARRQVDEKDKDQSPPYRLITTWMWVQCPREAVAEPAQVHAASRSRTGKAPEAEVVQLAKGKEVSGVNRTLSIPYEIRPSTFSGTPHGAIQGEVGAMGATSASSTYLVSRPSTAGSLSRPLSLQQKVPAQAMPVPVPMGPAVASVATPSKVWFCAPGSPPMGTVTGPGSVASVRR

Organism: NCBI:txid1628268

Foldseek 3Di:
DDPVLQCVLPPFWDDPLVNLVSVLVQLVVVLVVVVVCVVVLLVVLQVVCVVVVPDDDPPQVNCCSVVQKHFLVVLVVQAQHKAWRDWDCPDFQKIKTWIKGGHQAPPVNVPPPPPCRPDIDGAAEDRCPPPQVPDPPPCPVCDSGDHDIYTYIDMAGHPGPDDDPHDPLLVVLCPDDDRDSSVSSVVVSVVSVVVVVVVVLCLLVLQLVQPQFPDPVQNVCSVPQDWDQDPVRGIDGDFFDADPPDDCVSAAPDWTFRDWADPDQRKIKTKIKHKHFDPDDPVCVPPGGGIGIDIDIGIGTRPNPPPVPPPPPPPPPPDDDDDDDDDDDDDDDDDDDDDDDDPDPDDDPPPDDDDPDDDDDDDDDDDDDDDDDDDDDDDDDDDDDDDDDDDDDDDDDDDDDDDDDDDDDDDDDDDDDDDDDDDDDDDDDDDDDDDDDDDDDDDDDDDDD

Nearest PDB structures (foldseek):
  9hat-assembly1_AC  TM=4.084E-01  e=1.169E+00  Leviviridae sp.

=== Feature glossary ===
Reading guide. The protein is described through the following features:

Foldseek 3Di. A 3Di character summarizes, for each residue, the relative orientation of the Cα frame of its nearest spatial neighbor. Because it encodes fold topology rather than chemistry, 3Di alignments detect remote structural similarity that sequence alignment misses.

Contact-map, Ramachandran, and PAE plots. Plot images: a contact map (which residues are close in 3D, as an N×N binary image), a Ramachandran scatter (backbone torsion angles, revealing secondary-structure composition at a glance), and — for AlphaFold structures — a PAE heatmap (pairwise prediction confidence).

Radius of gyration, Cα contacts, bounding box. Radius of gyration (Rg) is the root-mean-square distance of Cα atoms from their centroid — a single number for overall size and compactness. A globular domain of N residues has Rg ≈ 2.2·N^0.38 Å; an extended or disordered chain has a much larger Rg. The Cα contact count is the number of residue pairs whose Cα atoms are within 8 Å and are more than four positions apart in sequence — a standard proxy for tertiary packing density. The bounding box is the smallest axis-aligned box enclosing all Cα atoms.

Secondary structure (8-state, DSSP). Eight-state secondary structure (DSSP): H is the canonical α-helix, G the tighter 3₁₀-helix, I the wider π-helix; E/B are β-structure, T and S are turns and bends, and '-' is everything else. DSSP derives these from the pattern of main-chain N–H···O=C hydrogen bonds, not from the sequence.

B-factor. B-factor (Debye–Waller factor) reflects atomic displacement in the crystal lattice. It is an experimental observable (units Å²), not a prediction; low values mean the atom is pinned down, high values mean it moves or is heterogeneous across the crystal.

pLDDT. pLDDT is the predicted lDDT-Cα score: AlphaFold's confidence that the local environment of each residue (all inter-atomic distances within 15 Å) is correctly placed. It is a per-residue number between 0 and 100, with higher meaning more reliable.

Nearest PDB structures. Nearest PDB neighbors are the top structural matches found by Foldseek when searching this structure against the entire Protein Data Bank. Each hit reports a TM-score (0 to 1; >0.5 almost always implies the same fold) and an E-value. These are *structural* homologs — they may share no detectable sequence similarity.

Solvent-accessible surface area. Accessible surface area quantifies burial. A residue with SASA near zero is packed into the hydrophobic core; one with SASA >100 Å² sits on the surface. Computed here via the Shrake–Rupley numerical algorithm with a 1.4 Å probe.

Rendered structure images. Structure images are PyMOL renders from six orthogonal camera directions. Cartoon representation draws helices as coils and strands as arrows; sticks shows the backbone as bonds; surface shows the solvent-excluded envelope. Rainbow coloring maps sequence position to hue (blue→red, N→C); chain coloring assigns a distinct color per polypeptide.

Backbone torsions (φ/ψ). φ (phi) and ψ (psi) are the two rotatable backbone dihedrals per residue: φ is the C(i-1)–N–Cα–C torsion, ψ is the N–Cα–C–N(i+1) torsion, both in degrees on (−180°, 180°]. α-helical residues cluster near (−60°, −45°); β-strand residues near (−120°, +130°). A Ramachandran plot is simply a scatter of (φ, ψ) for every residue.

Predicted aligned error. Predicted Aligned Error (PAE) is an AlphaFold confidence matrix: entry (i, j) is the expected error in the position of residue j, in ångströms, when the prediction is superimposed on the true structure at residue i. Low PAE within a block of residues means that block is internally rigid and well-predicted; high PAE between two blocks means their relative placement is uncertain even if each block individually is confident.

mmCIF coordinates. Structure coordinates are given as an mmCIF _atom_site loop: one row per atom with element, residue name, chain id, sequence number, and x/y/z position in Å. Only the four main-chain atoms per residue are included here; side chains are omitted to keep the record compact.

InterPro / GO / CATH / organism. Database cross-references. InterPro integrates a dozen domain/family signature databases into unified entries with residue-range hits. GO terms attach function/process/location labels with evidence codes. CATH codes position the fold in a four-level structural taxonomy. Organism is the NCBI-taxonomy species name.

Secondary structure (3-state, P-SEA). SS3 is a coarse helix/strand/coil call (letters a/b/c) made by the P-SEA algorithm from inter-Cα distances and dihedrals. It is less detailed than DSSP but needs only Cα positions.

Sequence. Sequence gives the chain of amino acids in standard one-letter code (A=alanine, C=cysteine, …, Y=tyrosine), read N→C. It is the only feature that is directly encoded by the gene; all str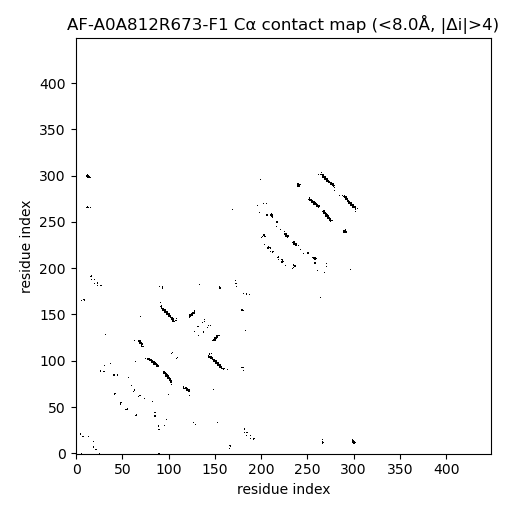uctural features are derived from the folded form of this sequence.